Protein AF-D3B8U3-F1 (afdb_monomer_lite)

Structure (mmCIF, N/CA/C/O backbone):
data_AF-D3B8U3-F1
#
_entry.id   AF-D3B8U3-F1
#
loop_
_atom_site.group_PDB
_atom_site.id
_atom_site.type_symbol
_atom_site.label_atom_id
_atom_site.label_alt_id
_atom_site.label_comp_id
_atom_site.label_asym_id
_atom_site.label_entity_id
_atom_site.label_seq_id
_atom_site.pdbx_PDB_ins_code
_atom_site.Cartn_x
_atom_site.Cartn_y
_atom_site.Cartn_z
_atom_site.occupancy
_atom_site.B_iso_or_equiv
_atom_site.auth_seq_id
_atom_site.auth_comp_id
_atom_site.auth_asym_id
_atom_site.auth_atom_id
_atom_site.pdbx_PDB_model_num
ATOM 1 N N . MET A 1 1 ? 51.728 8.743 -44.041 1.00 48.62 1 MET A N 1
ATOM 2 C CA . MET A 1 1 ? 51.628 10.062 -43.377 1.00 48.62 1 MET A CA 1
ATOM 3 C C . MET A 1 1 ? 52.174 11.115 -44.322 1.00 48.62 1 MET A C 1
ATOM 5 O O . MET A 1 1 ? 53.218 10.871 -44.906 1.00 48.62 1 MET A O 1
ATOM 9 N N . CYS A 1 2 ? 51.454 12.220 -44.524 1.00 55.62 2 CYS A N 1
ATOM 10 C CA . CYS A 1 2 ? 51.882 13.318 -45.395 1.00 55.62 2 CYS A CA 1
ATOM 11 C C . CYS A 1 2 ? 53.188 13.917 -44.848 1.00 55.62 2 CYS A C 1
ATOM 13 O O . CYS A 1 2 ? 53.176 14.561 -43.804 1.00 55.62 2 CYS A O 1
ATOM 15 N N . SER A 1 3 ? 54.306 13.645 -45.519 1.00 53.56 3 SER A N 1
ATOM 16 C CA . SER A 1 3 ? 55.662 13.992 -45.066 1.00 53.56 3 SER A CA 1
ATOM 17 C C . SER A 1 3 ? 56.040 15.455 -45.308 1.00 53.56 3 SER A C 1
ATOM 19 O O . SER A 1 3 ? 57.127 15.880 -44.934 1.00 53.56 3 SER A O 1
ATOM 21 N N . GLU A 1 4 ? 55.168 16.230 -45.949 1.00 54.00 4 GLU A N 1
ATOM 22 C CA . GLU A 1 4 ? 55.454 17.598 -46.363 1.00 54.00 4 GLU A CA 1
ATOM 23 C C . GLU A 1 4 ? 54.428 18.564 -45.777 1.00 54.00 4 GLU A C 1
ATOM 25 O O . GLU A 1 4 ? 53.255 18.225 -45.622 1.00 54.00 4 GLU A O 1
ATOM 30 N N . SER A 1 5 ? 54.896 19.778 -45.492 1.00 54.47 5 SER A N 1
ATOM 31 C CA . SER A 1 5 ? 54.263 20.958 -44.881 1.00 54.47 5 SER A CA 1
ATOM 32 C C . SER A 1 5 ? 53.024 21.515 -45.610 1.00 54.47 5 SER A C 1
ATOM 34 O O . SER A 1 5 ? 52.763 22.719 -45.627 1.00 54.47 5 SER A O 1
ATOM 36 N N . HIS A 1 6 ? 52.216 20.650 -46.210 1.00 64.44 6 HIS A N 1
ATOM 37 C CA . HIS A 1 6 ? 51.002 20.996 -46.920 1.00 64.44 6 HIS A CA 1
ATOM 38 C C . HIS A 1 6 ? 49.817 21.052 -45.955 1.00 64.44 6 HIS A C 1
ATOM 40 O O . HIS A 1 6 ? 49.548 20.121 -45.196 1.00 64.44 6 HIS A O 1
ATOM 46 N N . LYS A 1 7 ? 49.068 22.161 -46.002 1.00 76.81 7 LYS A N 1
ATOM 47 C CA . LYS A 1 7 ? 47.861 22.349 -45.185 1.00 76.81 7 LYS A CA 1
ATOM 48 C C . LYS A 1 7 ? 46.859 21.225 -45.472 1.00 76.81 7 LYS A C 1
ATOM 50 O O . LYS A 1 7 ? 46.379 21.102 -46.601 1.00 76.81 7 LYS A O 1
ATOM 55 N N . LEU A 1 8 ? 46.522 20.454 -44.441 1.00 84.50 8 LEU A N 1
ATOM 56 C CA . LEU A 1 8 ? 45.441 19.471 -44.476 1.00 84.50 8 LEU A CA 1
ATOM 57 C C . LEU A 1 8 ? 44.118 20.216 -44.649 1.00 84.50 8 LEU A C 1
ATOM 59 O O . LEU A 1 8 ? 43.788 21.115 -43.873 1.00 84.50 8 LEU A O 1
ATOM 63 N N . LYS A 1 9 ? 43.397 19.894 -45.717 1.00 86.81 9 LYS A N 1
ATOM 64 C CA . LYS A 1 9 ? 42.195 20.629 -46.128 1.00 86.81 9 LYS A CA 1
ATOM 65 C C . LYS A 1 9 ? 41.034 19.717 -46.504 1.00 86.81 9 LYS A C 1
ATOM 67 O O . LYS A 1 9 ? 39.937 20.228 -46.701 1.00 86.81 9 LYS A O 1
ATOM 72 N N . PHE A 1 10 ? 41.258 18.412 -46.598 1.00 87.25 10 PHE A N 1
ATOM 73 C CA . PHE A 1 10 ? 40.261 17.425 -46.986 1.00 87.25 10 PHE A CA 1
ATOM 74 C C . PHE A 1 10 ? 40.145 16.333 -45.924 1.00 87.25 10 PHE A C 1
ATOM 76 O O . PHE A 1 10 ? 41.107 16.062 -45.204 1.00 87.25 10 PHE A O 1
ATOM 83 N N . ILE A 1 11 ? 38.975 15.706 -45.852 1.00 87.38 11 ILE A N 1
ATOM 84 C CA . ILE A 1 11 ? 38.711 14.508 -45.054 1.00 87.38 11 ILE A CA 1
ATOM 85 C C . ILE A 1 11 ? 37.942 13.501 -45.904 1.00 87.38 11 ILE A C 1
ATOM 87 O O . ILE A 1 11 ? 37.019 13.895 -46.615 1.00 87.38 11 ILE A O 1
ATOM 91 N N . CYS A 1 12 ? 38.312 12.225 -45.826 1.00 88.12 12 CYS A N 1
ATOM 92 C CA . CYS A 1 12 ? 37.497 11.119 -46.330 1.00 88.12 12 CYS A CA 1
ATOM 93 C C . CYS A 1 12 ? 36.658 10.557 -45.180 1.00 88.12 12 CYS A C 1
ATOM 95 O O . CYS A 1 12 ? 37.232 10.096 -44.195 1.00 88.12 12 CYS A O 1
ATOM 97 N N . PHE A 1 13 ? 35.327 10.584 -45.281 1.00 82.12 13 PHE A N 1
ATOM 98 C CA . PHE A 1 13 ? 34.451 10.089 -44.206 1.00 82.12 13 PHE A CA 1
ATOM 99 C C . PHE A 1 13 ? 34.405 8.562 -44.089 1.00 82.12 13 PHE A C 1
ATOM 101 O O . PHE A 1 13 ? 34.148 8.064 -42.999 1.00 82.12 13 PHE A O 1
ATOM 108 N N . GLU A 1 14 ? 34.716 7.829 -45.160 1.00 85.50 14 GLU A N 1
ATOM 109 C CA . GLU A 1 14 ? 34.787 6.358 -45.135 1.00 85.50 14 GLU A CA 1
ATOM 110 C C . GLU A 1 14 ? 36.050 5.860 -44.419 1.00 85.50 14 GLU A C 1
ATOM 112 O O . GLU A 1 14 ? 36.007 4.916 -43.636 1.00 85.50 14 GLU A O 1
ATOM 117 N N . CYS A 1 15 ? 37.192 6.519 -44.649 1.00 88.69 15 CYS A N 1
ATOM 118 C CA . CYS A 1 15 ? 38.470 6.140 -44.032 1.00 88.69 15 CYS A CA 1
ATOM 119 C C . CYS A 1 15 ? 38.796 6.922 -42.757 1.00 88.69 15 CYS A C 1
ATOM 121 O O . CYS A 1 15 ? 39.719 6.555 -42.037 1.00 88.69 15 CYS A O 1
ATOM 123 N N . ASN A 1 16 ? 38.063 8.004 -42.486 1.00 85.94 16 ASN A N 1
ATOM 124 C CA . ASN A 1 16 ? 38.333 8.947 -41.403 1.00 85.94 16 ASN A CA 1
ATOM 125 C C . ASN A 1 16 ? 39.771 9.517 -41.432 1.00 85.94 16 ASN A C 1
ATOM 127 O O . ASN A 1 16 ? 40.408 9.710 -40.396 1.00 85.94 16 ASN A O 1
ATOM 131 N N . GLU A 1 17 ? 40.295 9.789 -42.633 1.00 86.44 17 GLU A N 1
ATOM 132 C CA . GLU A 1 17 ? 41.663 10.282 -42.838 1.00 86.44 17 GLU A CA 1
ATOM 133 C C . GLU A 1 17 ? 41.691 11.747 -43.291 1.00 86.44 17 GLU A C 1
ATOM 135 O O . GLU A 1 17 ? 40.952 12.152 -44.194 1.00 86.44 17 GLU A O 1
ATOM 140 N N . LEU A 1 18 ? 42.588 12.537 -42.687 1.00 87.56 18 LEU A N 1
ATOM 141 C CA . LEU A 1 18 ? 42.849 13.928 -43.060 1.00 87.56 18 LEU A CA 1
ATOM 142 C C . LEU A 1 18 ? 43.935 14.011 -44.130 1.00 87.56 18 LEU A C 1
ATOM 144 O O . LEU A 1 18 ? 45.020 13.450 -43.983 1.00 87.56 18 LEU A O 1
ATOM 148 N N . MET A 1 19 ? 43.666 14.774 -45.186 1.00 89.31 19 MET A N 1
ATOM 149 C CA . MET A 1 19 ? 44.506 14.799 -46.379 1.00 89.31 19 MET A CA 1
ATOM 150 C C . MET A 1 19 ? 44.766 16.226 -46.878 1.00 89.31 19 MET A C 1
ATOM 152 O O . MET A 1 19 ? 43.935 17.137 -46.760 1.00 89.31 19 MET A O 1
ATOM 156 N N . CYS A 1 20 ? 45.947 16.436 -47.465 1.00 89.88 20 CYS A N 1
ATOM 157 C CA . CYS A 1 20 ? 46.202 17.584 -48.334 1.00 89.88 20 CYS A CA 1
ATOM 158 C C . CYS A 1 20 ? 45.617 17.315 -49.735 1.00 89.88 20 CYS A C 1
ATOM 160 O O . CYS A 1 20 ? 45.157 16.209 -50.025 1.00 89.88 20 CYS A O 1
ATOM 162 N N . SER A 1 21 ? 45.628 18.307 -50.627 1.00 84.69 21 SER A N 1
ATOM 163 C CA . SER A 1 21 ? 45.097 18.150 -51.992 1.00 84.69 21 SER A CA 1
ATOM 164 C C . SER A 1 21 ? 45.778 17.026 -52.780 1.00 84.69 21 SER A C 1
ATOM 166 O O . SER A 1 21 ? 45.098 16.294 -53.491 1.00 84.69 21 SER A O 1
ATOM 168 N N . VAL A 1 22 ? 47.096 16.856 -52.621 1.00 85.44 22 VAL A N 1
ATOM 169 C CA . VAL A 1 22 ? 47.871 15.809 -53.309 1.00 85.44 22 VAL A CA 1
ATOM 170 C C . VAL A 1 22 ? 47.486 14.428 -52.778 1.00 85.44 22 VAL A C 1
ATOM 172 O O . VAL A 1 22 ? 47.052 13.575 -53.547 1.00 85.44 22 VAL A O 1
ATOM 175 N N . CYS A 1 23 ? 47.513 14.247 -51.453 1.00 88.38 23 CYS A N 1
ATOM 176 C CA . CYS A 1 23 ? 47.113 12.987 -50.826 1.00 88.38 23 CYS A CA 1
ATOM 177 C C . CYS A 1 23 ? 45.654 12.616 -51.122 1.00 88.38 23 CYS A C 1
ATOM 179 O O . CYS A 1 23 ? 45.352 11.437 -51.244 1.00 88.38 23 CYS A O 1
ATOM 181 N N . THR A 1 24 ? 44.759 13.597 -51.282 1.00 86.19 24 THR A N 1
ATOM 182 C CA . THR A 1 24 ? 43.353 13.339 -51.640 1.00 86.19 24 THR A CA 1
ATOM 183 C C . THR A 1 24 ? 43.234 12.756 -53.046 1.00 86.19 24 THR A C 1
ATOM 185 O O . THR A 1 24 ? 42.476 11.813 -53.255 1.00 86.19 24 THR A O 1
ATOM 188 N N . LEU A 1 25 ? 43.993 13.288 -54.011 1.00 84.69 25 LEU A N 1
ATOM 189 C CA . LEU A 1 25 ? 44.004 12.773 -55.381 1.00 84.69 25 LEU A CA 1
ATOM 190 C C . LEU A 1 25 ? 44.570 11.354 -55.436 1.00 84.69 25 LEU A C 1
ATOM 192 O O . LEU A 1 25 ? 43.994 10.499 -56.104 1.00 84.69 25 LEU A O 1
ATOM 196 N N . ASP A 1 26 ? 45.654 11.085 -54.710 1.00 86.94 26 ASP A N 1
ATOM 197 C CA . ASP A 1 26 ? 46.245 9.747 -54.666 1.00 86.94 26 ASP A CA 1
ATOM 198 C C . ASP A 1 26 ? 45.344 8.746 -53.930 1.00 86.94 26 ASP A C 1
ATOM 200 O O . ASP A 1 26 ? 45.153 7.629 -54.410 1.00 86.94 26 ASP A O 1
ATOM 204 N N . HIS A 1 27 ? 44.690 9.167 -52.842 1.00 86.75 27 HIS A N 1
ATOM 205 C CA . HIS A 1 27 ? 43.674 8.377 -52.146 1.00 86.75 27 HIS A CA 1
ATOM 206 C C . HIS A 1 27 ? 42.501 8.026 -53.067 1.00 86.75 27 HIS A C 1
ATOM 208 O O . HIS A 1 27 ? 42.109 6.866 -53.151 1.00 86.75 27 HIS A O 1
ATOM 214 N N . CYS A 1 28 ? 41.973 8.996 -53.819 1.00 85.12 28 CYS A N 1
ATOM 215 C CA . CYS A 1 28 ? 40.862 8.754 -54.742 1.00 85.12 28 CYS A CA 1
ATOM 216 C C . CYS A 1 28 ? 41.276 7.906 -55.956 1.00 85.12 28 CYS A C 1
ATOM 218 O O . CYS A 1 28 ? 40.445 7.188 -56.501 1.00 85.12 28 CYS A O 1
ATOM 220 N N . LYS A 1 29 ? 42.547 7.935 -56.379 1.00 86.94 29 LYS A N 1
ATOM 221 C CA . LYS A 1 29 ? 43.058 7.002 -57.400 1.00 86.94 29 LYS A CA 1
ATOM 222 C C . LYS A 1 29 ? 43.116 5.567 -56.880 1.00 86.94 29 LYS A C 1
ATOM 224 O O . LYS A 1 29 ? 42.807 4.644 -57.625 1.00 86.94 29 LYS A O 1
ATOM 229 N N . GLN A 1 30 ? 43.513 5.381 -55.620 1.00 87.69 30 GLN A N 1
ATOM 230 C CA . GLN A 1 30 ? 43.577 4.062 -54.983 1.00 87.69 30 GLN A CA 1
ATOM 231 C C . GLN A 1 30 ? 42.186 3.526 -54.622 1.00 87.69 30 GLN A C 1
ATOM 233 O O . GLN A 1 30 ? 41.947 2.327 -54.727 1.00 87.69 30 GLN A O 1
ATOM 238 N N . GLN A 1 31 ? 41.265 4.409 -54.227 1.00 86.38 31 GLN A N 1
ATOM 239 C CA . GLN A 1 31 ? 39.891 4.085 -53.843 1.00 86.38 31 GLN A CA 1
ATOM 240 C C . GLN A 1 31 ? 38.890 5.027 -54.542 1.00 86.38 31 GLN A C 1
ATOM 242 O O . GLN A 1 31 ? 38.388 5.973 -53.930 1.00 86.38 31 GLN A O 1
ATOM 247 N N . PRO A 1 32 ? 38.538 4.772 -55.818 1.00 84.94 32 PRO A N 1
ATOM 248 C CA . PRO A 1 32 ? 37.666 5.658 -56.602 1.00 84.94 32 PRO A CA 1
ATOM 249 C C . PRO A 1 32 ? 36.284 5.900 -55.986 1.00 84.94 32 PRO A C 1
ATOM 251 O O . PRO A 1 32 ? 35.713 6.977 -56.142 1.00 84.94 32 PRO A O 1
ATOM 254 N N . LYS A 1 33 ? 35.756 4.922 -55.238 1.00 85.81 33 LYS A N 1
ATOM 255 C CA . LYS A 1 33 ? 34.455 5.026 -54.558 1.00 85.81 33 LYS A CA 1
ATOM 256 C C . LYS A 1 33 ? 34.451 6.054 -53.424 1.00 85.81 33 LYS A C 1
ATOM 258 O O . LYS A 1 33 ? 33.391 6.544 -53.066 1.00 85.81 33 LYS A O 1
ATOM 263 N N . HIS A 1 34 ? 35.615 6.411 -52.882 1.00 85.19 34 HIS A N 1
ATOM 264 C CA . HIS A 1 34 ? 35.712 7.365 -51.777 1.00 85.19 34 HIS A CA 1
ATOM 265 C C . HIS A 1 34 ? 35.645 8.824 -52.237 1.00 85.19 34 HIS A C 1
ATOM 267 O O . HIS A 1 34 ? 35.511 9.714 -51.404 1.00 85.19 34 HIS A O 1
ATOM 273 N N . LEU A 1 35 ? 35.688 9.094 -53.549 1.00 81.44 35 LEU A N 1
ATOM 274 C CA . LEU A 1 35 ? 35.673 10.456 -54.089 1.00 81.44 35 LEU A CA 1
ATOM 275 C C . LEU A 1 35 ? 34.446 11.259 -53.627 1.00 81.44 35 LEU A C 1
ATOM 277 O O . LEU A 1 35 ? 34.586 12.423 -53.262 1.00 81.44 35 LEU A O 1
ATOM 281 N N . ILE A 1 36 ? 33.270 10.626 -53.582 1.00 79.69 36 ILE A N 1
ATOM 282 C CA . ILE A 1 36 ? 32.019 11.256 -53.122 1.00 79.69 36 ILE A CA 1
ATOM 283 C C . ILE A 1 36 ? 31.980 11.482 -51.603 1.00 79.69 36 ILE A C 1
ATOM 285 O O . ILE A 1 36 ? 31.180 12.274 -51.122 1.00 79.69 36 ILE A O 1
ATOM 289 N N . HIS A 1 37 ? 32.856 10.807 -50.854 1.00 79.75 37 HIS A N 1
ATOM 290 C CA . HIS A 1 37 ? 32.971 10.897 -49.398 1.00 79.75 37 HIS A CA 1
ATOM 291 C C . HIS A 1 37 ? 34.156 11.774 -48.957 1.00 79.75 37 HIS A C 1
ATOM 293 O O . HIS A 1 37 ? 34.397 11.934 -47.757 1.00 79.75 37 HIS A O 1
ATOM 299 N N . CYS A 1 38 ? 34.894 12.355 -49.911 1.00 83.75 38 CYS A N 1
ATOM 300 C CA . CYS A 1 38 ? 36.008 13.263 -49.673 1.00 83.75 38 CYS A CA 1
ATOM 301 C C . CYS A 1 38 ? 35.533 14.720 -49.701 1.00 83.75 38 CYS A C 1
ATOM 303 O O . CYS A 1 38 ? 35.241 15.275 -50.759 1.00 83.75 38 CYS A O 1
ATOM 305 N N . HIS A 1 39 ? 35.515 15.387 -48.546 1.00 82.06 39 HIS A N 1
ATOM 306 C CA . HIS A 1 39 ? 35.041 16.768 -48.442 1.00 82.06 39 HIS A CA 1
ATOM 307 C C . HIS A 1 39 ? 36.157 17.737 -48.067 1.00 82.06 39 HIS A C 1
ATOM 309 O O . HIS A 1 39 ? 36.968 17.484 -47.177 1.00 82.06 39 HIS A O 1
ATOM 315 N N . HIS A 1 40 ? 36.158 18.901 -48.719 1.00 86.06 40 HIS A N 1
ATOM 316 C CA . HIS A 1 40 ? 37.021 20.015 -48.343 1.00 86.06 40 HIS A CA 1
ATOM 317 C C . HIS A 1 40 ? 36.477 20.741 -47.104 1.00 86.06 40 HIS A C 1
ATOM 319 O O . HIS A 1 40 ? 35.273 20.967 -46.965 1.00 86.06 40 HIS A O 1
ATOM 325 N N . VAL A 1 41 ? 37.378 21.208 -46.243 1.00 84.31 41 VAL A N 1
ATOM 326 C CA . VAL A 1 41 ? 37.067 21.881 -44.976 1.00 84.31 41 VAL A CA 1
ATOM 327 C C . VAL A 1 41 ? 36.189 23.125 -45.149 1.00 84.31 41 VAL A C 1
ATOM 329 O O . VAL A 1 41 ? 35.377 23.421 -44.278 1.00 84.31 41 VAL A O 1
ATOM 332 N N . THR A 1 42 ? 36.292 23.860 -46.264 1.00 81.50 42 THR A N 1
ATOM 333 C CA . THR A 1 42 ? 35.410 25.020 -46.508 1.00 81.50 42 THR A CA 1
ATOM 334 C C . THR A 1 42 ? 33.972 24.606 -46.787 1.00 81.50 42 THR A C 1
ATOM 336 O O . THR A 1 42 ? 33.079 25.274 -46.279 1.00 81.50 42 THR A O 1
ATOM 339 N N . LYS A 1 43 ? 33.745 23.501 -47.515 1.00 79.00 43 LYS A N 1
ATOM 340 C CA . LYS A 1 43 ? 32.395 22.963 -47.734 1.00 79.00 43 LYS A CA 1
ATOM 341 C C . LYS A 1 43 ? 31.789 22.511 -46.408 1.00 79.00 43 LYS A C 1
ATOM 343 O O . LYS A 1 43 ? 30.672 22.892 -46.097 1.00 79.00 43 LYS A O 1
ATOM 348 N N . ILE A 1 44 ? 32.567 21.815 -45.571 1.00 79.06 44 ILE A N 1
ATOM 349 C CA . ILE A 1 44 ? 32.131 21.417 -44.221 1.00 79.06 44 ILE A CA 1
ATOM 350 C C . ILE A 1 44 ? 31.754 22.649 -43.387 1.00 79.06 44 ILE A C 1
ATOM 352 O O . ILE A 1 44 ? 30.666 22.694 -42.821 1.00 79.06 44 ILE A O 1
ATOM 356 N N . LYS A 1 45 ? 32.612 23.680 -43.352 1.00 81.06 45 LYS A N 1
ATOM 357 C CA . LYS A 1 45 ? 32.330 24.940 -42.640 1.00 81.06 45 LYS A CA 1
ATOM 358 C C . LYS A 1 45 ? 31.069 25.636 -43.156 1.00 81.06 45 LYS A C 1
ATOM 360 O O . LYS A 1 45 ? 30.288 26.135 -42.355 1.00 81.06 45 LYS A O 1
ATOM 365 N N . GLN A 1 46 ? 30.869 25.679 -44.473 1.00 78.44 46 GLN A N 1
ATOM 366 C CA . GLN A 1 46 ? 29.677 26.272 -45.083 1.00 78.44 46 GLN A CA 1
ATOM 367 C C . GLN A 1 46 ? 28.413 25.498 -44.709 1.00 78.44 46 GLN A C 1
ATOM 369 O O . GLN A 1 46 ? 27.450 26.114 -44.266 1.00 78.44 46 GLN A O 1
ATOM 374 N N . SER A 1 47 ? 28.429 24.167 -44.804 1.00 74.75 47 SER A N 1
ATOM 375 C CA . SER A 1 47 ? 27.278 23.348 -44.423 1.00 74.75 47 SER A CA 1
ATOM 376 C C . SER A 1 47 ? 26.942 23.492 -42.939 1.00 74.75 47 SER A C 1
ATOM 378 O O . SER A 1 47 ? 25.784 23.714 -42.610 1.00 74.75 47 SER A O 1
ATOM 380 N N . LEU A 1 48 ? 27.940 23.469 -42.047 1.00 77.19 48 LEU A N 1
ATOM 381 C CA . LEU A 1 48 ? 27.723 23.680 -40.609 1.00 77.19 48 LEU A CA 1
ATOM 382 C C . LEU A 1 48 ? 27.123 25.060 -40.304 1.00 77.19 48 LEU A C 1
ATOM 384 O O . LEU A 1 48 ? 26.217 25.169 -39.483 1.00 77.19 48 LEU A O 1
ATOM 388 N N . ASN A 1 49 ? 27.583 26.108 -40.992 1.00 77.81 49 ASN A N 1
ATOM 389 C CA . ASN A 1 49 ? 27.027 27.454 -40.836 1.00 77.81 49 ASN A CA 1
ATOM 390 C C . ASN A 1 49 ? 25.602 27.581 -41.396 1.00 77.81 49 ASN A C 1
ATOM 392 O O . ASN A 1 49 ? 24.843 28.428 -40.928 1.00 77.81 49 ASN A O 1
ATOM 396 N N . ASN A 1 50 ? 25.241 26.778 -42.399 1.00 73.62 50 ASN A N 1
ATOM 397 C CA . ASN A 1 50 ? 23.915 26.820 -43.009 1.00 73.62 50 ASN A CA 1
ATOM 398 C C . ASN A 1 50 ? 22.853 26.115 -42.154 1.00 73.62 50 ASN A C 1
ATOM 400 O O . ASN A 1 50 ? 21.735 26.620 -42.114 1.00 73.62 50 ASN A O 1
ATOM 404 N N . ILE A 1 51 ? 23.206 25.053 -41.412 1.00 71.19 51 ILE A N 1
ATOM 405 C CA . ILE A 1 51 ? 22.286 24.338 -40.500 1.00 71.19 51 ILE A CA 1
ATOM 406 C C . ILE A 1 51 ? 21.586 25.314 -39.540 1.00 71.19 51 ILE A C 1
ATOM 408 O O . ILE A 1 51 ? 20.368 25.283 -39.389 1.00 71.19 51 ILE A O 1
ATOM 412 N N . PHE A 1 52 ? 22.342 26.242 -38.949 1.00 65.00 52 PHE A N 1
ATOM 413 C CA . PHE A 1 52 ? 21.790 27.226 -38.014 1.00 65.00 52 PHE A CA 1
ATOM 414 C C . PHE A 1 52 ? 21.015 28.361 -38.695 1.00 65.00 52 PHE A C 1
ATOM 416 O O . PHE A 1 52 ? 20.215 29.023 -38.046 1.00 65.00 52 PHE A O 1
ATOM 423 N N . LYS A 1 53 ? 21.226 28.622 -39.992 1.00 67.25 53 LYS A N 1
ATOM 424 C CA . LYS A 1 53 ? 20.522 29.699 -40.712 1.00 67.25 53 LYS A CA 1
ATOM 425 C C . LYS A 1 53 ? 19.135 29.275 -41.186 1.00 67.25 53 LYS A C 1
ATOM 427 O O . LYS A 1 53 ? 18.220 30.097 -41.179 1.00 67.25 53 LYS A O 1
ATOM 432 N N . THR A 1 54 ? 18.967 28.011 -41.566 1.00 58.84 54 THR A N 1
ATOM 433 C CA . THR A 1 54 ? 17.684 27.467 -42.035 1.00 58.84 54 THR A CA 1
ATOM 434 C C . THR A 1 54 ? 16.593 27.487 -40.959 1.00 58.84 54 THR A C 1
ATOM 436 O O . THR A 1 54 ? 15.428 27.698 -41.287 1.00 58.84 54 THR A O 1
ATOM 439 N N . GLU A 1 55 ? 16.943 27.387 -39.672 1.00 55.03 55 GLU A N 1
ATOM 440 C CA . GLU A 1 55 ? 15.962 27.468 -38.575 1.00 55.03 55 GLU A CA 1
ATOM 441 C C . GLU A 1 55 ? 15.399 28.884 -38.348 1.00 55.03 55 GLU A C 1
ATOM 443 O O . GLU A 1 55 ? 14.245 29.028 -37.942 1.00 55.03 55 GLU A O 1
ATOM 448 N N . TYR A 1 56 ? 16.165 29.939 -38.651 1.00 52.41 56 TYR A N 1
ATOM 449 C CA . TYR A 1 56 ? 15.708 31.327 -38.485 1.00 52.41 56 TYR A CA 1
ATOM 450 C C . TYR A 1 56 ? 14.863 31.837 -39.662 1.00 52.41 56 TYR A C 1
ATOM 452 O O . TYR A 1 56 ? 14.006 32.697 -39.464 1.00 52.41 56 TYR A O 1
ATOM 460 N N . ALA A 1 57 ? 15.059 31.305 -40.872 1.00 51.91 57 ALA A N 1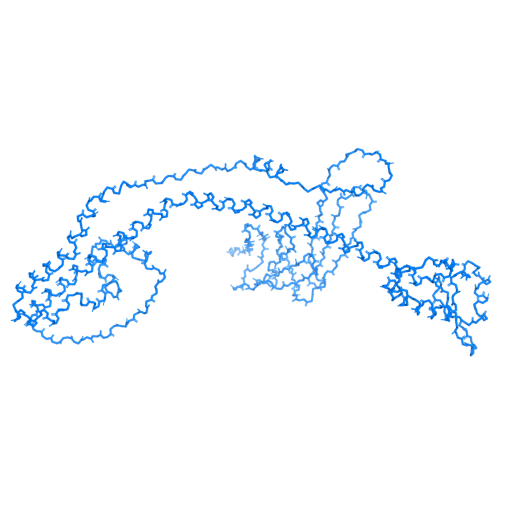
ATOM 461 C CA . ALA A 1 57 ? 14.292 31.717 -42.051 1.00 51.91 57 ALA A CA 1
ATOM 462 C C . ALA A 1 57 ? 12.846 31.179 -42.039 1.00 51.91 57 ALA A C 1
ATOM 464 O O . ALA A 1 57 ? 11.920 31.893 -42.422 1.00 51.91 57 ALA A O 1
ATOM 465 N N . ASN A 1 58 ? 12.627 29.969 -41.509 1.00 50.38 58 ASN A N 1
ATOM 466 C CA . ASN A 1 58 ? 11.308 29.320 -41.494 1.00 50.38 58 ASN A CA 1
ATOM 467 C C . ASN A 1 58 ? 10.307 29.897 -40.478 1.00 50.38 58 ASN A C 1
ATOM 469 O O . ASN A 1 58 ? 9.141 29.511 -40.496 1.00 50.38 58 ASN A O 1
ATOM 473 N N . LYS A 1 59 ? 10.715 30.828 -39.605 1.00 52.28 59 LYS A N 1
ATOM 474 C CA . LYS A 1 59 ? 9.786 31.521 -38.693 1.00 52.28 59 LYS A CA 1
ATOM 475 C C . LYS A 1 59 ? 9.214 32.829 -39.245 1.00 52.28 59 LYS A C 1
ATOM 477 O O . LYS A 1 59 ? 8.224 33.295 -38.694 1.00 52.28 59 LYS A O 1
ATOM 482 N N . ASN A 1 60 ? 9.793 33.404 -40.304 1.00 47.00 60 ASN A N 1
ATOM 483 C CA . ASN A 1 60 ? 9.499 34.792 -40.686 1.00 47.00 60 ASN A CA 1
ATOM 484 C C . ASN A 1 60 ? 8.902 35.016 -42.082 1.00 47.00 60 ASN A C 1
ATOM 486 O O . ASN A 1 60 ? 8.573 36.158 -42.369 1.00 47.00 60 ASN A O 1
ATOM 490 N N . ASN A 1 61 ? 8.697 34.001 -42.927 1.00 44.47 61 ASN A N 1
ATOM 491 C CA . ASN A 1 61 ? 8.111 34.217 -44.257 1.00 44.47 61 ASN A CA 1
ATOM 492 C C . ASN A 1 61 ? 7.036 33.176 -44.600 1.00 44.47 61 ASN A C 1
ATOM 494 O O . ASN A 1 61 ? 7.315 32.147 -45.209 1.00 44.47 61 ASN A O 1
ATOM 498 N N . HIS A 1 62 ? 5.781 33.490 -44.271 1.00 50.03 62 HIS A N 1
ATOM 499 C CA . HIS A 1 62 ? 4.667 33.097 -45.131 1.00 50.03 62 HIS A CA 1
ATOM 500 C C . HIS A 1 62 ? 4.615 34.117 -46.273 1.00 50.03 62 HIS A C 1
ATOM 502 O O . HIS A 1 62 ? 4.496 35.309 -46.005 1.00 50.03 62 HIS A O 1
ATOM 508 N N . ASN A 1 63 ? 4.672 33.631 -47.514 1.00 48.06 63 ASN A N 1
ATOM 509 C CA . ASN A 1 63 ? 4.576 34.370 -48.784 1.00 48.06 63 ASN A CA 1
ATOM 510 C C . ASN A 1 63 ? 5.919 34.743 -49.428 1.00 48.06 63 ASN A C 1
ATOM 512 O O . ASN A 1 63 ? 6.252 35.915 -49.560 1.00 48.06 63 ASN A O 1
ATOM 516 N N . HIS A 1 64 ? 6.650 33.741 -49.914 1.00 41.97 64 HIS A N 1
ATOM 517 C CA . HIS A 1 64 ? 7.029 33.723 -51.330 1.00 41.97 64 HIS A CA 1
ATOM 518 C C . HIS A 1 64 ? 7.534 32.329 -51.712 1.00 41.97 64 HIS A C 1
ATOM 520 O O . HIS A 1 64 ? 8.507 31.832 -51.149 1.00 41.97 64 HIS A O 1
ATOM 526 N N . GLU A 1 65 ? 6.848 31.696 -52.664 1.00 49.44 65 GLU A N 1
ATOM 527 C CA . GLU A 1 65 ? 7.380 30.568 -53.424 1.00 49.44 65 GLU A CA 1
ATOM 528 C C . GLU A 1 65 ? 8.568 31.074 -54.248 1.00 49.44 65 GLU A C 1
ATOM 530 O O . GLU A 1 65 ? 8.402 31.583 -55.353 1.00 49.44 65 GLU A O 1
ATOM 535 N N . GLU A 1 66 ? 9.778 30.968 -53.706 1.00 40.25 66 GLU A N 1
ATOM 536 C CA . GLU A 1 66 ? 10.991 31.015 -54.514 1.00 40.25 66 GLU A CA 1
ATOM 537 C C . GLU A 1 66 ? 11.678 29.656 -54.456 1.00 40.25 66 GLU A C 1
ATOM 539 O O . GLU A 1 66 ? 12.221 29.228 -53.438 1.00 40.25 66 GLU A O 1
ATOM 544 N N . SER A 1 67 ? 11.563 28.975 -55.597 1.00 42.47 67 SER A N 1
ATOM 545 C CA . SER A 1 67 ? 12.393 27.890 -56.112 1.00 42.47 67 SER A CA 1
ATOM 546 C C . SER A 1 67 ? 13.537 27.456 -55.193 1.00 42.47 67 SER A C 1
ATOM 548 O O . SER A 1 67 ? 14.612 28.060 -55.176 1.00 42.47 67 SER A O 1
ATOM 550 N N . ILE A 1 68 ? 13.320 26.337 -54.501 1.00 41.94 68 ILE A N 1
ATOM 551 C CA . ILE A 1 68 ? 14.377 25.544 -53.879 1.00 41.94 68 ILE A CA 1
ATOM 552 C C . ILE A 1 68 ? 15.315 25.109 -55.007 1.00 41.94 68 ILE A C 1
ATOM 554 O O . ILE A 1 68 ? 15.019 24.191 -55.770 1.00 41.94 68 ILE A O 1
ATOM 558 N N . SER A 1 69 ? 16.439 25.810 -55.157 1.00 40.09 69 SER A N 1
ATOM 559 C CA . SER A 1 69 ? 17.531 25.335 -55.994 1.00 40.09 69 SER A CA 1
ATOM 560 C C . SER A 1 69 ? 18.019 24.022 -55.389 1.00 40.09 69 SER A C 1
ATOM 562 O O . SER A 1 69 ? 18.536 24.020 -54.268 1.00 40.09 69 SER A O 1
ATOM 564 N N . ASN A 1 70 ? 17.830 22.924 -56.120 1.00 40.22 70 ASN A N 1
ATOM 565 C CA . ASN A 1 70 ? 18.398 21.612 -55.829 1.00 40.22 70 ASN A CA 1
ATOM 566 C C . ASN A 1 70 ? 19.917 21.741 -55.663 1.00 40.22 70 ASN A C 1
ATOM 568 O O . ASN A 1 70 ? 20.664 21.715 -56.638 1.00 40.22 70 ASN A O 1
ATOM 572 N N . ASN A 1 71 ? 20.378 21.910 -54.428 1.00 44.25 71 ASN A N 1
ATOM 573 C CA . ASN A 1 71 ? 21.779 21.747 -54.093 1.00 44.25 71 ASN A CA 1
ATOM 574 C C . ASN A 1 71 ? 21.949 20.307 -53.615 1.00 44.25 71 ASN A C 1
ATOM 576 O O . ASN A 1 71 ? 21.777 20.017 -52.434 1.00 44.25 71 ASN A O 1
ATOM 580 N N . ASP A 1 72 ? 22.334 19.430 -54.544 1.00 48.69 72 ASP A N 1
ATOM 581 C CA . ASP A 1 72 ? 22.750 18.029 -54.337 1.00 48.69 72 ASP A CA 1
ATOM 582 C C . ASP A 1 72 ? 23.939 17.849 -53.361 1.00 48.69 72 ASP A C 1
ATOM 584 O O . ASP A 1 72 ? 24.454 16.749 -53.180 1.00 48.69 72 ASP A O 1
ATOM 588 N N . ASP A 1 73 ? 24.377 18.916 -52.692 1.00 55.81 73 ASP A N 1
ATOM 589 C CA . ASP A 1 73 ? 25.549 18.968 -51.818 1.00 55.81 73 ASP A CA 1
ATOM 590 C C . ASP A 1 73 ? 25.135 19.145 -50.338 1.00 55.81 73 ASP A C 1
ATOM 592 O O . ASP A 1 73 ? 25.800 19.820 -49.545 1.00 55.81 73 ASP A O 1
ATOM 596 N N . GLU A 1 74 ? 24.005 18.552 -49.936 1.00 60.03 74 GLU A N 1
ATOM 597 C CA . GLU A 1 74 ? 23.644 18.453 -48.522 1.00 60.03 74 GLU A CA 1
ATOM 598 C C . GLU A 1 74 ? 24.661 17.546 -47.810 1.00 60.03 74 GLU A C 1
ATOM 600 O O . GLU A 1 74 ? 24.746 16.339 -48.060 1.00 60.03 74 GLU A O 1
ATOM 605 N N . SER A 1 75 ? 25.480 18.148 -46.943 1.00 69.75 75 SER A N 1
ATOM 606 C CA . SER A 1 75 ? 26.591 17.450 -46.299 1.00 69.75 75 SER A CA 1
ATOM 607 C C . SER A 1 75 ? 26.114 16.266 -45.461 1.00 69.75 75 SER A C 1
ATOM 609 O O . SER A 1 75 ? 25.053 16.309 -44.835 1.00 69.75 75 SER A O 1
ATOM 611 N N . VAL A 1 76 ? 26.962 15.237 -45.367 1.00 71.44 76 VAL A N 1
ATOM 612 C CA . VAL A 1 76 ? 26.745 14.047 -44.522 1.00 71.44 76 VAL A CA 1
ATOM 613 C C . VAL A 1 76 ? 26.341 14.436 -43.092 1.00 71.44 76 VAL A C 1
ATOM 615 O O . VAL A 1 76 ? 25.461 13.812 -42.503 1.00 71.44 76 VAL A O 1
ATOM 618 N N . PHE A 1 77 ? 26.905 15.526 -42.561 1.00 72.62 77 PHE A N 1
ATOM 619 C CA . PHE A 1 77 ? 26.570 16.044 -41.234 1.00 72.62 77 PHE A CA 1
ATOM 620 C C . PHE A 1 77 ? 25.151 16.607 -41.131 1.00 72.62 77 PHE A C 1
ATOM 622 O O . PHE A 1 77 ? 24.504 16.384 -40.113 1.00 72.62 77 PHE A O 1
ATOM 629 N N . SER A 1 78 ? 24.657 17.302 -42.160 1.00 73.94 78 SER A N 1
ATOM 630 C CA . SER A 1 78 ? 23.300 17.873 -42.159 1.00 73.94 78 SER A CA 1
ATOM 631 C C . SER A 1 78 ? 22.256 16.757 -42.203 1.00 73.94 78 SER A C 1
ATOM 633 O O . SER A 1 78 ? 21.363 16.723 -41.360 1.00 73.94 78 SER A O 1
ATOM 635 N N . LYS A 1 79 ? 22.457 15.761 -43.079 1.00 77.75 79 LYS A N 1
ATOM 636 C CA . LYS A 1 79 ? 21.616 14.553 -43.145 1.00 77.75 79 LYS A CA 1
ATOM 637 C C . LYS A 1 79 ? 21.631 13.773 -41.833 1.00 77.75 79 LYS A C 1
ATOM 639 O O . LYS A 1 79 ? 20.583 13.367 -41.340 1.00 77.75 79 LYS A O 1
ATOM 644 N N . THR A 1 80 ? 22.813 13.609 -41.235 1.00 81.19 80 THR A N 1
ATOM 645 C CA . THR A 1 80 ? 22.955 12.938 -39.934 1.00 81.19 80 THR A CA 1
ATOM 646 C C . THR A 1 80 ? 22.208 13.698 -38.840 1.00 81.19 80 THR A C 1
ATOM 648 O O . THR A 1 80 ? 21.418 13.093 -38.123 1.00 81.19 80 THR A O 1
ATOM 651 N N . MET A 1 81 ? 22.383 15.019 -38.740 1.00 81.38 81 MET A N 1
ATOM 652 C CA . MET A 1 81 ? 21.689 15.846 -37.747 1.00 81.38 81 MET A CA 1
ATOM 653 C C . MET A 1 81 ? 20.168 15.799 -37.907 1.00 81.38 81 MET A C 1
ATOM 655 O O . MET A 1 81 ? 19.477 15.580 -36.916 1.00 81.38 81 MET A O 1
ATOM 659 N N . LEU A 1 82 ? 19.646 15.930 -39.132 1.00 82.62 82 LEU A N 1
ATOM 660 C CA . LEU A 1 82 ? 18.209 15.812 -39.397 1.00 82.62 82 LEU A CA 1
ATOM 661 C C . LEU A 1 82 ? 17.684 14.420 -39.034 1.00 82.62 82 LEU A C 1
ATOM 663 O O . LEU A 1 82 ? 16.659 14.310 -38.369 1.00 82.62 82 LEU A O 1
ATOM 667 N N . SER A 1 83 ? 18.410 13.356 -39.389 1.00 84.62 83 SER A N 1
ATOM 668 C CA . SER A 1 83 ? 18.011 11.990 -39.029 1.00 84.62 83 SER A CA 1
ATOM 669 C C . SER A 1 83 ? 17.987 11.766 -37.512 1.00 84.62 83 SER A C 1
ATOM 671 O O . SER A 1 83 ? 17.072 11.123 -36.997 1.00 84.62 83 SER A O 1
ATOM 673 N N . ILE A 1 84 ? 18.950 12.339 -36.780 1.00 86.81 84 ILE A N 1
ATOM 674 C CA . ILE A 1 84 ? 18.989 12.295 -35.315 1.00 86.81 84 ILE A CA 1
ATOM 675 C C . ILE A 1 84 ? 17.825 13.100 -34.743 1.00 86.81 84 ILE A C 1
ATOM 677 O O . ILE A 1 84 ? 17.153 12.616 -33.838 1.00 86.81 84 ILE A O 1
ATOM 681 N N . TRP A 1 85 ? 17.561 14.295 -35.268 1.00 88.69 85 TRP A N 1
ATOM 682 C CA . TRP A 1 85 ? 16.456 15.139 -34.827 1.00 88.69 85 TRP A CA 1
ATOM 683 C C . TRP A 1 85 ? 15.098 14.459 -35.017 1.00 88.69 85 TRP A C 1
ATOM 685 O O . TRP A 1 85 ? 14.317 14.384 -34.069 1.00 88.69 85 TRP A O 1
ATOM 695 N N . GLU A 1 86 ? 14.836 13.892 -36.194 1.00 87.94 86 GLU A N 1
ATOM 696 C CA . GLU A 1 86 ? 13.590 13.166 -36.460 1.00 87.94 86 GLU A CA 1
ATOM 697 C C . GLU A 1 86 ? 13.474 11.899 -35.603 1.00 87.94 86 GLU A C 1
ATOM 699 O O . GLU A 1 86 ? 12.407 11.607 -35.059 1.00 87.94 86 GLU A O 1
ATOM 704 N N . SER A 1 87 ? 14.582 11.181 -35.390 1.00 92.12 87 SER A N 1
ATOM 705 C CA . SER A 1 87 ? 14.629 10.033 -34.478 1.00 92.12 87 SER A CA 1
ATOM 706 C C . SER A 1 87 ? 14.320 10.431 -33.031 1.00 92.12 87 SER A C 1
ATOM 708 O O . SER A 1 87 ? 13.506 9.780 -32.369 1.00 92.12 87 SER A O 1
ATOM 710 N N . LEU A 1 88 ? 14.910 11.530 -32.547 1.00 91.62 88 LEU A N 1
ATOM 711 C CA . LEU A 1 88 ? 14.634 12.085 -31.222 1.00 91.62 88 LEU A CA 1
ATOM 712 C C . LEU A 1 88 ? 13.164 12.476 -31.105 1.00 91.62 88 LEU A C 1
ATOM 714 O O . LEU A 1 88 ? 12.492 12.033 -30.179 1.00 91.62 88 LEU A O 1
ATOM 718 N N . ARG A 1 89 ? 12.640 13.231 -32.072 1.00 92.12 89 ARG A N 1
ATOM 719 C CA . ARG A 1 89 ? 11.248 13.684 -32.091 1.00 92.12 89 ARG A CA 1
ATOM 720 C C . ARG A 1 89 ? 10.265 12.514 -32.077 1.00 92.12 89 ARG A C 1
ATOM 722 O O . ARG A 1 89 ? 9.342 12.503 -31.262 1.00 92.12 89 ARG A O 1
ATOM 729 N N . SER A 1 90 ? 10.482 11.517 -32.934 1.00 91.25 90 SER A N 1
ATOM 730 C CA . SER A 1 90 ? 9.663 10.302 -33.003 1.00 91.25 90 SER A CA 1
ATOM 731 C C . SER A 1 90 ? 9.719 9.506 -31.696 1.00 91.25 90 SER A C 1
ATOM 733 O O . SER A 1 90 ? 8.684 9.123 -31.142 1.00 91.25 90 SER A O 1
ATOM 735 N N . SER A 1 91 ? 10.918 9.336 -31.133 1.00 92.50 91 SER A N 1
ATOM 736 C CA . SER A 1 91 ? 11.116 8.645 -29.856 1.00 92.50 91 SER A CA 1
ATOM 737 C C . SER A 1 91 ? 10.437 9.377 -28.698 1.00 92.50 91 SER A C 1
ATOM 739 O O . SER A 1 91 ? 9.778 8.742 -27.874 1.00 92.50 91 SER A O 1
ATOM 741 N N . THR A 1 92 ? 10.529 10.709 -28.652 1.00 94.38 92 THR A N 1
ATOM 742 C CA . THR A 1 92 ? 9.850 11.539 -27.650 1.00 94.38 92 THR A CA 1
ATOM 743 C C . THR A 1 92 ? 8.334 11.435 -27.774 1.00 94.38 92 THR A C 1
ATOM 745 O O . THR A 1 92 ? 7.664 11.237 -26.763 1.00 94.38 92 THR A O 1
ATOM 748 N N . TYR A 1 93 ? 7.783 11.500 -28.989 1.00 93.56 93 TYR A N 1
ATOM 749 C CA . TYR A 1 93 ? 6.343 11.338 -29.205 1.00 93.56 93 TYR A CA 1
ATOM 750 C C . TYR A 1 93 ? 5.852 9.956 -28.758 1.00 93.56 93 TYR A C 1
ATOM 752 O O . TYR A 1 93 ? 4.841 9.835 -28.063 1.00 93.56 93 TYR A O 1
ATOM 760 N N . ARG A 1 94 ? 6.603 8.901 -29.095 1.00 92.06 94 ARG A N 1
ATOM 761 C CA . ARG A 1 94 ? 6.303 7.540 -28.642 1.00 92.06 94 ARG A CA 1
ATOM 762 C C . ARG A 1 94 ? 6.340 7.436 -27.119 1.00 92.06 94 ARG A C 1
ATOM 764 O O . ARG A 1 94 ? 5.424 6.863 -26.539 1.00 92.06 94 ARG A O 1
ATOM 771 N N . TYR A 1 95 ? 7.358 8.005 -26.478 1.00 93.62 95 TYR A N 1
ATOM 772 C CA . TYR A 1 95 ? 7.465 8.030 -25.020 1.00 93.62 95 TYR A CA 1
ATOM 773 C C . TYR A 1 95 ? 6.274 8.745 -24.373 1.00 93.62 95 TYR A C 1
ATOM 775 O O . TYR A 1 95 ? 5.675 8.214 -23.443 1.00 93.62 95 TYR A O 1
ATOM 783 N N . GLN A 1 96 ? 5.891 9.916 -24.890 1.00 94.56 96 GLN A N 1
ATOM 784 C CA . GLN A 1 96 ? 4.741 10.666 -24.383 1.00 94.56 96 GLN A CA 1
ATOM 785 C C . GLN A 1 96 ? 3.451 9.853 -24.487 1.00 94.56 96 GLN A C 1
ATOM 787 O O . GLN A 1 96 ? 2.732 9.747 -23.500 1.00 94.56 96 GLN A O 1
ATOM 792 N N . ARG A 1 97 ? 3.196 9.204 -25.631 1.00 92.94 97 ARG A N 1
ATOM 793 C CA . ARG A 1 97 ? 2.035 8.314 -25.793 1.00 92.94 97 ARG A CA 1
ATOM 794 C C . ARG A 1 97 ? 2.037 7.165 -24.789 1.00 92.94 97 ARG A C 1
ATOM 796 O O . ARG A 1 97 ? 1.010 6.914 -24.172 1.00 92.94 97 ARG A O 1
ATOM 803 N N . LEU A 1 98 ? 3.178 6.497 -24.606 1.00 92.44 98 LEU A N 1
ATOM 804 C CA . LEU A 1 98 ? 3.307 5.420 -23.618 1.00 92.44 98 LEU A CA 1
ATOM 805 C C . LEU A 1 98 ? 3.031 5.925 -22.199 1.00 92.44 98 LEU A C 1
ATOM 807 O O . LEU A 1 98 ? 2.323 5.263 -21.449 1.00 92.44 98 LEU A O 1
ATOM 811 N N . SER A 1 99 ? 3.536 7.110 -21.855 1.00 91.56 99 SER A N 1
ATOM 812 C CA . SER A 1 99 ? 3.291 7.733 -20.554 1.00 91.56 99 SER A CA 1
ATOM 813 C C . SER A 1 99 ? 1.813 8.085 -20.351 1.00 91.56 99 SER A C 1
ATOM 815 O O . SER A 1 99 ? 1.276 7.863 -19.268 1.00 91.56 99 SER A O 1
ATOM 817 N N . THR A 1 100 ? 1.126 8.577 -21.386 1.00 94.62 100 THR A N 1
ATOM 818 C CA . THR A 1 100 ? -0.323 8.816 -21.339 1.00 94.62 100 THR A CA 1
ATOM 819 C C . THR A 1 100 ? -1.091 7.519 -21.096 1.00 94.62 100 THR A C 1
ATOM 821 O O . THR A 1 100 ? -1.870 7.460 -20.151 1.00 94.62 100 THR A O 1
ATOM 824 N N . THR A 1 101 ? -0.820 6.462 -21.867 1.00 95.12 101 THR A N 1
ATOM 825 C CA . THR A 1 101 ? -1.474 5.155 -21.685 1.00 95.12 101 THR A CA 1
ATOM 826 C C . THR A 1 101 ? -1.188 4.557 -20.305 1.00 95.12 101 THR A C 1
ATOM 828 O O . THR A 1 101 ? -2.090 4.027 -19.661 1.00 95.12 101 THR A O 1
ATOM 831 N N . GLU A 1 102 ? 0.043 4.677 -19.799 1.00 94.38 102 GLU A N 1
ATOM 832 C CA . GLU A 1 102 ? 0.387 4.254 -18.436 1.00 94.38 102 GLU A CA 1
ATOM 833 C C . GLU A 1 102 ? -0.471 4.983 -17.386 1.00 94.38 102 GLU A C 1
ATOM 835 O O . GLU A 1 102 ? -0.961 4.365 -16.438 1.00 94.38 102 GLU A O 1
ATOM 840 N N . ASN A 1 103 ? -0.682 6.290 -17.555 1.00 94.00 103 ASN A N 1
ATOM 841 C CA . ASN A 1 103 ? -1.508 7.082 -16.646 1.00 94.00 103 ASN A CA 1
ATOM 842 C C . ASN A 1 103 ? -2.997 6.720 -16.736 1.00 94.00 103 ASN A C 1
ATOM 844 O O . ASN A 1 103 ? -3.657 6.664 -15.701 1.00 94.00 103 ASN A O 1
ATOM 848 N N . GLU A 1 104 ? -3.518 6.430 -17.927 1.00 95.50 104 GLU A N 1
ATOM 849 C CA . GLU A 1 104 ? -4.903 5.971 -18.117 1.00 95.50 104 GLU A CA 1
ATOM 850 C C . GLU A 1 104 ? -5.156 4.635 -17.403 1.00 95.50 104 GLU A C 1
ATOM 852 O O . GLU A 1 104 ? -6.152 4.494 -16.692 1.00 95.50 104 GLU A O 1
ATOM 857 N N . ILE A 1 105 ? -4.212 3.687 -17.494 1.00 94.50 105 ILE A N 1
ATOM 858 C CA . ILE A 1 105 ? -4.281 2.414 -16.757 1.00 94.50 105 ILE A CA 1
ATOM 859 C C . ILE A 1 105 ? -4.353 2.676 -15.248 1.00 94.50 105 ILE A C 1
ATOM 861 O O . ILE A 1 105 ? -5.212 2.120 -14.562 1.00 94.50 105 ILE A O 1
ATOM 865 N N . LYS A 1 106 ? -3.481 3.547 -14.721 1.00 94.62 106 LYS A N 1
ATOM 866 C CA . LYS A 1 106 ? -3.483 3.909 -13.293 1.00 94.62 106 LYS A CA 1
ATOM 867 C C . LYS A 1 106 ? -4.818 4.519 -12.866 1.00 94.62 106 LYS A C 1
ATOM 869 O O . LYS A 1 106 ? -5.363 4.124 -11.840 1.00 94.62 106 LYS A O 1
ATOM 874 N N . GLN A 1 107 ? -5.356 5.446 -13.655 1.00 93.62 107 GLN A N 1
ATOM 875 C CA . GLN A 1 107 ? -6.628 6.106 -13.359 1.00 93.62 107 GLN A CA 1
ATOM 876 C C . GLN A 1 107 ? -7.805 5.126 -13.326 1.00 93.62 107 GLN A C 1
ATOM 878 O O . GLN A 1 107 ? -8.660 5.244 -12.450 1.00 93.62 107 GLN A O 1
ATOM 883 N N . HIS A 1 108 ? -7.847 4.143 -14.230 1.00 95.00 108 HIS A N 1
ATOM 884 C CA . HIS A 1 108 ? -8.901 3.123 -14.235 1.00 95.00 108 HIS A CA 1
ATOM 885 C C . HIS A 1 108 ? -8.922 2.304 -12.939 1.00 95.00 108 HIS A C 1
ATOM 887 O O . HIS A 1 108 ? -9.968 2.151 -12.306 1.00 95.00 108 HIS A O 1
ATOM 893 N N . PHE A 1 109 ? -7.759 1.818 -12.494 1.00 93.94 109 PHE A N 1
ATOM 894 C CA . PHE A 1 109 ? -7.674 1.050 -11.248 1.00 93.94 109 PHE A CA 1
ATOM 895 C C . PHE A 1 109 ? -7.927 1.906 -10.004 1.00 93.94 109 PHE A C 1
ATOM 897 O O . PHE A 1 109 ? -8.526 1.413 -9.048 1.00 93.94 109 PHE A O 1
ATOM 904 N N . GLU A 1 110 ? -7.555 3.188 -10.030 1.00 93.44 110 GLU A N 1
ATOM 905 C CA . GLU A 1 110 ? -7.915 4.135 -8.973 1.00 93.44 110 GLU A CA 1
ATOM 906 C C . GLU A 1 110 ? -9.441 4.261 -8.843 1.00 93.44 110 GLU A C 1
ATOM 908 O O . GLU A 1 110 ? -9.978 4.171 -7.743 1.00 93.44 110 GLU A O 1
ATOM 913 N N . GLN A 1 111 ? -10.178 4.378 -9.953 1.00 92.88 111 GLN A N 1
ATOM 914 C CA . GLN A 1 111 ? -11.645 4.445 -9.914 1.00 92.88 111 GLN A CA 1
ATOM 915 C C . GLN A 1 111 ? -12.274 3.190 -9.295 1.00 92.88 111 GLN A C 1
ATOM 917 O O . GLN A 1 111 ? -13.192 3.298 -8.475 1.00 92.88 111 GLN A O 1
ATOM 922 N N . LEU A 1 112 ? -11.770 2.002 -9.649 1.00 92.75 112 LEU A N 1
ATOM 923 C CA . LEU A 1 112 ? -12.233 0.744 -9.063 1.00 92.75 112 LEU A CA 1
ATOM 924 C C . LEU A 1 112 ? -11.942 0.693 -7.557 1.00 92.75 112 LEU A C 1
ATOM 926 O O . LEU A 1 112 ? -12.807 0.309 -6.770 1.00 92.75 112 LEU A O 1
ATOM 930 N N . HIS A 1 113 ? -10.749 1.123 -7.146 1.00 91.94 113 HIS A N 1
ATOM 931 C CA . HIS A 1 113 ? -10.366 1.199 -5.740 1.00 91.94 113 HIS A CA 1
ATOM 932 C C . HIS A 1 113 ? -11.289 2.133 -4.943 1.00 91.94 113 HIS A C 1
ATOM 934 O O . HIS A 1 113 ? -11.820 1.735 -3.905 1.00 91.94 113 HIS A O 1
ATOM 940 N N . GLN A 1 114 ? -11.569 3.328 -5.469 1.00 90.44 114 GLN A N 1
ATOM 941 C CA . GLN A 1 114 ? -12.487 4.290 -4.851 1.00 90.44 114 GLN A CA 1
ATOM 942 C C . GLN A 1 114 ? -13.911 3.738 -4.706 1.00 90.44 114 GLN A C 1
ATOM 944 O O . GLN A 1 114 ? -14.591 3.995 -3.709 1.00 90.44 114 GLN A O 1
ATOM 949 N N . TYR A 1 115 ? -14.379 2.954 -5.681 1.00 94.44 115 TYR A N 1
ATOM 950 C CA . TYR A 1 115 ? -15.669 2.277 -5.575 1.00 94.44 115 TYR A CA 1
ATOM 951 C C . TYR A 1 115 ? -15.686 1.250 -4.433 1.00 94.44 115 TYR A C 1
ATOM 953 O O . TYR A 1 115 ? -16.627 1.237 -3.638 1.00 94.44 115 TYR A O 1
ATOM 961 N N . LEU A 1 116 ? -14.639 0.426 -4.316 1.00 91.94 116 LEU A N 1
ATOM 962 C CA . LEU A 1 116 ? -14.523 -0.570 -3.247 1.00 91.94 116 LEU A CA 1
ATOM 963 C C . LEU A 1 116 ? -14.486 0.083 -1.858 1.00 91.94 116 LEU A C 1
ATOM 965 O O . LEU A 1 116 ? -15.200 -0.369 -0.965 1.00 91.94 116 LEU A O 1
ATOM 969 N N . ILE A 1 117 ? -13.746 1.187 -1.702 1.00 90.06 117 ILE A N 1
ATOM 970 C CA . ILE A 1 117 ? -13.722 1.989 -0.466 1.00 90.06 117 ILE A CA 1
ATOM 971 C C . ILE A 1 117 ? -15.129 2.481 -0.099 1.00 90.06 117 ILE A C 1
ATOM 973 O O . ILE A 1 117 ? -15.542 2.431 1.060 1.00 90.06 117 ILE A O 1
ATOM 977 N N . ARG A 1 118 ? -15.909 2.949 -1.082 1.00 93.19 118 ARG A N 1
ATOM 978 C CA . ARG A 1 118 ? -17.274 3.433 -0.831 1.00 93.19 118 ARG A CA 1
ATOM 979 C C . ARG A 1 118 ? -18.195 2.323 -0.329 1.00 93.19 118 ARG A C 1
ATOM 981 O O . ARG A 1 118 ? -18.966 2.558 0.601 1.00 93.19 118 ARG A O 1
ATOM 988 N N . GLU A 1 119 ? -18.134 1.138 -0.933 1.00 93.06 119 GLU A N 1
ATOM 989 C CA . GLU A 1 119 ? -18.936 -0.002 -0.476 1.00 93.06 119 GLU A CA 1
ATOM 990 C C . GLU A 1 119 ? -18.478 -0.505 0.903 1.00 93.06 119 GLU A C 1
ATOM 992 O O . GLU A 1 119 ? -19.328 -0.854 1.723 1.00 93.06 119 GLU A O 1
ATOM 997 N N . GLU A 1 120 ? -17.179 -0.451 1.219 1.00 91.69 120 GLU A N 1
ATOM 998 C CA . GLU A 1 120 ? -16.676 -0.713 2.575 1.00 91.69 120 GLU A CA 1
ATOM 999 C C . GLU A 1 120 ? -17.303 0.245 3.600 1.00 91.69 120 GLU A C 1
ATOM 1001 O O . GLU A 1 120 ? -17.930 -0.199 4.566 1.00 91.69 120 GLU A O 1
ATOM 1006 N N . HIS A 1 121 ? -17.203 1.558 3.372 1.00 90.25 121 HIS A N 1
ATOM 1007 C CA . HIS A 1 121 ? -17.771 2.555 4.281 1.00 90.25 121 HIS A CA 1
ATOM 1008 C C . HIS A 1 121 ? -19.284 2.418 4.434 1.00 90.25 121 HIS A C 1
ATOM 1010 O O . HIS A 1 121 ? -19.818 2.601 5.526 1.00 90.25 121 HIS A O 1
ATOM 1016 N N . LYS A 1 122 ? -19.989 2.073 3.357 1.00 93.38 122 LYS A N 1
ATOM 1017 C CA . LYS A 1 122 ? -21.435 1.842 3.379 1.00 93.38 122 LYS A CA 1
ATOM 1018 C C . LYS A 1 122 ? -21.815 0.671 4.285 1.00 93.38 122 LYS A C 1
ATOM 1020 O O . LYS A 1 122 ? -22.783 0.796 5.027 1.00 93.38 122 LYS A O 1
ATOM 1025 N N . LEU A 1 123 ? -21.053 -0.426 4.259 1.00 92.62 123 LEU A N 1
ATOM 1026 C CA . LEU A 1 123 ? -21.258 -1.567 5.161 1.00 92.62 123 LEU A CA 1
ATOM 1027 C C . LEU A 1 123 ? -20.930 -1.218 6.621 1.00 92.62 123 LEU A C 1
ATOM 1029 O O . LEU A 1 123 ? -21.583 -1.720 7.533 1.00 92.62 123 LEU A O 1
ATOM 1033 N N . GLN A 1 124 ? -19.934 -0.360 6.851 1.00 93.00 124 GLN A N 1
ATOM 1034 C CA . GLN A 1 124 ? -19.509 0.049 8.194 1.00 93.00 124 GLN A CA 1
ATOM 1035 C C . GLN A 1 124 ? -20.365 1.170 8.800 1.00 93.00 124 GLN A C 1
ATOM 1037 O O . GLN A 1 124 ? -20.340 1.350 10.015 1.00 93.00 124 GLN A O 1
ATOM 1042 N N . ARG A 1 125 ? -21.106 1.933 7.988 1.00 89.81 125 ARG A N 1
ATOM 1043 C CA . ARG A 1 125 ? -21.783 3.172 8.405 1.00 89.81 125 ARG A CA 1
ATOM 1044 C C . ARG A 1 125 ? -22.663 2.988 9.635 1.00 89.81 125 ARG A C 1
ATOM 1046 O O . ARG A 1 125 ? -22.522 3.730 10.602 1.00 89.81 125 ARG A O 1
ATOM 1053 N N . ASP A 1 126 ? -23.554 2.007 9.595 1.00 88.25 126 ASP A N 1
ATOM 1054 C CA . ASP A 1 126 ? -24.535 1.818 10.663 1.00 88.25 126 ASP A CA 1
ATOM 1055 C C . ASP A 1 126 ? -23.841 1.304 11.944 1.00 88.25 126 ASP A C 1
ATOM 1057 O O . ASP A 1 126 ? -24.131 1.781 13.037 1.00 88.25 126 ASP A O 1
ATOM 1061 N N . ILE A 1 127 ? -22.794 0.475 11.805 1.00 88.62 127 ILE A N 1
ATOM 1062 C CA . ILE A 1 127 ? -21.929 0.047 12.920 1.00 88.62 127 ILE A CA 1
ATOM 1063 C C . ILE A 1 127 ? -21.226 1.250 13.562 1.00 88.62 127 ILE A C 1
ATOM 1065 O O . ILE A 1 127 ? -21.150 1.347 14.784 1.00 88.62 127 ILE A O 1
ATOM 1069 N N . ILE A 1 128 ? -20.685 2.166 12.756 1.00 87.81 128 ILE A N 1
ATOM 1070 C CA . ILE A 1 128 ? -20.006 3.372 13.248 1.00 87.81 128 ILE A CA 1
ATOM 1071 C C . ILE A 1 128 ? -20.996 4.282 13.985 1.00 87.81 128 ILE A C 1
ATOM 1073 O O . ILE A 1 128 ? -20.673 4.772 15.067 1.00 87.81 128 ILE A O 1
ATOM 1077 N N . ASN A 1 129 ? -22.200 4.469 13.441 1.00 87.50 129 ASN A N 1
ATOM 1078 C CA . ASN A 1 129 ? -23.251 5.270 14.072 1.00 87.50 129 ASN A CA 1
ATOM 1079 C C . ASN A 1 129 ? -23.696 4.679 15.417 1.00 87.50 129 ASN A C 1
ATOM 1081 O O . ASN A 1 129 ? -23.837 5.413 16.399 1.00 87.50 129 ASN A O 1
ATOM 1085 N N . ASP A 1 130 ? -23.853 3.357 15.490 1.00 87.50 130 ASP A N 1
ATOM 1086 C CA . ASP A 1 130 ? -24.187 2.673 16.738 1.00 87.50 130 ASP A CA 1
ATOM 1087 C C . ASP A 1 130 ? -23.047 2.787 17.751 1.00 87.50 130 ASP A C 1
ATOM 1089 O O . ASP A 1 130 ? -23.289 3.123 18.910 1.00 87.50 130 ASP A O 1
ATOM 1093 N N . LYS A 1 131 ? -21.788 2.600 17.324 1.00 86.81 131 LYS A N 1
ATOM 1094 C CA . LYS A 1 131 ? -20.617 2.808 18.192 1.00 86.81 131 LYS A CA 1
ATOM 1095 C C . LYS A 1 131 ? -20.587 4.223 18.759 1.00 86.81 131 LYS A C 1
ATOM 1097 O O . LYS A 1 131 ? -20.372 4.373 19.953 1.00 86.81 131 LYS A O 1
ATOM 1102 N N . HIS A 1 132 ? -20.837 5.240 17.936 1.00 85.75 132 HIS A N 1
ATOM 1103 C CA . HIS A 1 132 ? -20.877 6.631 18.384 1.00 85.75 132 HIS A CA 1
ATOM 1104 C C . HIS A 1 132 ? -22.014 6.879 19.386 1.00 85.75 132 HIS A C 1
ATOM 1106 O O . HIS A 1 132 ? -21.808 7.520 20.413 1.00 85.75 132 HIS A O 1
ATOM 1112 N N . THR A 1 133 ? -23.202 6.328 19.127 1.00 86.69 133 THR A N 1
ATOM 1113 C CA . THR A 1 133 ? -24.341 6.398 20.058 1.00 86.69 133 THR A CA 1
ATOM 1114 C C . THR A 1 133 ? -24.000 5.756 21.405 1.00 86.69 133 THR A C 1
ATOM 1116 O O . THR A 1 133 ? -24.244 6.353 22.452 1.00 86.69 133 THR A O 1
ATOM 1119 N N . ILE A 1 134 ? -23.372 4.577 21.389 1.00 85.62 134 ILE A N 1
ATOM 1120 C CA . ILE A 1 134 ? -22.927 3.871 22.597 1.00 85.62 134 ILE A CA 1
ATOM 1121 C C . ILE A 1 134 ? -21.848 4.673 23.334 1.00 85.62 134 ILE A C 1
ATOM 1123 O O . ILE A 1 134 ? -21.934 4.818 24.551 1.00 85.62 134 ILE A O 1
ATOM 1127 N N . THR A 1 135 ? -20.862 5.226 22.622 1.00 85.94 135 THR A N 1
ATOM 1128 C CA . THR A 1 135 ? -19.821 6.080 23.214 1.00 85.94 135 THR A CA 1
ATOM 1129 C C . THR A 1 135 ? -20.438 7.279 23.924 1.00 85.94 135 THR A C 1
ATOM 1131 O O . THR A 1 135 ? -20.165 7.480 25.102 1.00 85.94 135 THR A O 1
ATOM 1134 N N . ASN A 1 136 ? -21.353 7.998 23.272 1.00 84.62 136 ASN A N 1
ATOM 1135 C CA . ASN A 1 136 ? -22.041 9.134 23.884 1.00 84.62 136 ASN A CA 1
ATOM 1136 C C . ASN A 1 136 ? -22.830 8.736 25.137 1.00 84.62 136 ASN A C 1
ATOM 1138 O O . ASN A 1 136 ? -22.842 9.473 26.122 1.00 84.62 136 ASN A O 1
ATOM 1142 N N . GLN A 1 137 ? -23.488 7.572 25.116 1.00 84.94 137 GLN A N 1
ATOM 1143 C CA . GLN A 1 137 ? -24.222 7.072 26.277 1.00 84.94 137 GLN A CA 1
ATOM 1144 C C . GLN A 1 137 ? -23.280 6.735 27.438 1.00 84.94 137 GLN A C 1
ATOM 1146 O O . GLN A 1 137 ? -23.603 6.998 28.597 1.00 84.94 137 GLN A O 1
ATOM 1151 N N . ILE A 1 138 ? -22.116 6.159 27.143 1.00 86.56 138 ILE A N 1
ATOM 1152 C CA . ILE A 1 138 ? -21.095 5.858 28.148 1.00 86.56 138 ILE A CA 1
ATOM 1153 C C . ILE A 1 138 ? -20.536 7.147 28.730 1.00 86.56 138 ILE A C 1
ATOM 1155 O O . ILE A 1 138 ? -20.507 7.274 29.949 1.00 86.56 138 ILE A O 1
ATOM 1159 N N . ASP A 1 139 ? -20.183 8.124 27.900 1.00 86.25 139 ASP A N 1
ATOM 1160 C CA . ASP A 1 139 ? -19.680 9.419 28.361 1.00 86.25 139 ASP A CA 1
ATOM 1161 C C . ASP A 1 139 ? -20.716 10.141 29.236 1.00 86.25 139 ASP A C 1
ATOM 1163 O O . ASP A 1 139 ? -20.386 10.665 30.304 1.00 86.25 139 ASP A O 1
ATOM 1167 N N . TYR A 1 140 ? -21.994 10.094 28.844 1.00 85.94 140 TYR A N 1
ATOM 1168 C CA . TYR A 1 140 ? -23.097 10.598 29.659 1.00 85.94 140 TYR A CA 1
ATOM 1169 C C . TYR A 1 140 ? -23.166 9.896 31.024 1.00 85.94 140 TYR A C 1
ATOM 1171 O O . TYR A 1 140 ? -23.188 10.559 32.063 1.00 85.94 140 TYR A O 1
ATOM 1179 N N . ASN A 1 141 ? -23.153 8.561 31.039 1.00 87.00 141 ASN A N 1
ATOM 1180 C CA . ASN A 1 141 ? -23.225 7.768 32.268 1.00 87.00 141 ASN A CA 1
ATOM 1181 C C . ASN A 1 141 ? -22.001 7.987 33.171 1.00 87.00 141 ASN A C 1
ATOM 1183 O O . ASN A 1 141 ? -22.133 8.028 34.394 1.00 87.00 141 ASN A O 1
ATOM 1187 N N . ILE A 1 142 ? -20.815 8.156 32.586 1.00 87.38 142 ILE A N 1
ATOM 1188 C CA . ILE A 1 142 ? -19.578 8.451 33.308 1.00 87.38 142 ILE A CA 1
ATOM 1189 C C . ILE A 1 142 ? -19.661 9.828 33.961 1.00 87.38 142 ILE A C 1
ATOM 1191 O O . ILE A 1 142 ? -19.359 9.952 35.145 1.00 87.38 142 ILE A O 1
ATOM 1195 N N . ASN A 1 143 ? -20.146 10.847 33.250 1.00 85.06 143 ASN A N 1
ATOM 1196 C CA . ASN A 1 143 ? -20.369 12.172 33.831 1.00 85.06 143 ASN A CA 1
ATOM 1197 C C . ASN A 1 143 ? -21.424 12.149 34.942 1.00 85.06 143 ASN A C 1
ATOM 1199 O O . ASN A 1 143 ? -21.252 12.790 35.979 1.00 85.06 143 ASN A O 1
ATOM 1203 N N . HIS A 1 144 ? -22.495 11.380 34.765 1.00 84.69 144 HIS A N 1
ATOM 1204 C CA . HIS A 1 144 ? -23.494 11.172 35.809 1.00 84.69 144 HIS A CA 1
ATOM 1205 C C . HIS A 1 144 ? -22.867 10.518 37.056 1.00 84.69 144 HIS A C 1
ATOM 1207 O O . HIS A 1 144 ? -23.057 10.995 38.175 1.00 84.69 144 HIS A O 1
ATOM 1213 N N . LEU A 1 145 ? -22.034 9.487 36.870 1.00 87.81 145 LEU A N 1
ATOM 1214 C CA . LEU A 1 145 ? -21.292 8.835 37.951 1.00 87.81 145 LEU A CA 1
ATOM 1215 C C . LEU A 1 145 ? -20.313 9.791 38.653 1.00 87.81 145 LEU A C 1
ATOM 1217 O O . LEU A 1 145 ? -20.264 9.794 39.881 1.00 87.81 145 LEU A O 1
ATOM 1221 N N . LYS A 1 146 ? -19.578 10.633 37.911 1.00 85.62 146 LYS A N 1
ATOM 1222 C CA . LYS A 1 146 ? -18.699 11.666 38.493 1.00 85.62 146 LYS A CA 1
ATOM 1223 C C . LYS A 1 146 ? -19.470 12.581 39.445 1.00 85.62 146 LYS A C 1
ATOM 1225 O O . LYS A 1 146 ? -19.031 12.813 40.567 1.00 85.62 146 LYS A O 1
ATOM 1230 N N . ASN A 1 147 ? -20.648 13.051 39.032 1.00 83.38 147 ASN A N 1
ATOM 1231 C CA . ASN A 1 147 ? -21.473 13.926 39.866 1.00 83.38 147 ASN A CA 1
ATOM 1232 C C . ASN A 1 147 ? -21.971 13.224 41.134 1.00 83.38 147 ASN A C 1
ATOM 1234 O O . ASN A 1 147 ? -21.904 13.809 42.212 1.00 83.38 147 ASN A O 1
ATOM 1238 N N . LEU A 1 148 ? -22.392 11.959 41.040 1.00 85.38 148 LEU A N 1
ATOM 1239 C CA . LEU A 1 148 ? -22.765 11.169 42.219 1.00 85.38 148 LEU A CA 1
ATOM 1240 C C . LEU A 1 148 ? -21.596 10.996 43.199 1.00 85.38 148 LEU A C 1
ATOM 1242 O O . LEU A 1 148 ? -21.782 11.133 44.408 1.00 85.38 148 LEU A O 1
ATOM 1246 N N . LEU A 1 149 ? -20.388 10.734 42.694 1.00 85.12 149 LEU A N 1
ATOM 1247 C CA . LEU A 1 149 ? -19.194 10.612 43.534 1.00 85.12 149 LEU A CA 1
ATOM 1248 C C . LEU A 1 149 ? -18.830 11.928 44.213 1.00 85.12 149 LEU A C 1
ATOM 1250 O O . LEU A 1 149 ? -18.466 11.920 45.387 1.00 85.12 149 LEU A O 1
ATOM 1254 N N . ASN A 1 150 ? -19.011 13.056 43.528 1.00 82.38 150 ASN A N 1
ATOM 1255 C CA . ASN A 1 150 ? -18.831 14.370 44.135 1.00 82.38 150 ASN A CA 1
ATOM 1256 C C . ASN A 1 150 ? -19.786 14.572 45.319 1.00 82.38 150 ASN A C 1
ATOM 1258 O O . ASN A 1 150 ? -19.333 14.977 46.387 1.00 82.38 150 ASN A O 1
ATOM 1262 N N . ILE A 1 151 ? -21.070 14.211 45.184 1.00 82.81 151 ILE A N 1
ATOM 1263 C CA . ILE A 1 151 ? -22.047 14.282 46.289 1.00 82.81 151 ILE A CA 1
ATOM 1264 C C . ILE A 1 151 ? -21.590 13.429 47.481 1.00 82.81 151 ILE A C 1
ATOM 1266 O O . ILE A 1 151 ? -21.610 13.901 48.619 1.00 82.81 151 ILE A O 1
ATOM 1270 N N . ILE A 1 152 ? -21.135 12.196 47.229 1.00 83.88 152 ILE A N 1
ATOM 1271 C CA . ILE A 1 152 ? -20.622 11.291 48.272 1.00 83.88 152 ILE A CA 1
ATOM 1272 C C . ILE A 1 152 ? -19.398 11.901 48.970 1.00 83.88 152 ILE A C 1
ATOM 1274 O O . ILE A 1 152 ? -19.329 11.909 50.200 1.00 83.88 152 ILE A O 1
ATOM 1278 N N . ASN A 1 153 ? -18.454 12.453 48.207 1.00 81.00 153 ASN A N 1
ATOM 1279 C CA . ASN A 1 153 ? -17.251 13.085 48.747 1.00 81.00 153 ASN A CA 1
ATOM 1280 C C . ASN A 1 153 ? -17.585 14.305 49.616 1.00 81.00 153 ASN A C 1
ATOM 1282 O O . ASN A 1 153 ? -17.025 14.454 50.704 1.00 81.00 153 ASN A O 1
ATOM 1286 N N . ILE A 1 154 ? -18.531 15.144 49.181 1.00 78.19 154 ILE A N 1
ATOM 1287 C CA . ILE A 1 154 ? -19.012 16.294 49.959 1.00 78.19 154 ILE A CA 1
ATOM 1288 C C . ILE A 1 154 ? -19.644 15.825 51.272 1.00 78.19 154 ILE A C 1
ATOM 1290 O O . ILE A 1 154 ? -19.298 16.338 52.335 1.00 78.19 154 ILE A O 1
ATOM 1294 N N . PHE A 1 155 ? -20.527 14.825 51.223 1.00 79.88 155 PHE A N 1
ATOM 1295 C CA . PHE A 1 155 ? -21.168 14.278 52.419 1.00 79.88 155 PHE A CA 1
ATOM 1296 C C . PHE A 1 155 ? -20.147 13.717 53.420 1.00 79.88 155 PHE A C 1
ATOM 1298 O O . PHE A 1 155 ? -20.223 13.996 54.618 1.00 79.88 155 PHE A O 1
ATOM 1305 N 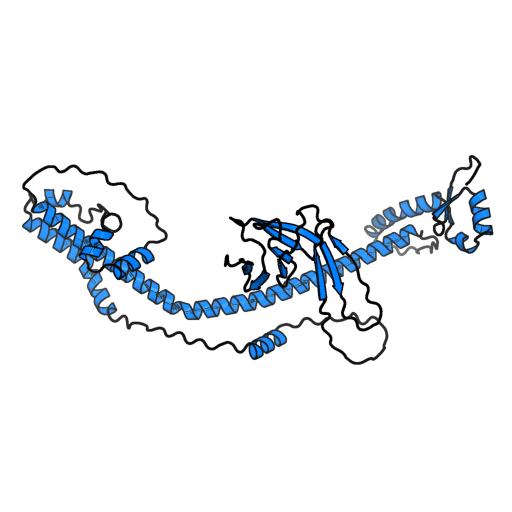N . ASN A 1 156 ? -19.145 12.982 52.931 1.00 81.12 156 ASN A N 1
ATOM 1306 C CA . ASN A 1 156 ? -18.067 12.457 53.765 1.00 81.12 156 ASN A CA 1
ATOM 1307 C C . ASN A 1 156 ? -17.241 13.580 54.407 1.00 81.12 156 ASN A C 1
ATOM 1309 O O . ASN A 1 156 ? -16.926 13.502 55.596 1.00 81.12 156 ASN A O 1
ATOM 1313 N N . LYS A 1 157 ? -16.937 14.650 53.662 1.00 77.50 157 LYS A N 1
ATOM 1314 C CA . LYS A 1 157 ? -16.234 15.833 54.183 1.00 77.50 157 LYS A CA 1
ATOM 1315 C C . LYS A 1 157 ? -17.037 16.546 55.277 1.00 77.50 157 LYS A C 1
ATOM 1317 O O . LYS A 1 157 ? -16.462 16.911 56.295 1.00 77.50 157 LYS A O 1
ATOM 1322 N N . LEU A 1 158 ? -18.353 16.696 55.103 1.00 73.75 158 LEU A N 1
ATOM 1323 C CA . LEU A 1 158 ? -19.244 17.331 56.087 1.00 73.75 158 LEU A CA 1
ATOM 1324 C C . LEU A 1 158 ? -19.357 16.539 57.399 1.00 73.75 158 LEU A C 1
ATOM 1326 O O . LEU A 1 158 ? -19.439 17.135 58.472 1.00 73.75 158 LEU A O 1
ATOM 1330 N N . ASN A 1 159 ? -19.341 15.205 57.326 1.00 71.06 159 ASN A N 1
ATOM 1331 C CA . ASN A 1 159 ? -19.420 14.336 58.505 1.00 71.06 159 ASN A CA 1
ATOM 1332 C C . ASN A 1 159 ? -18.075 14.138 59.217 1.00 71.06 159 ASN A C 1
ATOM 1334 O O . ASN A 1 159 ? -18.059 13.793 60.396 1.00 71.06 159 ASN A O 1
ATOM 1338 N N . SER A 1 160 ? -16.952 14.380 58.538 1.00 67.19 160 SER A N 1
ATOM 1339 C CA . SER A 1 160 ? -15.600 14.196 59.091 1.00 67.19 160 SER A CA 1
ATOM 1340 C C . SER A 1 160 ? -15.126 15.383 59.946 1.00 67.19 160 SER A C 1
ATOM 1342 O O . SER A 1 160 ? -13.930 15.585 60.119 1.00 67.19 160 SER A O 1
ATOM 1344 N N . ASN A 1 161 ? -16.047 16.170 60.513 1.00 54.81 161 ASN A N 1
ATOM 1345 C CA . ASN A 1 161 ? -15.764 17.360 61.329 1.00 54.81 161 ASN A CA 1
ATOM 1346 C C . ASN A 1 161 ? -15.140 17.068 62.713 1.00 54.81 161 ASN A C 1
ATOM 1348 O O . ASN A 1 161 ? -15.247 17.889 63.619 1.00 54.81 161 ASN A O 1
ATOM 1352 N N . ASN A 1 162 ? -14.450 15.942 62.889 1.00 52.56 162 ASN A N 1
ATOM 1353 C CA . ASN A 1 162 ? -13.519 15.761 63.995 1.00 52.56 162 ASN A CA 1
ATOM 1354 C C . ASN A 1 162 ? -12.239 15.077 63.506 1.00 52.56 162 ASN A C 1
ATOM 1356 O O . ASN A 1 162 ? -12.270 13.974 62.971 1.00 52.56 162 ASN A O 1
ATOM 1360 N N . ASP A 1 163 ? -11.138 15.763 63.797 1.00 43.00 163 ASP A N 1
ATOM 1361 C CA . ASP A 1 163 ? -9.740 15.345 63.756 1.00 43.00 163 ASP A CA 1
ATOM 1362 C C . ASP A 1 163 ? -8.941 15.510 62.450 1.00 43.00 163 ASP A C 1
ATOM 1364 O O . ASP A 1 163 ? -8.873 14.661 61.570 1.00 43.00 163 ASP A O 1
ATOM 1368 N N . ASN A 1 164 ? -8.162 16.596 62.507 1.00 43.75 164 ASN A N 1
ATOM 1369 C CA . ASN A 1 164 ? -6.776 16.741 62.071 1.00 43.75 164 ASN A CA 1
ATOM 1370 C C . ASN A 1 164 ? -6.476 16.897 60.576 1.00 43.75 164 ASN A C 1
ATOM 1372 O O . ASN A 1 164 ? -6.570 15.980 59.766 1.00 43.75 164 ASN A O 1
ATOM 1376 N N . ASN A 1 165 ? -5.943 18.092 60.290 1.00 49.56 165 ASN A N 1
ATOM 1377 C CA . ASN A 1 165 ? -5.003 18.412 59.219 1.00 49.56 165 ASN A CA 1
ATOM 1378 C C . ASN A 1 165 ? -4.204 17.185 58.754 1.00 49.56 165 ASN A C 1
ATOM 1380 O O . ASN A 1 165 ? -3.219 16.807 59.391 1.00 49.56 165 ASN A O 1
ATOM 1384 N N . SER A 1 166 ? -4.567 16.625 57.603 1.00 37.69 166 SER A N 1
ATOM 1385 C CA . SER A 1 166 ? -3.627 15.850 56.803 1.00 37.69 166 SER A CA 1
ATOM 1386 C C . SER A 1 166 ? -3.338 16.619 55.521 1.00 37.69 166 SER A C 1
ATOM 1388 O O . SER A 1 166 ? -4.215 16.961 54.733 1.00 37.69 166 SER A O 1
ATOM 1390 N N . SER A 1 167 ? -2.063 16.982 55.436 1.00 41.81 167 SER A N 1
ATOM 1391 C CA . SER A 1 167 ? -1.345 17.575 54.321 1.00 41.81 167 SER A CA 1
ATOM 1392 C C . SER A 1 167 ? -1.821 17.044 52.969 1.00 41.81 167 SER A C 1
ATOM 1394 O O . SER A 1 167 ? -1.779 15.840 52.731 1.00 41.81 167 SER A O 1
ATOM 1396 N N . TYR A 1 168 ? -2.210 17.955 52.075 1.00 35.19 168 TYR A N 1
ATOM 1397 C CA . TYR A 1 168 ? -2.307 17.668 50.648 1.00 35.19 168 TYR A CA 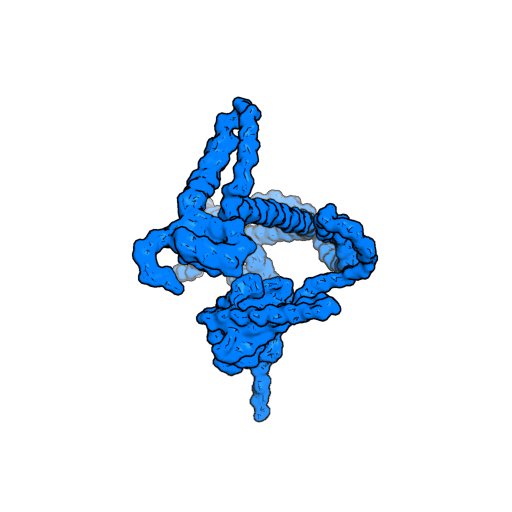1
ATOM 1398 C C . TYR A 1 168 ? -0.911 17.299 50.135 1.00 35.19 168 TYR A C 1
ATOM 1400 O O . TYR A 1 168 ? -0.085 18.173 49.867 1.00 35.19 168 TYR A O 1
ATOM 1408 N N . ASP A 1 169 ? -0.637 16.002 50.016 1.00 32.72 169 ASP A N 1
ATOM 1409 C CA . ASP A 1 169 ? 0.465 15.527 49.193 1.00 32.72 169 ASP A CA 1
ATOM 1410 C C . ASP A 1 169 ? 0.119 15.824 47.731 1.00 32.72 169 ASP A C 1
ATOM 1412 O O . ASP A 1 169 ? -0.813 15.267 47.149 1.00 32.72 169 ASP A O 1
ATOM 1416 N N . ASN A 1 170 ? 0.883 16.752 47.152 1.00 41.28 170 ASN A N 1
ATOM 1417 C CA . ASN A 1 170 ? 0.932 17.029 45.723 1.00 41.28 170 ASN A CA 1
ATOM 1418 C C . ASN A 1 170 ? 1.355 15.756 44.978 1.00 41.28 170 ASN A C 1
ATOM 1420 O O . ASN A 1 170 ? 2.543 15.532 44.738 1.00 41.28 170 ASN A O 1
ATOM 1424 N N . GLN A 1 171 ? 0.391 14.919 44.602 1.00 40.38 171 GLN A N 1
ATOM 1425 C CA . GLN A 1 171 ? 0.644 13.785 43.728 1.00 40.38 171 GLN A CA 1
ATOM 1426 C C . GLN A 1 171 ? 0.531 14.240 42.271 1.00 40.38 171 GLN A C 1
ATOM 1428 O O . GLN A 1 171 ? -0.429 14.890 41.864 1.00 40.38 171 GLN A O 1
ATOM 1433 N N . SER A 1 172 ? 1.595 13.962 41.520 1.00 40.44 172 SER A N 1
ATOM 1434 C CA . SER A 1 172 ? 1.900 14.505 40.199 1.00 40.44 172 SER A CA 1
ATOM 1435 C C . SER A 1 172 ? 0.737 14.436 39.210 1.00 40.44 172 SER A C 1
ATOM 1437 O O . SER A 1 172 ? 0.247 13.352 38.893 1.00 40.44 172 SER A O 1
ATOM 1439 N N . ILE A 1 173 ? 0.394 15.597 38.652 1.00 42.75 173 ILE A N 1
ATOM 1440 C CA . ILE A 1 173 ? -0.475 15.758 37.486 1.00 42.75 173 ILE A CA 1
ATOM 1441 C C . ILE A 1 173 ? 0.182 15.026 36.310 1.00 42.75 173 ILE A C 1
ATOM 1443 O O . ILE A 1 173 ? 1.184 15.485 35.760 1.00 42.75 173 ILE A O 1
ATOM 1447 N N . ILE A 1 174 ? -0.357 13.864 35.945 1.00 47.94 174 ILE A N 1
ATOM 1448 C CA . ILE A 1 174 ? -0.009 13.202 34.689 1.00 47.94 174 ILE A CA 1
ATOM 1449 C C . ILE A 1 174 ? -0.719 13.979 33.584 1.00 47.94 174 ILE A C 1
ATOM 1451 O O . ILE A 1 174 ? -1.934 14.157 33.615 1.00 47.94 174 ILE A O 1
ATOM 1455 N N . SER A 1 175 ? 0.065 14.485 32.635 1.00 42.97 175 SER A N 1
ATOM 1456 C CA . SER A 1 175 ? -0.421 15.260 31.500 1.00 42.97 175 SER A CA 1
ATOM 1457 C C . SER A 1 175 ? -1.401 14.455 30.649 1.00 42.97 175 SER A C 1
ATOM 1459 O O . SER A 1 175 ? -1.118 13.321 30.255 1.00 42.97 175 SER A O 1
ATOM 1461 N N . ASP A 1 176 ? -2.513 15.112 30.349 1.00 34.47 176 ASP A N 1
ATOM 1462 C CA . ASP A 1 176 ? -3.628 14.668 29.529 1.00 34.47 176 ASP A CA 1
ATOM 1463 C C . ASP A 1 176 ? -3.160 14.147 28.152 1.00 34.47 176 ASP A C 1
ATOM 1465 O O . ASP A 1 176 ? -2.581 14.873 27.342 1.00 34.47 176 ASP A O 1
ATOM 1469 N N . THR A 1 177 ? -3.363 12.849 27.907 1.00 39.56 177 THR A N 1
ATOM 1470 C CA . THR A 1 177 ? -3.087 12.175 26.625 1.00 39.56 177 THR A CA 1
ATOM 1471 C C . THR A 1 177 ? -4.407 12.004 25.878 1.00 39.56 177 THR A C 1
ATOM 1473 O O . THR A 1 177 ? -4.974 10.920 25.750 1.00 39.56 177 THR A O 1
ATOM 1476 N N . THR A 1 178 ? -4.915 13.133 25.395 1.00 45.03 178 THR A N 1
ATOM 1477 C CA . THR A 1 178 ? -6.293 13.367 24.934 1.00 45.03 178 THR A CA 1
ATOM 1478 C C . THR A 1 178 ? -6.702 12.618 23.647 1.00 45.03 178 THR A C 1
ATOM 1480 O O . THR A 1 178 ? -7.761 12.881 23.089 1.00 45.03 178 THR A O 1
ATOM 1483 N N . THR A 1 179 ? -5.916 11.659 23.144 1.00 44.19 179 THR A N 1
ATOM 1484 C CA . THR A 1 179 ? -6.236 10.891 21.918 1.00 44.19 179 THR A CA 1
ATOM 1485 C C . THR A 1 179 ? -6.689 9.444 22.162 1.00 44.19 179 THR A C 1
ATOM 1487 O O . THR A 1 179 ? -7.099 8.781 21.212 1.00 44.19 179 THR A O 1
ATOM 1490 N N . LEU A 1 180 ? -6.687 8.955 23.411 1.00 49.97 180 LEU A N 1
ATOM 1491 C CA . LEU A 1 180 ? -7.041 7.565 23.776 1.00 49.97 180 LEU A CA 1
ATOM 1492 C C . LEU A 1 180 ? -8.304 7.416 24.653 1.00 49.97 180 LEU A C 1
ATOM 1494 O O . LEU A 1 180 ? -8.628 6.309 25.082 1.00 49.97 180 LEU A O 1
ATOM 1498 N N . TYR A 1 181 ? -9.030 8.510 24.905 1.00 58.94 181 TYR A N 1
ATOM 1499 C CA . TYR A 1 181 ? -10.020 8.626 25.988 1.00 58.94 181 TYR A CA 1
ATOM 1500 C C . TYR A 1 181 ? -11.090 7.514 26.010 1.00 58.94 181 TYR A C 1
ATOM 1502 O O . TYR A 1 181 ? -11.309 6.891 27.047 1.00 58.94 181 TYR A O 1
ATOM 1510 N N . SER A 1 182 ? -11.719 7.190 24.874 1.00 61.25 182 SER A N 1
ATOM 1511 C CA . SER A 1 182 ? -12.843 6.240 24.857 1.00 61.25 182 SER A CA 1
ATOM 1512 C C . SER A 1 182 ? -12.418 4.773 24.987 1.00 61.25 182 SER A C 1
ATOM 1514 O O . SER A 1 182 ? -13.124 3.993 25.623 1.00 61.25 182 SER A O 1
ATOM 1516 N N . THR A 1 183 ? -11.276 4.375 24.413 1.00 64.56 183 THR A N 1
ATOM 1517 C CA . THR A 1 183 ? -10.827 2.970 24.444 1.00 64.56 183 THR A CA 1
ATOM 1518 C C . THR A 1 183 ? -10.345 2.586 25.841 1.00 64.56 183 THR A C 1
ATOM 1520 O O . THR A 1 183 ? -10.743 1.548 26.360 1.00 64.56 183 THR A O 1
ATOM 1523 N N . THR A 1 184 ? -9.583 3.466 26.494 1.00 74.88 184 THR A N 1
ATOM 1524 C CA . THR A 1 184 ? -9.023 3.223 27.832 1.00 74.88 184 THR A CA 1
ATOM 1525 C C . THR A 1 184 ? -10.105 3.151 28.914 1.00 74.88 184 THR A C 1
ATOM 1527 O O . THR A 1 184 ? -10.041 2.293 29.795 1.00 74.88 184 THR A O 1
ATOM 1530 N N . ILE A 1 185 ? -11.137 4.004 28.840 1.00 82.81 185 ILE A N 1
ATOM 1531 C CA . ILE A 1 185 ? -12.273 3.953 29.778 1.00 82.81 185 ILE A CA 1
ATOM 1532 C C . ILE A 1 185 ? -13.063 2.658 29.578 1.00 82.81 185 ILE A C 1
ATOM 1534 O O . ILE A 1 185 ? -13.379 1.980 30.553 1.00 82.81 185 ILE A O 1
ATOM 1538 N N . MET A 1 186 ? -13.338 2.283 28.327 1.00 84.94 186 MET A N 1
ATOM 1539 C CA . MET A 1 186 ? -14.063 1.052 28.008 1.00 84.94 186 MET A CA 1
ATOM 1540 C C . MET A 1 186 ? -13.320 -0.191 28.519 1.00 84.94 186 MET A C 1
ATOM 1542 O O . MET A 1 186 ? -13.912 -1.051 29.172 1.00 84.94 186 MET A O 1
ATOM 1546 N N . GLU A 1 187 ? -12.010 -0.262 28.275 1.00 85.44 187 GLU A N 1
ATOM 1547 C CA . GLU A 1 187 ? -11.148 -1.325 28.794 1.00 85.44 187 GLU A CA 1
ATOM 1548 C C . GLU A 1 187 ? -11.182 -1.363 30.323 1.00 85.44 187 GLU A C 1
ATOM 1550 O O . GLU A 1 187 ? -11.405 -2.424 30.909 1.00 85.44 187 GLU A O 1
ATOM 1555 N N . SER A 1 188 ? -11.056 -0.212 30.984 1.00 87.50 188 SER A N 1
ATOM 1556 C CA . SER A 1 188 ? -11.118 -0.137 32.443 1.00 87.50 188 SER A CA 1
ATOM 1557 C C . SER A 1 188 ? -12.470 -0.589 33.009 1.00 87.50 188 SER A C 1
ATOM 1559 O O . SER A 1 188 ? -12.498 -1.326 33.995 1.00 87.50 188 SER A O 1
ATOM 1561 N N . ILE A 1 189 ? -13.589 -0.234 32.368 1.00 88.19 189 ILE A N 1
ATOM 1562 C CA . ILE A 1 189 ? -14.929 -0.702 32.759 1.00 88.19 189 ILE A CA 1
ATOM 1563 C C . ILE A 1 189 ? -15.009 -2.229 32.658 1.00 88.19 189 ILE A C 1
ATOM 1565 O O . ILE A 1 189 ? -15.464 -2.881 33.592 1.00 88.19 189 ILE A O 1
ATOM 1569 N N . THR A 1 190 ? -14.544 -2.810 31.548 1.00 88.81 190 THR A N 1
ATOM 1570 C CA . THR A 1 190 ? -14.629 -4.267 31.326 1.00 88.81 190 THR A CA 1
ATOM 1571 C C . THR A 1 190 ? -13.682 -5.085 32.203 1.00 88.81 190 THR A C 1
ATOM 1573 O O . THR A 1 190 ? -13.987 -6.230 32.529 1.00 88.81 190 THR A O 1
ATOM 1576 N N . THR A 1 191 ? -12.540 -4.516 32.592 1.00 89.31 191 THR A N 1
ATOM 1577 C CA . THR A 1 191 ? -11.535 -5.189 33.431 1.00 89.31 191 THR A CA 1
ATOM 1578 C C . THR A 1 191 ? -11.786 -5.011 34.926 1.00 89.31 191 THR A C 1
ATOM 1580 O O . THR A 1 191 ? -11.292 -5.799 35.735 1.00 89.31 191 THR A O 1
ATOM 1583 N N . SER A 1 192 ? -12.578 -4.011 35.316 1.00 90.62 192 SER A N 1
ATOM 1584 C CA . SER A 1 192 ? -12.928 -3.773 36.713 1.00 90.62 192 SER A CA 1
ATOM 1585 C C . SER A 1 192 ? -13.954 -4.787 37.207 1.00 90.62 192 SER A C 1
ATOM 1587 O O . SER A 1 192 ? -15.057 -4.898 36.684 1.00 90.62 192 SER A O 1
ATOM 1589 N N . SER A 1 193 ? -13.621 -5.493 38.286 1.00 90.12 193 SER A N 1
ATOM 1590 C CA . SER A 1 193 ? -14.514 -6.482 38.905 1.00 90.12 193 SER A CA 1
ATOM 1591 C C . SER A 1 193 ? -15.697 -5.868 39.662 1.00 90.12 193 SER A C 1
ATOM 1593 O O . SER A 1 193 ? -16.666 -6.563 39.964 1.00 90.12 193 SER A O 1
ATOM 1595 N N . SER A 1 194 ? -15.620 -4.583 40.012 1.00 92.25 194 SER A N 1
ATOM 1596 C CA . SER A 1 194 ? -16.663 -3.864 40.743 1.00 92.25 194 SER A CA 1
ATOM 1597 C C . SER A 1 194 ? -16.595 -2.359 40.488 1.00 92.25 194 SER A C 1
ATOM 1599 O O . SER A 1 194 ? -15.554 -1.838 40.083 1.00 92.25 194 SER A O 1
ATOM 1601 N N . LEU A 1 195 ? -17.686 -1.648 40.799 1.00 89.69 195 LEU A N 1
ATOM 1602 C CA . LEU A 1 195 ? -17.748 -0.184 40.735 1.00 89.69 195 LEU A CA 1
ATOM 1603 C C . LEU A 1 195 ? -16.664 0.473 41.604 1.00 89.69 195 LEU A C 1
ATOM 1605 O O . LEU A 1 195 ? -15.992 1.391 41.151 1.00 89.69 195 LEU A O 1
ATOM 1609 N N . GLN A 1 196 ? -16.440 -0.025 42.825 1.00 87.75 196 GLN A N 1
ATOM 1610 C CA . GLN A 1 196 ? -15.398 0.513 43.704 1.00 87.75 196 GLN A CA 1
ATOM 1611 C C . GLN A 1 196 ? -13.999 0.302 43.120 1.00 87.75 196 GLN A C 1
ATOM 1613 O O . GLN A 1 196 ? -13.164 1.201 43.180 1.00 87.75 196 GLN A O 1
ATOM 1618 N N . SER A 1 197 ? -13.745 -0.878 42.542 1.00 89.00 197 SER A N 1
ATOM 1619 C CA . SER A 1 197 ? -12.479 -1.157 41.864 1.00 89.00 197 SER A CA 1
ATOM 1620 C C . SER A 1 197 ? -12.277 -0.186 40.702 1.00 89.00 197 SER A C 1
ATOM 1622 O O . SER A 1 197 ? -11.228 0.446 40.620 1.00 89.00 197 SER A O 1
ATOM 1624 N N . PHE A 1 198 ? -13.304 0.012 39.873 1.00 91.94 198 PHE A N 1
ATOM 1625 C CA . PHE A 1 198 ? -13.273 0.956 38.757 1.00 91.94 198 PHE A CA 1
ATOM 1626 C C . PHE A 1 198 ? -12.964 2.388 39.208 1.00 91.94 198 PHE A C 1
ATOM 1628 O O . PHE A 1 198 ? -12.075 3.032 38.651 1.00 91.94 198 PHE A O 1
ATOM 1635 N N . ILE A 1 199 ? -13.651 2.871 40.247 1.00 87.00 199 ILE A N 1
ATOM 1636 C CA . ILE A 1 199 ? -13.433 4.212 40.799 1.00 87.00 199 ILE A CA 1
ATOM 1637 C C . ILE A 1 199 ? -12.001 4.353 41.309 1.00 87.00 199 ILE A C 1
ATOM 1639 O O . ILE A 1 199 ? -11.317 5.300 40.937 1.00 87.00 199 ILE A O 1
ATOM 1643 N N . ASN A 1 200 ? -11.517 3.391 42.100 1.00 85.75 200 ASN A N 1
ATOM 1644 C CA . ASN A 1 200 ? -10.174 3.439 42.675 1.00 85.75 200 ASN A CA 1
ATOM 1645 C C . ASN A 1 200 ? -9.082 3.443 41.595 1.00 85.75 200 ASN A C 1
ATOM 1647 O O . ASN A 1 200 ? -8.139 4.226 41.688 1.00 85.75 200 ASN A O 1
ATOM 1651 N N . HIS A 1 201 ? -9.221 2.607 40.561 1.00 84.44 201 HIS A N 1
ATOM 1652 C CA . HIS A 1 201 ? -8.253 2.530 39.461 1.00 84.44 201 HIS A CA 1
ATOM 1653 C C . HIS A 1 201 ? -8.212 3.808 38.615 1.00 84.44 201 HIS A C 1
ATOM 1655 O O . HIS A 1 201 ? -7.164 4.135 38.066 1.00 84.44 201 HIS A O 1
ATOM 1661 N N . ASN A 1 202 ? -9.320 4.547 38.532 1.00 85.62 202 ASN A N 1
ATOM 1662 C CA . ASN A 1 202 ? -9.418 5.778 37.744 1.00 85.62 202 ASN A CA 1
ATOM 1663 C C . ASN A 1 202 ? -9.465 7.047 38.607 1.00 85.62 202 ASN A C 1
ATOM 1665 O O . ASN A 1 202 ? -9.793 8.125 38.107 1.00 85.62 202 ASN A O 1
ATOM 1669 N N . ASN A 1 203 ? -9.145 6.945 39.900 1.00 81.56 203 ASN A N 1
ATOM 1670 C CA . ASN A 1 203 ? -9.311 8.058 40.830 1.00 81.56 203 ASN A CA 1
ATOM 1671 C C . ASN A 1 203 ? -8.374 9.230 40.512 1.00 81.56 203 ASN A C 1
ATOM 1673 O O . ASN A 1 203 ? -8.733 10.377 40.711 1.00 81.56 203 ASN A O 1
ATOM 1677 N N . GLN A 1 204 ? -7.183 8.944 39.978 1.00 77.56 204 GLN A N 1
ATOM 1678 C CA . GLN A 1 204 ? -6.180 9.957 39.625 1.00 77.56 204 GLN A CA 1
ATOM 1679 C C . GLN A 1 204 ? -6.410 10.602 38.251 1.00 77.56 204 GLN A C 1
ATOM 1681 O O . GLN A 1 204 ? -5.785 11.618 37.950 1.00 77.56 204 GLN A O 1
ATOM 1686 N N . THR A 1 205 ? -7.294 10.031 37.429 1.00 82.56 205 THR A N 1
ATOM 1687 C CA . THR A 1 205 ? -7.546 10.469 36.051 1.00 82.56 205 THR A CA 1
ATOM 1688 C C . THR A 1 205 ? -8.994 10.914 35.880 1.00 82.56 205 THR A C 1
ATOM 1690 O O . THR A 1 205 ? -9.281 12.104 35.872 1.00 82.56 205 THR A O 1
ATOM 1693 N N . LEU A 1 206 ? -9.927 9.966 35.787 1.00 81.88 206 LEU A N 1
ATOM 1694 C CA . LEU A 1 206 ? -11.325 10.216 35.449 1.00 81.88 206 LEU A CA 1
ATOM 1695 C C . LEU A 1 206 ? -12.078 10.961 36.556 1.00 81.88 206 LEU A C 1
ATOM 1697 O O . LEU A 1 206 ? -12.958 11.767 36.254 1.00 81.88 206 LEU A O 1
ATOM 1701 N N . PHE A 1 207 ? -11.741 10.682 37.816 1.00 81.94 207 PHE A N 1
ATOM 1702 C CA . PHE A 1 207 ? -12.445 11.199 38.994 1.00 81.94 207 PHE A CA 1
ATOM 1703 C C . PHE A 1 207 ? -11.638 12.230 39.805 1.00 81.94 207 PHE A C 1
ATOM 1705 O O . PHE A 1 207 ? -12.111 12.670 40.847 1.00 81.94 207 PHE A O 1
ATOM 1712 N N . ASN A 1 208 ? -10.457 12.646 39.327 1.00 73.25 208 ASN A N 1
ATOM 1713 C CA . ASN A 1 208 ? -9.574 13.590 40.037 1.00 73.25 208 ASN A CA 1
ATOM 1714 C C . ASN A 1 208 ? -9.925 15.068 39.804 1.00 73.25 208 ASN A C 1
ATOM 1716 O O . ASN A 1 208 ? -9.319 15.966 40.398 1.00 73.25 208 ASN A O 1
ATOM 1720 N N . ASP A 1 209 ? -10.867 15.347 38.904 1.00 59.91 209 ASP A N 1
ATOM 1721 C CA . ASP A 1 209 ? -11.246 16.719 38.609 1.00 59.91 209 ASP A CA 1
ATOM 1722 C C . ASP A 1 209 ? -11.936 17.327 39.827 1.00 59.91 209 ASP A C 1
ATOM 1724 O O . ASP A 1 209 ? -13.086 17.019 40.144 1.00 59.91 209 ASP A O 1
ATOM 1728 N N . HIS A 1 210 ? -11.240 18.270 40.463 1.00 57.75 210 HIS A N 1
ATOM 1729 C CA . HIS A 1 210 ? -11.767 19.190 41.470 1.00 57.75 210 HIS A CA 1
ATOM 1730 C C . HIS A 1 210 ? -12.731 20.208 40.830 1.00 57.75 210 HIS A C 1
ATOM 1732 O O . HIS A 1 210 ? -12.731 21.393 41.165 1.00 57.75 210 HIS A O 1
ATOM 1738 N N . HIS A 1 211 ? -13.537 19.767 39.863 1.00 57.94 211 HIS A N 1
ATOM 1739 C CA . HIS A 1 211 ? -14.585 20.576 39.286 1.00 57.94 211 HIS A CA 1
ATOM 1740 C C . HIS A 1 211 ? -15.683 20.702 40.333 1.00 57.94 211 HIS A C 1
ATOM 1742 O O . HIS A 1 211 ? -16.484 19.793 40.549 1.00 57.94 211 HIS A O 1
ATOM 1748 N N . ASP A 1 212 ? -15.689 21.846 41.006 1.00 61.62 212 ASP A N 1
ATOM 1749 C CA . ASP A 1 212 ? -16.713 22.210 41.969 1.00 61.62 212 ASP A CA 1
ATOM 1750 C C . ASP A 1 212 ? -18.019 22.557 41.229 1.00 61.62 212 ASP A C 1
ATOM 1752 O O . ASP A 1 212 ? -18.394 23.717 41.074 1.00 61.62 212 ASP A O 1
ATOM 1756 N N . VAL A 1 213 ? -18.687 21.525 40.693 1.00 64.25 213 VAL A N 1
ATOM 1757 C CA . VAL A 1 213 ? -19.909 21.630 39.869 1.00 64.25 213 VAL A CA 1
ATOM 1758 C C . VAL A 1 213 ? -21.029 22.374 40.606 1.00 64.25 213 VAL A C 1
ATOM 1760 O O . VAL A 1 213 ? -21.883 22.990 39.972 1.00 64.25 213 VAL A O 1
ATOM 1763 N N . PHE A 1 214 ? -21.015 22.354 41.940 1.00 66.75 214 PHE A N 1
ATOM 1764 C CA . PHE A 1 214 ? -22.063 22.939 42.774 1.00 66.75 214 PHE A CA 1
ATOM 1765 C C . PHE A 1 214 ? -21.639 24.216 43.512 1.00 66.75 214 PHE A C 1
ATOM 1767 O O . PHE A 1 214 ? -22.470 24.769 44.232 1.00 66.75 214 PHE A O 1
ATOM 1774 N N . ASN A 1 215 ? -20.405 24.702 43.312 1.00 71.62 215 ASN A N 1
ATOM 1775 C CA . ASN A 1 215 ? -19.820 25.822 44.057 1.00 71.62 215 ASN A CA 1
ATOM 1776 C C . ASN A 1 215 ? -20.002 25.639 45.575 1.00 71.62 215 ASN A C 1
ATOM 1778 O O . ASN A 1 215 ? -20.704 26.396 46.254 1.00 71.62 215 ASN A O 1
ATOM 1782 N N . ILE A 1 216 ? -19.436 24.553 46.097 1.00 69.00 216 ILE A N 1
ATOM 1783 C CA . ILE A 1 216 ? -19.662 24.068 47.459 1.00 69.00 216 ILE A CA 1
ATOM 1784 C C . ILE A 1 216 ? -19.256 25.100 48.510 1.00 69.00 216 ILE A C 1
ATOM 1786 O O . ILE A 1 216 ? -19.935 25.222 49.529 1.00 69.00 216 ILE A O 1
ATOM 1790 N N . ASP A 1 217 ? -18.230 25.906 48.244 1.00 69.62 217 ASP A N 1
ATOM 1791 C CA . ASP A 1 217 ? -17.812 26.994 49.136 1.00 69.62 217 ASP A CA 1
ATOM 1792 C C . ASP A 1 217 ? -18.876 28.098 49.282 1.00 69.62 217 ASP A C 1
ATOM 1794 O O . ASP A 1 217 ? -18.984 28.734 50.336 1.00 69.62 217 ASP A O 1
ATOM 1798 N N . GLU A 1 218 ? -19.679 28.340 48.244 1.00 73.19 218 GLU A N 1
ATOM 1799 C CA . GLU A 1 218 ? -20.811 29.269 48.296 1.00 73.19 218 GLU A CA 1
ATOM 1800 C C . GLU A 1 218 ? -21.996 28.649 49.046 1.00 73.19 218 GLU A C 1
ATOM 1802 O O . GLU A 1 218 ? -22.605 29.300 49.898 1.00 73.19 218 GLU A O 1
ATOM 1807 N N . LEU A 1 219 ? -22.272 27.366 48.800 1.00 69.44 219 LEU A N 1
ATOM 1808 C CA . LEU A 1 219 ? -23.355 26.639 49.461 1.00 69.44 219 LEU A CA 1
ATOM 1809 C C . LEU A 1 219 ? -23.120 26.455 50.969 1.00 69.44 219 LEU A C 1
ATOM 1811 O O . LEU A 1 219 ? -24.047 26.607 51.764 1.00 69.44 219 LEU A O 1
ATOM 1815 N N . LEU A 1 220 ? -21.876 26.208 51.384 1.00 71.44 220 LEU A N 1
ATOM 1816 C CA . LEU A 1 220 ? -21.484 26.130 52.795 1.00 71.44 220 LEU A CA 1
ATOM 1817 C C . LEU A 1 220 ? -21.783 27.433 53.556 1.00 71.44 220 LEU A C 1
ATOM 1819 O O . LEU A 1 220 ? -22.229 27.392 54.703 1.00 71.44 220 LEU A O 1
ATOM 1823 N N . LYS A 1 221 ? -21.590 28.593 52.908 1.00 71.62 221 LYS A N 1
ATOM 1824 C CA . LYS A 1 221 ? -21.880 29.914 53.495 1.00 71.62 221 LYS A CA 1
ATOM 1825 C C . LYS A 1 221 ? -23.376 30.185 53.629 1.00 71.62 221 LYS A C 1
ATOM 1827 O O . LYS A 1 221 ? -23.778 30.867 54.566 1.00 71.62 221 LYS A O 1
ATOM 1832 N N . GLN A 1 222 ? -24.190 29.676 52.706 1.00 71.88 222 GLN A N 1
ATOM 1833 C CA . GLN A 1 222 ? -25.638 29.909 52.688 1.00 71.88 222 GLN A CA 1
ATOM 1834 C C . GLN A 1 222 ? -26.383 29.095 53.754 1.00 71.88 222 GLN A C 1
ATOM 1836 O O . GLN A 1 222 ? -27.367 29.577 54.311 1.00 71.88 222 GLN A O 1
ATOM 1841 N N . HIS A 1 223 ? -25.900 27.891 54.071 1.00 69.81 223 HIS A N 1
ATOM 1842 C CA . HIS A 1 223 ? -26.596 26.948 54.956 1.00 69.81 223 HIS A CA 1
ATOM 1843 C C . HIS A 1 223 ? -26.075 26.928 56.406 1.00 69.81 223 HIS A C 1
ATOM 1845 O O . HIS A 1 223 ? -26.434 26.034 57.164 1.00 69.81 223 HIS A O 1
ATOM 1851 N N . ASN A 1 224 ? -25.247 27.897 56.828 1.00 68.88 224 ASN A N 1
ATOM 1852 C CA . ASN A 1 224 ? -24.713 28.008 58.202 1.00 68.88 224 ASN A CA 1
ATOM 1853 C C . ASN A 1 224 ? -24.119 26.693 58.765 1.00 68.88 224 ASN A C 1
ATOM 1855 O O . ASN A 1 224 ? -24.247 26.414 59.956 1.00 68.88 224 ASN A O 1
ATOM 1859 N N . ASN A 1 225 ? -23.472 25.881 57.922 1.00 66.06 225 ASN A N 1
ATOM 1860 C CA . ASN A 1 225 ? -22.958 24.546 58.267 1.00 66.06 225 ASN A CA 1
ATOM 1861 C C . ASN A 1 225 ? -24.014 23.505 58.710 1.00 66.06 225 ASN A C 1
ATOM 1863 O O . ASN A 1 225 ? -23.638 22.481 59.282 1.00 66.06 225 ASN A O 1
ATOM 1867 N N . ASP A 1 226 ? -25.309 23.701 58.432 1.00 78.62 226 ASP A N 1
ATOM 1868 C CA . ASP A 1 226 ? -26.294 22.621 58.553 1.00 78.62 226 ASP A CA 1
ATOM 1869 C C . ASP A 1 226 ? -26.095 21.610 57.415 1.00 78.62 226 ASP A C 1
ATOM 1871 O O . ASP A 1 226 ? -26.522 21.807 56.272 1.00 78.62 226 ASP A O 1
ATOM 1875 N N . SER A 1 227 ? -25.426 20.506 57.745 1.00 76.44 227 SER A N 1
ATOM 1876 C CA . SER A 1 227 ? -25.096 19.431 56.810 1.00 76.44 227 SER A CA 1
ATOM 1877 C C . SER A 1 227 ? -26.332 18.777 56.191 1.00 76.44 227 SER A C 1
ATOM 1879 O O . SER A 1 227 ? -26.254 18.286 55.064 1.00 76.44 227 SER A O 1
ATOM 1881 N N . THR A 1 228 ? -27.476 18.796 56.884 1.00 80.00 228 THR A N 1
ATOM 1882 C CA . THR A 1 228 ? -28.706 18.150 56.407 1.00 80.00 228 THR A CA 1
ATOM 1883 C C . THR A 1 228 ? -29.377 18.990 55.324 1.00 80.00 228 THR A C 1
ATOM 1885 O O . THR A 1 228 ? -29.691 18.472 54.251 1.00 80.00 228 THR A O 1
ATOM 1888 N N . SER A 1 229 ? -29.545 20.295 55.563 1.00 81.31 229 SER A N 1
ATOM 1889 C CA . SER A 1 229 ? -30.119 21.222 54.576 1.00 81.31 229 SER A CA 1
ATOM 1890 C C . SER A 1 229 ? -29.226 21.372 53.341 1.00 81.31 229 SER A C 1
ATOM 1892 O O . SER A 1 229 ? -29.724 21.365 52.215 1.00 81.31 229 SER A O 1
ATOM 1894 N N . LEU A 1 230 ? -27.903 21.404 53.536 1.00 81.31 230 LEU A N 1
ATOM 1895 C CA . LEU A 1 230 ? -26.926 21.452 52.448 1.00 81.31 230 LEU A CA 1
ATOM 1896 C C . LEU A 1 230 ? -26.977 20.198 51.561 1.00 81.31 230 LEU A C 1
ATOM 1898 O O . LEU A 1 230 ? -26.964 20.305 50.335 1.00 81.31 230 LEU A O 1
ATOM 1902 N N . LEU A 1 231 ? -27.071 19.008 52.163 1.00 82.69 231 LEU A N 1
ATOM 1903 C CA . LEU A 1 231 ? -27.200 17.757 51.415 1.00 82.69 231 LEU A CA 1
ATOM 1904 C C . LEU A 1 231 ? -28.488 17.731 50.581 1.00 82.69 231 LEU A C 1
ATOM 1906 O O . LEU A 1 231 ? -28.456 17.337 49.416 1.00 82.69 231 LEU A O 1
ATOM 1910 N N . LEU A 1 232 ? -29.611 18.170 51.157 1.00 84.69 232 LEU A N 1
ATOM 1911 C CA . LEU A 1 232 ? -30.890 18.236 50.448 1.00 84.69 232 LEU A CA 1
ATOM 1912 C C . LEU A 1 232 ? -30.841 19.210 49.264 1.00 84.69 232 LEU A C 1
ATOM 1914 O O . LEU A 1 232 ? -31.362 18.880 48.199 1.00 84.69 232 LEU A O 1
ATOM 1918 N N . ASP A 1 233 ? -30.183 20.362 49.411 1.00 84.06 233 ASP A N 1
ATOM 1919 C CA . ASP A 1 233 ? -30.019 21.341 48.329 1.00 84.06 233 ASP A CA 1
ATOM 1920 C C . ASP A 1 233 ? -29.119 20.806 47.199 1.00 84.06 233 ASP A C 1
ATOM 1922 O O . ASP A 1 233 ? -29.456 20.919 46.020 1.00 84.06 233 ASP A O 1
ATOM 1926 N N . ILE A 1 234 ? -28.022 20.119 47.535 1.00 83.44 234 ILE A N 1
ATOM 1927 C CA . ILE A 1 234 ? -27.151 19.461 46.546 1.00 83.44 234 ILE A CA 1
ATOM 1928 C C . ILE A 1 234 ? -27.914 18.368 45.783 1.00 83.44 234 ILE A C 1
ATOM 1930 O O . ILE A 1 234 ? -27.848 18.318 44.554 1.00 83.44 234 ILE A O 1
ATOM 1934 N N . ILE A 1 235 ? -28.677 17.521 46.483 1.00 84.81 235 ILE A N 1
ATOM 1935 C CA . ILE A 1 235 ? -29.510 16.482 45.855 1.00 84.81 235 ILE A CA 1
ATOM 1936 C C . ILE A 1 235 ? -30.580 17.117 44.961 1.00 84.81 235 ILE A C 1
ATOM 1938 O O . ILE A 1 235 ? -30.829 16.634 43.857 1.00 84.81 235 ILE A O 1
ATOM 1942 N N . HIS A 1 236 ? -31.202 18.209 45.404 1.00 84.75 236 HIS A N 1
ATOM 1943 C CA . HIS A 1 236 ? -32.196 18.930 44.617 1.00 84.75 236 HIS A CA 1
ATOM 1944 C C . HIS A 1 236 ? -31.588 19.526 43.336 1.00 84.75 236 HIS A C 1
ATOM 1946 O O . HIS A 1 236 ? -32.140 19.334 42.252 1.00 84.75 236 HIS A O 1
ATOM 1952 N N . LYS A 1 237 ? -30.417 20.173 43.421 1.00 84.06 237 LYS A N 1
ATOM 1953 C CA . LYS A 1 237 ? -29.685 20.701 42.255 1.00 84.06 237 LYS A CA 1
ATOM 1954 C C . LYS A 1 237 ? -29.270 19.598 41.285 1.00 84.06 237 LYS A C 1
ATOM 1956 O O . LYS A 1 237 ? -29.485 19.735 40.082 1.00 84.06 237 LYS A O 1
ATOM 1961 N N . TYR A 1 238 ? -28.739 18.495 41.806 1.00 85.75 238 TYR A N 1
ATOM 1962 C CA . TYR A 1 238 ? -28.408 17.309 41.023 1.00 85.75 238 TYR A CA 1
ATOM 1963 C C . TYR A 1 238 ? -29.631 16.765 40.273 1.00 85.75 238 TYR A C 1
ATOM 1965 O O . TYR A 1 238 ? -29.592 16.571 39.058 1.00 85.75 238 TYR A O 1
ATOM 1973 N N . ASN A 1 239 ? -30.746 16.578 40.980 1.00 84.56 239 ASN A N 1
ATOM 1974 C CA . ASN A 1 239 ? -31.983 16.088 40.388 1.00 84.56 239 ASN A CA 1
ATOM 1975 C C . ASN A 1 239 ? -32.484 17.025 39.287 1.00 84.56 239 ASN A C 1
ATOM 1977 O O . ASN A 1 239 ? -32.885 16.544 38.238 1.00 84.56 239 ASN A O 1
ATOM 1981 N N . ASN A 1 240 ? -32.401 18.344 39.456 1.00 83.75 240 ASN A N 1
ATOM 1982 C CA . ASN A 1 240 ? -32.796 19.283 38.402 1.00 83.75 240 ASN A CA 1
ATOM 1983 C C . ASN A 1 240 ? -31.894 19.193 37.160 1.00 83.75 240 ASN A C 1
ATOM 1985 O O . ASN A 1 240 ? -32.386 19.290 36.040 1.00 83.75 240 ASN A O 1
ATOM 1989 N N . GLN A 1 241 ? -30.594 18.945 37.337 1.00 80.25 241 GLN A N 1
ATOM 1990 C CA . GLN A 1 241 ? -29.649 18.805 36.226 1.00 80.25 241 GLN A CA 1
ATOM 1991 C C . GLN A 1 241 ? -29.854 17.504 35.427 1.00 80.25 241 GLN A C 1
ATOM 1993 O O . GLN A 1 241 ? -29.713 17.496 34.203 1.00 80.25 241 GLN A O 1
ATOM 1998 N N . PHE A 1 242 ? -30.198 16.401 36.099 1.00 75.31 242 PHE A N 1
ATOM 1999 C CA . PHE A 1 242 ? -30.259 15.074 35.476 1.00 75.31 242 PHE A CA 1
ATOM 2000 C C . PHE A 1 242 ? -31.687 14.531 35.247 1.00 75.31 242 PHE A C 1
ATOM 2002 O O . PHE A 1 242 ? -31.857 13.662 34.388 1.00 75.31 242 PHE A O 1
ATOM 2009 N N . ASN A 1 243 ? -32.736 15.059 35.896 1.00 69.31 243 ASN A N 1
ATOM 2010 C CA . ASN A 1 243 ? -34.132 14.607 35.705 1.00 69.31 243 ASN A CA 1
ATOM 2011 C C . ASN A 1 243 ? -34.765 15.067 34.382 1.00 69.31 243 ASN A C 1
ATOM 2013 O O . ASN A 1 243 ? -35.544 14.324 33.780 1.00 69.31 243 ASN A O 1
ATOM 2017 N N . GLU A 1 244 ? -34.397 16.245 33.868 1.00 58.75 244 GLU A N 1
ATOM 2018 C CA . GLU A 1 244 ? -34.826 16.669 32.522 1.00 58.75 244 GLU A CA 1
ATOM 2019 C C . GLU A 1 244 ? -34.175 15.822 31.411 1.00 58.75 244 GLU A C 1
ATOM 2021 O O . GLU A 1 244 ? -34.702 15.712 30.304 1.00 58.75 244 GLU A O 1
ATOM 2026 N N . SER A 1 245 ? -33.038 15.185 31.714 1.00 55.28 245 SER A N 1
ATOM 2027 C CA . SER A 1 245 ? -32.293 14.334 30.780 1.00 55.28 245 SER A CA 1
ATOM 2028 C C . SER A 1 245 ? -32.731 12.867 30.842 1.00 55.28 245 SER A C 1
ATOM 2030 O O . SER A 1 245 ? -32.832 12.205 29.812 1.00 55.28 245 SER A O 1
ATOM 2032 N N . THR A 1 246 ? -33.033 12.344 32.033 1.00 52.06 246 THR A N 1
ATOM 2033 C CA . THR A 1 246 ? -33.403 10.931 32.240 1.00 52.06 246 THR A CA 1
ATOM 2034 C C . THR A 1 246 ? -34.761 10.569 31.648 1.00 52.06 246 THR A C 1
ATOM 2036 O O . THR A 1 246 ? -34.902 9.457 31.145 1.00 52.06 246 THR A O 1
ATOM 2039 N N . THR A 1 247 ? -35.713 11.504 31.583 1.00 48.91 247 THR A N 1
ATOM 2040 C CA . THR A 1 247 ? -36.998 11.296 30.883 1.00 48.91 247 THR A CA 1
ATOM 2041 C C . THR A 1 247 ? -36.841 11.103 29.369 1.00 48.91 247 THR A C 1
ATOM 2043 O O . THR A 1 247 ? -37.655 10.412 28.769 1.00 48.91 247 THR A O 1
ATOM 2046 N N . LYS A 1 248 ? -35.762 11.610 28.749 1.00 50.78 248 LYS A N 1
ATOM 2047 C CA . LYS A 1 248 ? -35.404 11.309 27.345 1.00 50.78 248 LYS A CA 1
ATOM 2048 C C . LYS A 1 248 ? -34.591 10.018 27.180 1.00 50.78 248 LYS A C 1
ATOM 2050 O O . LYS A 1 248 ? -34.524 9.477 26.081 1.00 50.78 248 LYS A O 1
ATOM 2055 N N . ILE A 1 249 ? -33.959 9.526 28.246 1.00 51.56 249 ILE A N 1
ATOM 2056 C CA . ILE A 1 249 ? -33.081 8.344 28.215 1.00 51.56 249 ILE A CA 1
ATOM 2057 C C . ILE A 1 249 ? -33.865 7.056 28.489 1.00 51.56 249 ILE A C 1
ATOM 2059 O O . ILE A 1 249 ? -33.555 6.024 27.900 1.00 51.56 249 ILE A O 1
ATOM 2063 N N . THR A 1 250 ? -34.922 7.094 29.306 1.00 44.94 250 THR A N 1
ATOM 2064 C CA . THR A 1 250 ? -35.772 5.913 29.541 1.00 44.94 250 THR A CA 1
ATOM 2065 C C . THR A 1 250 ? -36.502 5.428 28.288 1.00 44.94 250 THR A C 1
ATOM 2067 O O . THR A 1 250 ? -36.659 4.219 28.136 1.00 44.94 250 THR A O 1
ATOM 2070 N N . ASP A 1 251 ? -36.838 6.318 27.349 1.00 44.41 251 ASP A N 1
ATOM 2071 C CA . ASP A 1 251 ? -37.383 5.924 26.040 1.00 44.41 251 ASP A CA 1
ATOM 2072 C C . ASP A 1 251 ? -36.303 5.333 25.102 1.00 44.41 251 ASP A C 1
ATOM 2074 O O . ASP A 1 251 ? -36.612 4.529 24.223 1.00 44.41 251 ASP A O 1
ATOM 2078 N N . ASN A 1 252 ? -35.022 5.650 25.340 1.00 44.97 252 ASN A N 1
ATOM 2079 C CA . ASN A 1 252 ? -33.859 5.160 24.583 1.00 44.97 252 ASN A CA 1
ATOM 2080 C C . ASN A 1 252 ? -33.219 3.880 25.148 1.00 44.97 252 ASN A C 1
ATOM 2082 O O . ASN A 1 252 ? -32.342 3.303 24.507 1.00 44.97 252 ASN A O 1
ATOM 2086 N N . ASN A 1 253 ? -33.666 3.376 26.302 1.00 47.09 253 ASN A N 1
ATOM 2087 C CA . ASN A 1 253 ? -33.253 2.052 26.791 1.00 47.09 253 ASN A CA 1
ATOM 2088 C C . ASN A 1 253 ? -33.800 0.902 25.921 1.00 47.09 253 ASN A C 1
ATOM 2090 O O . ASN A 1 253 ? -33.362 -0.237 26.063 1.00 47.09 253 ASN A O 1
ATOM 2094 N N . ASN A 1 254 ? -34.679 1.207 24.960 1.00 46.53 254 ASN A N 1
ATOM 2095 C CA . ASN A 1 254 ? -34.967 0.363 23.802 1.00 46.53 254 ASN A CA 1
ATOM 2096 C C . ASN A 1 254 ? -33.926 0.549 22.680 1.00 46.53 254 ASN A C 1
ATOM 2098 O O . ASN A 1 254 ? -34.274 0.527 21.499 1.00 46.53 254 ASN A O 1
ATOM 2102 N N . LEU A 1 255 ? -32.641 0.698 23.019 1.00 54.34 255 LEU A N 1
ATOM 2103 C CA . LEU A 1 255 ? -31.551 0.345 22.113 1.00 54.34 255 LEU A CA 1
ATOM 2104 C C . LEU A 1 255 ? -31.682 -1.159 21.859 1.00 54.34 255 LEU A C 1
ATOM 2106 O O . LEU A 1 255 ? -31.070 -1.984 22.535 1.00 54.34 255 LEU A O 1
ATOM 2110 N N . THR A 1 256 ? -32.554 -1.524 20.916 1.00 54.06 256 THR A N 1
ATOM 2111 C CA . THR A 1 256 ? -32.563 -2.833 20.274 1.00 54.06 256 THR A CA 1
ATOM 2112 C C . THR A 1 256 ? -31.127 -3.103 19.891 1.00 54.06 256 THR A C 1
ATOM 2114 O O . THR A 1 256 ? -30.606 -2.441 18.999 1.00 54.06 256 THR A O 1
ATOM 2117 N N . LEU A 1 257 ? -30.474 -3.989 20.642 1.00 58.62 257 LEU A N 1
ATOM 2118 C CA . LEU A 1 257 ? -29.066 -4.299 20.487 1.00 58.62 257 LEU A CA 1
ATOM 2119 C C . LEU A 1 257 ? -28.876 -4.763 19.041 1.00 58.62 257 LEU A C 1
ATOM 2121 O O . LEU A 1 257 ? -29.245 -5.889 18.700 1.00 58.62 257 LEU A O 1
ATOM 2125 N N . SER A 1 258 ? -28.391 -3.876 18.174 1.00 65.69 258 SER A N 1
ATOM 2126 C CA . SER A 1 258 ? -28.175 -4.178 16.767 1.00 65.69 258 SER A CA 1
ATOM 2127 C C . SER A 1 258 ? -27.109 -5.266 16.698 1.00 65.69 258 SER A C 1
ATOM 2129 O O . SER A 1 258 ? -25.911 -5.004 16.801 1.00 65.69 258 SER A O 1
ATOM 2131 N N . SER A 1 259 ? -27.518 -6.530 16.600 1.00 79.88 259 SER A N 1
ATOM 2132 C CA . SER A 1 259 ? -26.571 -7.631 16.484 1.00 79.88 259 SER A CA 1
ATOM 2133 C C . SER A 1 259 ? -26.115 -7.722 15.030 1.00 79.88 259 SER A C 1
ATOM 2135 O O . SER A 1 259 ? -26.808 -8.290 14.182 1.00 79.88 259 SER A O 1
ATOM 2137 N N . TYR A 1 260 ? -24.955 -7.149 14.726 1.00 87.25 260 TYR A N 1
ATOM 2138 C CA . TYR A 1 260 ? -24.350 -7.249 13.401 1.00 87.25 260 TYR A CA 1
ATOM 2139 C C . TYR A 1 260 ? -23.706 -8.624 13.213 1.00 87.25 260 TYR A C 1
ATOM 2141 O O . TYR A 1 260 ? -22.861 -9.044 14.004 1.00 87.25 260 TYR A O 1
ATOM 2149 N N . LYS A 1 261 ? -24.069 -9.327 12.135 1.00 90.88 261 LYS A N 1
ATOM 2150 C CA . LYS A 1 261 ? -23.422 -10.581 11.732 1.00 90.88 261 LYS A CA 1
ATOM 2151 C C . LYS A 1 261 ? -22.744 -10.404 10.381 1.00 90.88 261 LYS A C 1
ATOM 2153 O O . LYS A 1 261 ? -23.407 -10.305 9.352 1.00 90.88 261 LYS A O 1
ATOM 2158 N N . LEU A 1 262 ? -21.415 -10.436 10.378 1.00 91.50 262 LEU A N 1
ATOM 2159 C CA . LEU A 1 262 ? -20.627 -10.413 9.152 1.00 91.50 262 LEU A CA 1
ATOM 2160 C C . LEU A 1 262 ? -20.617 -11.805 8.508 1.00 91.50 262 LEU A C 1
ATOM 2162 O O . LEU A 1 262 ? -20.206 -12.784 9.127 1.00 91.50 262 LEU A O 1
ATOM 2166 N N . SER A 1 263 ? -21.072 -11.893 7.260 1.00 91.69 263 SER A N 1
ATOM 2167 C CA . SER A 1 263 ? -20.992 -13.113 6.451 1.00 91.69 263 SER A CA 1
ATOM 2168 C C . SER A 1 263 ? -20.132 -12.833 5.226 1.00 91.69 263 SER A C 1
ATOM 2170 O O . SER A 1 263 ? -20.575 -12.162 4.299 1.00 91.69 263 SER A O 1
ATOM 2172 N N . ILE A 1 264 ? -18.897 -13.334 5.228 1.00 90.81 264 ILE A N 1
ATOM 2173 C CA . ILE A 1 264 ? -17.968 -13.178 4.106 1.00 90.81 264 ILE A CA 1
ATOM 2174 C C . ILE A 1 264 ? -18.012 -14.451 3.270 1.00 90.81 264 ILE A C 1
ATOM 2176 O O . ILE A 1 264 ? -17.769 -15.547 3.775 1.00 90.81 264 ILE A O 1
ATOM 2180 N N . LYS A 1 265 ? -18.296 -14.301 1.979 1.00 92.56 265 LYS A N 1
ATOM 2181 C CA . LYS A 1 265 ? -18.014 -15.333 0.981 1.00 92.56 265 LYS A CA 1
ATOM 2182 C C . LYS A 1 265 ? -16.701 -14.979 0.302 1.00 92.56 265 LYS A C 1
ATOM 2184 O O . LYS A 1 265 ? -16.438 -13.804 0.055 1.00 92.56 265 LYS A O 1
ATOM 2189 N N . GLN A 1 266 ? -15.881 -15.986 0.015 1.00 88.19 266 GLN A N 1
ATOM 2190 C CA . GLN A 1 266 ? -14.679 -15.769 -0.779 1.00 88.19 266 GLN A CA 1
ATOM 2191 C C . GLN A 1 266 ? -15.092 -15.208 -2.152 1.00 88.19 266 GLN A C 1
ATOM 2193 O O . GLN A 1 266 ? -15.995 -15.780 -2.769 1.00 88.19 266 GLN A O 1
ATOM 2198 N N . PRO A 1 267 ? -14.488 -14.099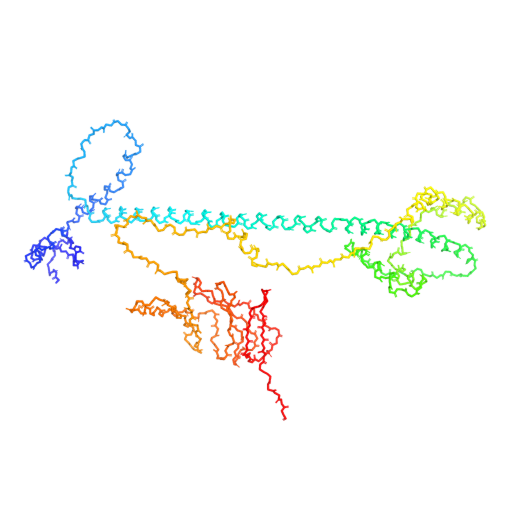 -2.617 1.00 89.00 267 PRO A N 1
ATOM 2199 C CA . PRO A 1 267 ? -14.765 -13.579 -3.947 1.00 89.00 267 PRO A CA 1
ATOM 2200 C C . PRO A 1 267 ? -14.439 -14.628 -5.009 1.00 89.00 267 PRO A C 1
ATOM 2202 O O . PRO A 1 267 ? -13.406 -15.297 -4.928 1.00 89.00 267 PRO A O 1
ATOM 2205 N N . ASP A 1 268 ? -15.298 -14.746 -6.020 1.00 92.38 268 ASP A N 1
ATOM 2206 C CA . ASP A 1 268 ? -14.960 -15.504 -7.219 1.00 92.38 268 ASP A CA 1
ATOM 2207 C C . ASP A 1 268 ? -13.997 -14.669 -8.067 1.00 92.38 268 ASP A C 1
ATOM 2209 O O . ASP A 1 268 ? -14.391 -13.799 -8.849 1.00 92.38 268 ASP A O 1
ATOM 2213 N N . PHE A 1 269 ? -12.704 -14.916 -7.875 1.00 90.94 269 PHE A N 1
ATOM 2214 C CA . PHE A 1 269 ? -11.661 -14.214 -8.610 1.00 90.94 269 PHE A CA 1
ATOM 2215 C C . PHE A 1 269 ? -11.693 -14.509 -10.111 1.00 90.94 269 PHE A C 1
ATOM 2217 O O . PHE A 1 269 ? -11.229 -13.674 -10.876 1.00 90.94 269 PHE A O 1
ATOM 2224 N N . ASN A 1 270 ? -12.273 -15.626 -10.562 1.00 90.50 270 ASN A N 1
ATOM 2225 C CA . ASN A 1 270 ? -12.394 -15.893 -11.996 1.00 90.50 270 ASN A CA 1
ATOM 2226 C C . ASN A 1 270 ? -13.430 -14.960 -12.627 1.00 90.50 270 ASN A C 1
ATOM 2228 O O . ASN A 1 270 ? -13.177 -14.364 -13.673 1.00 90.50 270 ASN A O 1
ATOM 2232 N N . GLN A 1 271 ? -14.569 -14.777 -11.955 1.00 92.06 271 GLN A N 1
ATOM 2233 C CA . GLN A 1 271 ? -15.579 -13.816 -12.388 1.00 92.06 271 GLN A CA 1
ATOM 2234 C C . GLN A 1 271 ? -15.043 -12.380 -12.323 1.00 92.06 271 GLN A C 1
ATOM 2236 O O . GLN A 1 271 ? -15.251 -11.606 -13.256 1.00 92.06 271 GLN A O 1
ATOM 2241 N N . LEU A 1 272 ? -14.316 -12.027 -11.257 1.00 90.38 272 LEU A N 1
ATOM 2242 C CA . LEU A 1 272 ? -13.701 -10.705 -11.130 1.00 90.38 272 LEU A CA 1
ATOM 2243 C C . LEU A 1 272 ? -12.655 -10.454 -12.223 1.00 90.38 272 LEU A C 1
ATOM 2245 O O . LEU A 1 272 ? -12.670 -9.387 -12.830 1.00 90.38 272 LEU A O 1
ATOM 2249 N N . ASN A 1 273 ? -11.795 -11.432 -12.515 1.00 88.75 273 ASN A N 1
ATOM 2250 C CA . ASN A 1 273 ? -10.822 -11.337 -13.602 1.00 88.75 273 ASN A CA 1
ATOM 2251 C C . ASN A 1 273 ? -11.528 -11.129 -14.944 1.00 88.75 273 ASN A C 1
ATOM 2253 O O . ASN A 1 273 ? -11.150 -10.227 -15.682 1.00 88.75 273 ASN A O 1
ATOM 2257 N N . SER A 1 274 ? -12.612 -11.867 -15.212 1.00 91.31 274 SER A N 1
ATOM 2258 C CA . SER A 1 274 ? -13.416 -11.668 -16.423 1.00 91.31 274 SER A CA 1
ATOM 2259 C C . SER A 1 274 ? -14.003 -10.256 -16.514 1.00 91.31 274 SER A C 1
ATOM 2261 O O . SER A 1 274 ? -14.087 -9.712 -17.611 1.00 91.31 274 SER A O 1
ATOM 2263 N N . ILE A 1 275 ? -14.424 -9.657 -15.396 1.00 92.12 275 ILE A N 1
ATOM 2264 C CA . ILE A 1 275 ? -14.922 -8.273 -15.374 1.00 92.12 275 ILE A CA 1
ATOM 2265 C C . ILE A 1 275 ? -13.776 -7.293 -15.640 1.00 92.12 275 ILE A C 1
ATOM 2267 O O . ILE A 1 275 ? -13.941 -6.362 -16.426 1.00 92.12 275 ILE A O 1
ATOM 2271 N N . ILE A 1 276 ? -12.610 -7.502 -15.021 1.00 91.50 276 ILE A N 1
ATOM 2272 C CA . ILE A 1 276 ? -11.438 -6.639 -15.212 1.00 91.50 276 ILE A CA 1
ATOM 2273 C C . ILE A 1 276 ? -10.986 -6.680 -16.674 1.00 91.50 276 ILE A C 1
ATOM 2275 O O . ILE A 1 276 ? -10.855 -5.618 -17.279 1.00 91.50 276 ILE A O 1
ATOM 2279 N N . GLU A 1 277 ? -10.842 -7.871 -17.257 1.00 89.81 277 GLU A N 1
ATOM 2280 C CA . GLU A 1 277 ? -10.453 -8.072 -18.660 1.00 89.81 277 GLU A CA 1
ATOM 2281 C C . GLU A 1 277 ? -11.443 -7.441 -19.651 1.00 89.81 277 GLU A C 1
ATOM 2283 O O . GLU A 1 277 ? -11.038 -6.945 -20.700 1.00 89.81 277 GLU A O 1
ATOM 2288 N N . GLN A 1 278 ? -12.739 -7.425 -19.320 1.00 91.00 278 GLN A N 1
ATOM 2289 C CA . GLN A 1 278 ? -13.757 -6.727 -20.113 1.00 91.00 278 GLN A CA 1
ATOM 2290 C C . GLN A 1 278 ? -13.730 -5.206 -19.910 1.00 91.00 278 GLN A C 1
ATOM 2292 O O . GLN A 1 278 ? -14.121 -4.465 -20.809 1.00 91.00 278 GLN A O 1
ATOM 2297 N N . SER A 1 279 ? -13.296 -4.735 -18.737 1.00 91.56 279 SER A N 1
ATOM 2298 C CA . SER A 1 279 ? -13.288 -3.311 -18.384 1.00 91.56 279 SER A CA 1
ATOM 2299 C C . SER A 1 279 ? -12.080 -2.554 -18.931 1.00 91.56 279 SER A C 1
ATOM 2301 O O . SER A 1 279 ? -12.195 -1.375 -19.254 1.00 91.56 279 SER A O 1
ATOM 2303 N N . ILE A 1 280 ? -10.925 -3.215 -19.021 1.00 92.25 280 ILE A N 1
ATOM 2304 C CA . ILE A 1 280 ? -9.687 -2.620 -19.508 1.00 92.25 280 ILE A CA 1
ATOM 2305 C C . ILE A 1 280 ? -8.865 -3.670 -20.242 1.00 92.25 280 ILE A C 1
ATOM 2307 O O . ILE A 1 280 ? -8.610 -4.763 -19.740 1.00 92.25 280 ILE A O 1
ATOM 2311 N N . LYS A 1 281 ? -8.418 -3.310 -21.443 1.00 91.25 281 LYS A N 1
ATOM 2312 C CA . LYS A 1 281 ? -7.570 -4.154 -22.273 1.00 91.25 281 LYS A CA 1
ATOM 2313 C C . LYS A 1 281 ? -6.474 -3.307 -22.894 1.00 91.25 281 LYS A C 1
ATOM 2315 O O . LYS A 1 281 ? -6.745 -2.243 -23.444 1.00 91.25 281 LYS A O 1
ATOM 2320 N N . LEU A 1 282 ? -5.240 -3.789 -22.800 1.00 89.56 282 LEU A N 1
ATOM 2321 C CA . LEU A 1 282 ? -4.102 -3.181 -23.471 1.00 89.56 282 LEU A CA 1
ATOM 2322 C C . LEU A 1 282 ? -3.789 -3.987 -24.728 1.00 89.56 282 LEU A C 1
ATOM 2324 O O . LEU A 1 282 ? -3.199 -5.063 -24.652 1.00 89.56 282 LEU A O 1
ATOM 2328 N N . ASP A 1 283 ? -4.183 -3.458 -25.879 1.00 86.75 283 ASP A N 1
ATOM 2329 C CA . ASP A 1 283 ? -3.842 -4.045 -27.168 1.00 86.75 283 ASP A CA 1
ATOM 2330 C C . ASP A 1 283 ? -2.537 -3.436 -27.689 1.00 86.75 283 ASP A C 1
ATOM 2332 O O . ASP A 1 283 ? -2.420 -2.222 -27.874 1.00 86.75 283 ASP A O 1
ATOM 2336 N N . ASN A 1 284 ? -1.539 -4.283 -27.943 1.00 79.69 284 ASN A N 1
ATOM 2337 C CA . ASN A 1 284 ? -0.338 -3.863 -28.652 1.00 79.69 284 ASN A CA 1
ATOM 2338 C C . ASN A 1 284 ? -0.655 -3.823 -30.148 1.00 79.69 284 ASN A C 1
ATOM 2340 O O . ASN A 1 284 ? -0.533 -4.824 -30.852 1.00 79.69 284 ASN A O 1
ATOM 2344 N N . ILE A 1 285 ? -1.120 -2.670 -30.621 1.00 78.56 285 ILE A N 1
ATOM 2345 C CA . ILE A 1 285 ? -1.312 -2.437 -32.049 1.00 78.56 285 ILE A CA 1
ATOM 2346 C C . ILE A 1 285 ? 0.085 -2.247 -32.643 1.00 78.56 285 ILE A C 1
ATOM 2348 O O . ILE A 1 285 ? 0.629 -1.140 -32.635 1.00 78.56 285 ILE A O 1
ATOM 2352 N N . GLU A 1 286 ? 0.696 -3.335 -33.118 1.00 64.88 286 GLU A N 1
ATOM 2353 C CA . GLU A 1 286 ? 1.870 -3.221 -33.978 1.00 64.88 286 GLU A CA 1
ATOM 2354 C C . GLU A 1 286 ? 1.496 -2.321 -35.156 1.00 64.88 286 GLU A C 1
ATOM 2356 O O . GLU A 1 286 ? 0.489 -2.533 -35.832 1.00 64.88 286 GLU A O 1
ATOM 2361 N N . SER A 1 287 ? 2.277 -1.260 -35.361 1.00 54.41 287 SER A N 1
ATOM 2362 C CA . SER A 1 287 ? 2.079 -0.338 -36.472 1.00 54.41 287 SER A CA 1
ATOM 2363 C C . SER A 1 287 ? 2.133 -1.126 -37.778 1.00 54.41 287 SER A C 1
ATOM 2365 O O . SER A 1 287 ? 3.202 -1.589 -38.184 1.00 54.41 287 SER A O 1
ATOM 2367 N N . THR A 1 288 ? 0.983 -1.279 -38.430 1.00 44.78 288 THR A N 1
ATOM 2368 C CA . THR A 1 288 ? 0.835 -1.859 -39.765 1.00 44.78 288 THR A CA 1
ATOM 2369 C C . THR A 1 288 ? 1.431 -0.916 -40.811 1.00 44.78 288 THR A C 1
ATOM 2371 O O . THR A 1 288 ? 0.713 -0.288 -41.577 1.00 44.78 288 THR A O 1
ATOM 2374 N N . GLU A 1 289 ? 2.755 -0.800 -40.831 1.00 44.72 289 GLU A N 1
ATOM 2375 C CA . GLU A 1 289 ? 3.528 -0.255 -41.956 1.00 44.72 289 GLU A CA 1
ATOM 2376 C C . GLU A 1 289 ? 4.548 -1.279 -42.481 1.00 44.72 289 GLU A C 1
ATOM 2378 O O . GLU A 1 289 ? 5.524 -0.930 -43.138 1.00 44.72 289 GLU A O 1
ATOM 2383 N N . SER A 1 290 ? 4.311 -2.577 -42.255 1.00 38.12 290 SER A N 1
ATOM 2384 C CA . SER A 1 290 ? 5.035 -3.623 -42.977 1.00 38.12 290 SER A CA 1
ATOM 2385 C C . SER A 1 290 ? 4.082 -4.574 -43.702 1.00 38.12 290 SER A C 1
ATOM 2387 O O . SER A 1 290 ? 3.186 -5.194 -43.138 1.00 38.12 290 SER A O 1
ATOM 2389 N N . ILE A 1 291 ? 4.288 -4.567 -45.013 1.00 39.16 291 ILE A N 1
ATOM 2390 C CA . ILE A 1 291 ? 3.779 -5.395 -46.101 1.00 39.16 291 ILE A CA 1
ATOM 2391 C C . ILE A 1 291 ? 3.364 -6.813 -45.672 1.00 39.16 291 ILE A C 1
ATOM 2393 O O . ILE A 1 291 ? 4.158 -7.572 -45.123 1.00 39.16 291 ILE A O 1
ATOM 2397 N N . ASN A 1 292 ? 2.128 -7.162 -46.044 1.00 36.69 292 ASN A N 1
ATOM 2398 C CA . ASN A 1 292 ? 1.575 -8.502 -46.251 1.00 36.69 292 ASN A CA 1
ATOM 2399 C C . ASN A 1 292 ? 2.582 -9.659 -46.146 1.00 36.69 292 ASN A C 1
ATOM 2401 O O . ASN A 1 292 ? 3.220 -10.022 -47.131 1.00 36.69 292 ASN A O 1
ATOM 2405 N N . THR A 1 293 ? 2.613 -10.336 -45.003 1.00 32.62 293 THR A N 1
ATOM 2406 C CA . THR A 1 293 ? 2.782 -11.794 -44.978 1.00 32.62 293 THR A CA 1
ATOM 2407 C C . THR A 1 293 ? 1.927 -12.370 -43.858 1.00 32.62 293 THR A C 1
ATOM 2409 O O . THR A 1 293 ? 2.231 -12.276 -42.676 1.00 32.62 293 THR A O 1
ATOM 2412 N N . THR A 1 294 ? 0.806 -12.961 -44.259 1.00 38.53 294 THR A N 1
ATOM 2413 C CA . THR A 1 294 ? -0.004 -13.875 -43.456 1.00 38.53 294 THR A CA 1
ATOM 2414 C C . THR A 1 294 ? 0.871 -14.979 -42.873 1.00 38.53 294 THR A C 1
ATOM 2416 O O . THR A 1 294 ? 1.377 -15.825 -43.609 1.00 38.53 294 THR A O 1
ATOM 2419 N N . SER A 1 295 ? 1.001 -15.018 -41.551 1.00 32.44 295 SER A N 1
ATOM 2420 C CA . SER A 1 295 ? 1.246 -16.252 -40.807 1.00 32.44 295 SER A CA 1
ATOM 2421 C C . SER A 1 295 ? 0.602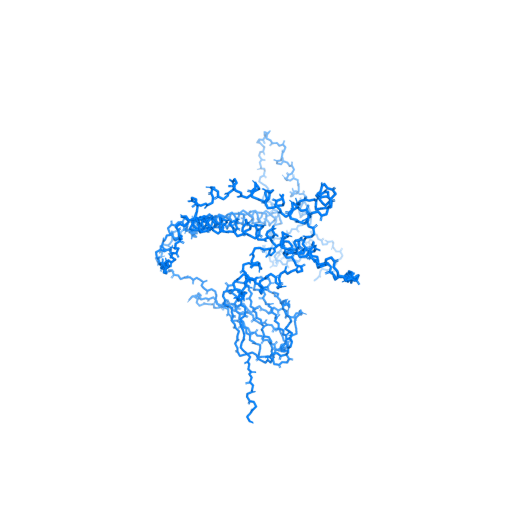 -16.150 -39.431 1.00 32.44 295 SER A C 1
ATOM 2423 O O . SER A 1 295 ? 0.816 -15.219 -38.663 1.00 32.44 295 SER A O 1
ATOM 2425 N N . ILE A 1 296 ? -0.282 -17.110 -39.219 1.00 39.00 296 ILE A N 1
ATOM 2426 C CA . ILE A 1 296 ? -1.250 -17.273 -38.147 1.00 39.00 296 ILE A CA 1
ATOM 2427 C C . ILE A 1 296 ? -0.536 -17.759 -36.872 1.00 39.00 296 ILE A C 1
ATOM 2429 O O . ILE A 1 296 ? 0.304 -18.648 -36.946 1.00 39.00 296 ILE A O 1
ATOM 2433 N N . THR A 1 297 ? -0.922 -17.159 -35.738 1.00 41.94 297 THR A N 1
ATOM 2434 C CA . THR A 1 297 ? -0.824 -17.612 -34.330 1.00 41.94 297 THR A CA 1
ATOM 2435 C C . THR A 1 297 ? 0.506 -18.166 -33.807 1.00 41.94 297 THR A C 1
ATOM 2437 O O . THR A 1 297 ? 0.944 -19.241 -34.199 1.00 41.94 297 THR A O 1
ATOM 2440 N N . ASN A 1 298 ? 1.023 -17.542 -32.744 1.00 34.66 298 ASN A N 1
ATOM 2441 C CA . ASN A 1 298 ? 1.009 -18.167 -31.416 1.00 34.66 298 ASN A CA 1
ATOM 2442 C C . ASN A 1 298 ? 1.290 -17.124 -30.328 1.00 34.66 298 ASN A C 1
ATOM 2444 O O . ASN A 1 298 ? 2.346 -16.495 -30.305 1.00 34.66 298 ASN A O 1
ATOM 2448 N N . ASN A 1 299 ? 0.324 -16.978 -29.420 1.00 44.34 299 ASN A N 1
ATOM 2449 C CA . ASN A 1 299 ? 0.491 -16.303 -28.141 1.00 44.34 299 ASN A CA 1
ATOM 2450 C C . ASN A 1 299 ? 1.597 -17.012 -27.360 1.00 44.34 299 ASN A C 1
ATOM 2452 O O . ASN A 1 299 ? 1.427 -18.164 -26.973 1.00 44.34 299 ASN A O 1
ATOM 2456 N N . ASN A 1 300 ? 2.700 -16.325 -27.101 1.00 42.34 300 ASN A N 1
ATOM 2457 C CA . ASN A 1 300 ? 3.548 -16.657 -25.972 1.00 42.34 300 ASN A CA 1
ATOM 2458 C C . ASN A 1 300 ? 3.943 -15.354 -25.296 1.00 42.34 300 ASN A C 1
ATOM 2460 O O . ASN A 1 300 ? 4.620 -14.511 -25.885 1.00 42.34 300 ASN A O 1
ATOM 2464 N N . ASP A 1 301 ? 3.495 -15.212 -24.051 1.00 46.34 301 ASP A N 1
ATOM 2465 C CA . ASP A 1 301 ? 4.007 -14.234 -23.110 1.00 46.34 301 ASP A CA 1
ATOM 2466 C C . ASP A 1 301 ? 5.534 -14.261 -23.176 1.00 46.34 301 ASP A C 1
ATOM 2468 O O . ASP A 1 301 ? 6.162 -15.273 -22.846 1.00 46.34 301 ASP A O 1
ATOM 2472 N N . ASN A 1 302 ? 6.151 -13.153 -23.583 1.00 53.06 302 ASN A N 1
ATOM 2473 C CA . ASN A 1 302 ? 7.594 -12.970 -23.474 1.00 53.06 302 ASN A CA 1
ATOM 2474 C C . ASN A 1 302 ? 7.964 -12.822 -21.986 1.00 53.06 302 ASN A C 1
ATOM 2476 O O . ASN A 1 302 ? 8.346 -11.748 -21.527 1.00 53.06 302 ASN A O 1
ATOM 2480 N N . LYS A 1 303 ? 7.826 -13.902 -21.206 1.00 57.91 303 LYS A N 1
ATOM 2481 C CA . LYS A 1 303 ? 8.318 -14.008 -19.832 1.00 57.91 303 LYS A CA 1
ATOM 2482 C C . LYS A 1 303 ? 9.834 -13.955 -19.890 1.00 57.91 303 LYS A C 1
ATOM 2484 O O . LYS A 1 303 ? 10.499 -14.940 -20.218 1.00 57.91 303 LYS A O 1
ATOM 2489 N N . GLN A 1 304 ? 10.374 -12.779 -19.608 1.00 66.88 304 GLN A N 1
ATOM 2490 C CA . GLN A 1 304 ? 11.806 -12.592 -19.501 1.00 66.88 304 GLN A CA 1
ATOM 2491 C C . GLN A 1 304 ? 12.276 -13.299 -18.231 1.00 66.88 304 GLN A C 1
ATOM 2493 O O . GLN A 1 304 ? 11.816 -13.004 -17.132 1.00 66.88 304 GLN A O 1
ATOM 2498 N N . SER A 1 305 ? 13.122 -14.308 -18.405 1.00 74.12 305 SER A N 1
ATOM 2499 C CA . SER A 1 305 ? 13.665 -15.080 -17.292 1.00 74.12 305 SER A CA 1
ATOM 2500 C C . SER A 1 305 ? 15.054 -14.545 -16.956 1.00 74.12 305 SER A C 1
ATOM 2502 O O . SER A 1 305 ? 15.801 -14.128 -17.845 1.00 74.12 305 SER A O 1
ATOM 2504 N N . TYR A 1 306 ? 15.387 -14.524 -15.669 1.00 78.19 306 TYR A N 1
ATOM 2505 C CA . TYR A 1 306 ? 16.647 -13.990 -15.167 1.00 78.19 306 TYR A CA 1
ATOM 2506 C C . TYR A 1 306 ? 17.371 -15.061 -14.359 1.00 78.19 306 TYR A C 1
ATOM 2508 O O . TYR A 1 306 ? 16.766 -15.723 -13.519 1.00 78.19 306 TYR A O 1
ATOM 2516 N N . ILE A 1 307 ? 18.676 -15.195 -14.572 1.00 81.69 307 ILE A N 1
ATOM 2517 C CA . ILE A 1 307 ? 19.566 -15.934 -13.678 1.00 81.69 307 ILE A CA 1
ATOM 2518 C C . ILE A 1 307 ? 20.427 -14.896 -12.975 1.00 81.69 307 ILE A C 1
ATOM 2520 O O . ILE A 1 307 ? 21.186 -14.172 -13.616 1.00 81.69 307 ILE A O 1
ATOM 2524 N N . PHE A 1 308 ? 20.298 -14.809 -11.657 1.00 81.06 308 PHE A N 1
ATOM 2525 C CA . PHE A 1 308 ? 21.098 -13.914 -10.834 1.00 81.06 308 PHE A CA 1
ATOM 2526 C C . PHE A 1 308 ? 22.073 -14.736 -9.997 1.00 81.06 308 PHE A C 1
ATOM 2528 O O . PHE A 1 308 ? 21.662 -15.636 -9.268 1.00 81.06 308 PHE A O 1
ATOM 2535 N N . THR A 1 309 ? 23.362 -14.429 -10.101 1.00 80.12 309 THR A N 1
ATOM 2536 C CA . THR A 1 309 ? 24.419 -15.075 -9.318 1.00 80.12 309 THR A CA 1
ATOM 2537 C C . THR A 1 309 ? 25.321 -14.029 -8.687 1.00 80.12 309 THR A C 1
ATOM 2539 O O . THR A 1 309 ? 25.609 -12.995 -9.286 1.00 80.12 309 THR A O 1
ATOM 2542 N N . THR A 1 310 ? 25.800 -14.303 -7.480 1.00 75.38 310 THR A N 1
ATOM 2543 C CA . THR A 1 310 ? 26.747 -13.453 -6.756 1.00 75.38 310 THR A CA 1
ATOM 2544 C C . THR A 1 310 ? 28.125 -14.104 -6.730 1.00 75.38 310 THR A C 1
ATOM 2546 O O . THR A 1 310 ? 28.262 -15.325 -6.724 1.00 75.38 310 THR A O 1
ATOM 2549 N N . HIS A 1 311 ? 29.166 -13.278 -6.733 1.00 75.50 311 HIS A N 1
ATOM 2550 C CA . HIS A 1 311 ? 30.567 -13.681 -6.683 1.00 75.50 311 HIS A CA 1
ATOM 2551 C C . HIS A 1 311 ? 31.206 -13.073 -5.440 1.00 75.50 311 HIS A C 1
ATOM 2553 O O . HIS A 1 311 ? 31.057 -11.880 -5.176 1.00 75.50 311 HIS A O 1
ATOM 2559 N N . THR A 1 312 ? 31.991 -13.861 -4.710 1.00 70.31 312 THR A N 1
ATOM 2560 C CA . THR A 1 312 ? 32.635 -13.433 -3.456 1.00 70.31 312 THR A CA 1
ATOM 2561 C C . THR A 1 312 ? 33.521 -12.192 -3.606 1.00 70.31 312 THR A C 1
ATOM 2563 O O . THR A 1 312 ? 33.609 -11.394 -2.676 1.00 70.31 312 THR A O 1
ATOM 2566 N N . SER A 1 313 ? 34.155 -11.997 -4.767 1.00 68.75 313 SER A N 1
ATOM 2567 C CA . SER A 1 313 ? 35.098 -10.893 -5.016 1.00 68.75 313 SER A CA 1
ATOM 2568 C C . SER A 1 313 ? 34.830 -10.067 -6.278 1.00 68.75 313 SER A C 1
ATOM 2570 O O . SER A 1 313 ? 35.485 -9.048 -6.476 1.00 68.75 313 SER A O 1
ATOM 2572 N N . LYS A 1 314 ? 33.894 -10.489 -7.140 1.00 67.75 314 LYS A N 1
ATOM 2573 C CA . LYS A 1 314 ? 33.680 -9.905 -8.484 1.00 67.75 314 LYS A CA 1
ATOM 2574 C C . LYS A 1 314 ? 32.288 -9.328 -8.712 1.00 67.75 314 LYS A C 1
ATOM 2576 O O . LYS A 1 314 ? 31.934 -8.985 -9.834 1.00 67.75 314 LYS A O 1
ATOM 2581 N N . GLY A 1 315 ? 31.499 -9.217 -7.655 1.00 72.06 315 GLY A N 1
ATOM 2582 C CA . GLY A 1 315 ? 30.205 -8.577 -7.729 1.00 72.06 315 GLY A CA 1
ATOM 2583 C C . GLY A 1 315 ? 29.052 -9.549 -7.965 1.00 72.06 315 GLY A C 1
ATOM 2584 O O . GLY A 1 315 ? 29.001 -10.600 -7.337 1.00 72.06 315 GLY A O 1
ATOM 2585 N N . ALA A 1 316 ? 28.114 -9.205 -8.845 1.00 75.19 316 ALA A N 1
ATOM 2586 C CA . ALA A 1 316 ? 27.023 -10.090 -9.243 1.00 75.19 316 ALA A CA 1
ATOM 2587 C C . ALA A 1 316 ? 26.835 -10.067 -10.758 1.00 75.19 316 ALA A C 1
ATOM 2589 O O . ALA A 1 316 ? 27.107 -9.066 -11.424 1.00 75.19 316 ALA A O 1
ATOM 2590 N N . THR A 1 317 ? 26.343 -11.178 -11.288 1.00 78.88 317 THR A N 1
ATOM 2591 C CA . THR A 1 317 ? 26.011 -11.342 -12.698 1.00 78.88 317 THR A CA 1
ATOM 2592 C C . THR A 1 317 ? 24.516 -11.576 -12.818 1.00 78.88 317 THR A C 1
ATOM 2594 O O . THR A 1 317 ? 23.973 -12.488 -12.193 1.00 78.88 317 THR A O 1
ATOM 2597 N N . LEU A 1 318 ? 23.865 -10.756 -13.640 1.00 80.19 318 LEU A N 1
ATOM 2598 C CA . LEU A 1 318 ? 22.496 -10.974 -14.082 1.00 80.19 318 LEU A CA 1
ATOM 2599 C C . LEU A 1 318 ? 22.545 -11.450 -15.535 1.00 80.19 318 LEU A C 1
ATOM 2601 O O . LEU A 1 318 ? 23.024 -10.735 -16.413 1.00 80.19 318 LEU A O 1
ATOM 2605 N N . ILE A 1 319 ? 22.057 -12.658 -15.782 1.00 78.69 319 ILE A N 1
ATOM 2606 C CA . ILE A 1 319 ? 21.925 -13.233 -17.117 1.00 78.69 319 ILE A CA 1
ATOM 2607 C C . ILE A 1 319 ? 20.454 -13.157 -17.496 1.00 78.69 319 ILE A C 1
ATOM 2609 O O . ILE A 1 319 ? 19.593 -13.698 -16.803 1.00 78.69 319 ILE A O 1
ATOM 2613 N N . ILE A 1 320 ? 20.172 -12.490 -18.608 1.00 73.31 320 ILE A N 1
ATOM 2614 C CA . ILE A 1 320 ? 18.825 -12.391 -19.159 1.00 73.31 320 ILE A CA 1
ATOM 2615 C C . ILE A 1 320 ? 18.645 -13.528 -20.165 1.00 73.31 320 ILE A C 1
ATOM 2617 O O . ILE A 1 320 ? 19.323 -13.570 -21.192 1.00 73.31 320 ILE A O 1
ATOM 2621 N N . THR A 1 321 ? 17.734 -14.454 -19.883 1.00 69.31 321 THR A N 1
ATOM 2622 C CA . THR A 1 321 ? 17.377 -15.542 -20.795 1.00 69.31 321 THR A CA 1
ATOM 2623 C C . THR A 1 321 ? 16.088 -15.172 -21.525 1.00 69.31 321 THR A C 1
ATOM 2625 O O . THR A 1 321 ? 15.011 -15.124 -20.926 1.00 69.31 321 THR A O 1
ATOM 2628 N N . ASN A 1 322 ? 16.198 -14.888 -22.825 1.00 62.47 322 ASN A N 1
ATOM 2629 C CA . ASN A 1 322 ? 15.038 -14.678 -23.689 1.00 62.47 322 ASN A CA 1
ATOM 2630 C C . ASN A 1 322 ? 14.561 -16.028 -24.235 1.00 62.47 322 ASN A C 1
ATOM 2632 O O . ASN A 1 322 ? 15.292 -16.681 -24.979 1.00 62.47 322 ASN A O 1
ATOM 2636 N N . ASN A 1 323 ? 13.320 -16.407 -23.926 1.00 52.88 323 ASN A N 1
ATOM 2637 C CA . ASN A 1 323 ? 12.658 -17.611 -24.442 1.00 52.88 323 ASN A CA 1
ATOM 2638 C C . ASN A 1 323 ? 12.189 -17.449 -25.900 1.00 52.88 323 ASN A C 1
ATOM 2640 O O . ASN A 1 323 ? 11.071 -17.826 -26.238 1.00 52.88 323 ASN A O 1
ATOM 2644 N N . ASN A 1 324 ? 13.015 -16.876 -26.780 1.00 51.44 324 ASN A N 1
ATOM 2645 C CA . ASN A 1 324 ? 12.686 -16.849 -28.201 1.00 51.44 324 ASN A CA 1
ATOM 2646 C C . ASN A 1 324 ? 13.251 -18.115 -28.853 1.00 51.44 324 ASN A C 1
ATOM 2648 O O . ASN A 1 324 ? 14.465 -18.293 -28.933 1.00 51.44 324 ASN A O 1
ATOM 2652 N N . SER A 1 325 ? 12.361 -18.998 -29.302 1.00 48.72 325 SER A N 1
ATOM 2653 C CA . SER A 1 325 ? 12.654 -20.306 -29.907 1.00 48.72 325 SER A CA 1
ATOM 2654 C C . SER A 1 325 ? 13.431 -20.243 -31.229 1.00 48.72 325 SER A C 1
ATOM 2656 O O . SER A 1 325 ? 13.811 -21.283 -31.763 1.00 48.72 325 SER A O 1
ATOM 2658 N N . ASN A 1 326 ? 13.738 -19.049 -31.741 1.00 43.75 326 ASN A N 1
ATOM 2659 C CA . ASN A 1 326 ? 14.651 -18.884 -32.862 1.00 43.75 326 ASN A CA 1
ATOM 2660 C C . ASN A 1 326 ? 16.101 -18.804 -32.373 1.00 43.75 326 ASN A C 1
ATOM 2662 O O . ASN A 1 326 ? 16.551 -17.807 -31.811 1.00 43.75 326 ASN A O 1
ATOM 2666 N N . SER A 1 327 ? 16.826 -19.890 -32.633 1.00 42.59 327 SER A N 1
ATOM 2667 C CA . SER A 1 327 ? 18.268 -20.100 -32.500 1.00 42.59 327 SER A CA 1
ATOM 2668 C C . SER A 1 327 ? 19.121 -18.833 -32.679 1.00 42.59 327 SER A C 1
ATOM 2670 O O . SER A 1 327 ? 19.538 -18.499 -33.790 1.00 42.59 327 SER A O 1
ATOM 2672 N N . LYS A 1 328 ? 19.373 -18.140 -31.564 1.00 43.00 328 LYS A N 1
ATOM 2673 C CA . LYS A 1 328 ? 20.554 -17.332 -31.203 1.00 43.00 328 LYS A CA 1
ATOM 2674 C C . LYS A 1 328 ? 20.253 -16.721 -29.832 1.00 43.00 328 LYS A C 1
ATOM 2676 O O . LYS A 1 328 ? 19.777 -15.592 -29.731 1.00 43.00 328 LYS A O 1
ATOM 2681 N N . SER A 1 329 ? 20.508 -17.478 -28.765 1.00 38.50 329 SER A N 1
ATOM 2682 C CA . SER A 1 329 ? 20.506 -16.944 -27.403 1.00 38.50 329 SER A CA 1
ATOM 2683 C C . SER A 1 329 ? 21.563 -15.841 -27.316 1.00 38.50 329 SER A C 1
ATOM 2685 O O . SER A 1 329 ? 22.757 -16.117 -27.216 1.00 38.50 329 SER A O 1
ATOM 2687 N N . LYS A 1 330 ? 21.145 -14.575 -27.403 1.00 42.41 330 LYS A N 1
ATOM 2688 C CA . LYS A 1 330 ? 21.995 -13.445 -27.027 1.00 42.41 330 LYS A CA 1
ATOM 2689 C C . LYS A 1 330 ? 22.081 -13.449 -25.503 1.00 42.41 330 LYS A C 1
ATOM 2691 O O . LYS A 1 330 ? 21.248 -12.839 -24.842 1.00 42.41 330 LYS A O 1
ATOM 2696 N N . SER A 1 331 ? 23.050 -14.170 -24.948 1.00 43.84 331 SER A N 1
ATOM 2697 C CA . SER A 1 331 ? 23.452 -13.989 -23.557 1.00 43.84 331 SER A CA 1
ATOM 2698 C C . SER A 1 331 ? 24.105 -12.614 -23.452 1.00 43.84 331 SER A C 1
ATOM 2700 O O . SER A 1 331 ? 25.243 -12.420 -23.879 1.00 43.84 331 SER A O 1
ATOM 2702 N N . ILE A 1 332 ? 23.366 -11.630 -22.952 1.00 48.41 332 ILE A N 1
ATOM 2703 C CA . ILE A 1 332 ? 23.968 -10.374 -22.516 1.00 48.41 332 ILE A CA 1
ATOM 2704 C C . ILE A 1 332 ? 24.447 -10.637 -21.093 1.00 48.41 332 ILE A C 1
ATOM 2706 O O . ILE A 1 332 ? 23.649 -10.657 -20.158 1.00 48.41 332 ILE A O 1
ATOM 2710 N N . GLU A 1 333 ? 25.742 -10.905 -20.940 1.00 51.06 333 GLU A N 1
ATOM 2711 C CA . GLU A 1 333 ? 26.387 -10.817 -19.635 1.00 51.06 333 GLU A CA 1
ATOM 2712 C C . GLU A 1 333 ? 26.496 -9.333 -19.285 1.00 51.06 333 GLU A C 1
ATOM 2714 O O . GLU A 1 333 ? 27.234 -8.568 -19.913 1.00 51.06 333 GLU A O 1
ATOM 2719 N N . HIS A 1 334 ? 25.715 -8.898 -18.304 1.00 53.75 334 HIS A N 1
ATOM 2720 C CA . HIS A 1 334 ? 25.923 -7.605 -17.673 1.00 53.75 334 HIS A CA 1
ATOM 2721 C C . HIS A 1 334 ? 26.408 -7.822 -16.245 1.00 53.75 334 HIS A C 1
ATOM 2723 O O . HIS A 1 334 ? 25.731 -8.413 -15.403 1.00 53.75 334 HIS A O 1
ATOM 2729 N N . ILE A 1 335 ? 27.638 -7.365 -16.011 1.00 55.03 335 ILE A N 1
ATOM 2730 C CA . ILE A 1 335 ? 28.301 -7.379 -14.714 1.00 55.03 335 ILE A CA 1
ATOM 2731 C C . ILE A 1 335 ? 27.992 -6.032 -14.065 1.00 55.03 335 ILE A C 1
ATOM 2733 O O . ILE A 1 335 ? 28.512 -4.997 -14.482 1.00 55.03 335 ILE A O 1
ATOM 2737 N N . GLY A 1 336 ? 27.102 -6.042 -13.074 1.00 56.47 336 GLY A N 1
ATOM 2738 C CA . GLY A 1 336 ? 26.872 -4.878 -12.227 1.00 56.47 336 GLY A CA 1
ATOM 2739 C C . GLY A 1 336 ? 28.068 -4.692 -11.298 1.00 56.47 336 GLY A C 1
ATOM 2740 O O . GLY A 1 336 ? 28.410 -5.593 -10.532 1.00 56.47 336 GLY A O 1
ATOM 2741 N N . ASP A 1 337 ? 28.714 -3.532 -11.369 1.00 58.50 337 ASP A N 1
ATOM 2742 C CA . ASP A 1 337 ? 29.896 -3.221 -10.567 1.00 58.50 337 ASP A CA 1
ATOM 2743 C C . ASP A 1 337 ? 29.487 -3.055 -9.084 1.00 58.50 337 ASP A C 1
ATOM 2745 O O . ASP A 1 337 ? 28.798 -2.101 -8.706 1.00 58.50 337 ASP A O 1
ATOM 2749 N N . ILE A 1 338 ? 29.884 -3.996 -8.219 1.00 62.22 338 ILE A N 1
ATOM 2750 C CA . ILE A 1 338 ? 29.586 -3.968 -6.776 1.00 62.22 338 ILE A CA 1
ATOM 2751 C C . ILE A 1 338 ? 30.557 -3.015 -6.072 1.00 62.22 338 ILE A C 1
ATOM 2753 O O . ILE 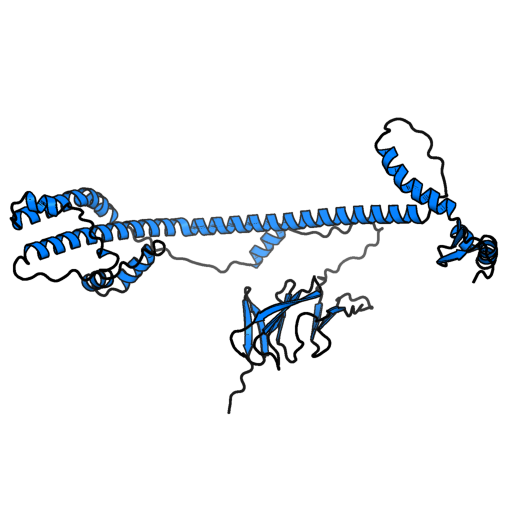A 1 338 ? 31.535 -3.418 -5.453 1.00 62.22 338 ILE A O 1
ATOM 2757 N N . LYS A 1 339 ? 30.308 -1.708 -6.186 1.00 64.62 339 LYS A N 1
ATOM 2758 C CA . LYS A 1 339 ? 31.117 -0.691 -5.486 1.00 64.62 339 LYS A CA 1
ATOM 2759 C C . LYS A 1 339 ? 30.583 -0.331 -4.099 1.00 64.62 339 LYS A C 1
ATOM 2761 O O . LYS A 1 339 ? 31.344 0.128 -3.256 1.00 64.62 339 LYS A O 1
ATOM 2766 N N . VAL A 1 340 ? 29.287 -0.533 -3.854 1.00 75.19 340 VAL A N 1
ATOM 2767 C CA . VAL A 1 340 ? 28.600 -0.027 -2.647 1.00 75.19 340 VAL A CA 1
ATOM 2768 C C . VAL A 1 340 ? 28.497 -1.074 -1.532 1.00 75.19 340 VAL A C 1
ATOM 2770 O O . VAL A 1 340 ? 28.452 -0.722 -0.352 1.00 75.19 340 VAL A O 1
ATOM 2773 N N . ILE A 1 341 ? 28.482 -2.365 -1.873 1.00 79.56 341 ILE A N 1
ATOM 2774 C CA . ILE A 1 341 ? 28.302 -3.452 -0.902 1.00 79.56 341 ILE A CA 1
ATOM 2775 C C . ILE A 1 341 ? 29.521 -4.379 -0.885 1.00 79.56 341 ILE A C 1
ATOM 2777 O O . ILE A 1 341 ? 30.217 -4.526 -1.880 1.00 79.56 341 ILE A O 1
ATOM 2781 N N . LYS A 1 342 ? 29.808 -5.008 0.256 1.00 80.44 342 LYS A N 1
ATOM 2782 C CA . LYS A 1 342 ? 30.879 -6.011 0.355 1.00 80.44 342 LYS A CA 1
ATOM 2783 C C . LYS A 1 342 ? 30.333 -7.362 -0.119 1.00 80.44 342 LYS A C 1
ATOM 2785 O O . LYS A 1 342 ? 29.263 -7.759 0.345 1.00 80.44 342 LYS A O 1
ATOM 2790 N N . GLY A 1 343 ? 31.029 -8.052 -1.022 1.00 80.12 343 GLY A N 1
ATOM 2791 C CA . GLY A 1 343 ? 30.658 -9.416 -1.422 1.00 80.12 343 GLY A CA 1
ATOM 2792 C C . GLY A 1 343 ? 30.621 -10.376 -0.225 1.00 80.12 343 GLY A C 1
ATOM 2793 O O . GLY A 1 343 ? 31.285 -10.135 0.786 1.00 80.12 343 GLY A O 1
ATOM 2794 N N . ASP A 1 344 ? 29.819 -11.434 -0.323 1.00 84.94 344 ASP A N 1
ATOM 2795 C CA . ASP A 1 344 ? 29.731 -12.520 0.662 1.00 84.94 344 ASP A CA 1
ATOM 2796 C C . ASP A 1 344 ? 29.368 -13.835 -0.056 1.00 84.94 344 ASP A C 1
ATOM 2798 O O . ASP A 1 344 ? 28.993 -13.814 -1.231 1.00 84.94 344 ASP A O 1
ATOM 2802 N N . SER A 1 345 ? 29.507 -14.975 0.617 1.00 85.88 345 SER A N 1
ATOM 2803 C CA . SER A 1 345 ? 29.086 -16.291 0.115 1.00 85.88 345 SER A CA 1
ATOM 2804 C C . SER A 1 345 ? 27.804 -16.763 0.800 1.00 85.88 345 SER A C 1
ATOM 2806 O O . SER A 1 345 ? 27.449 -16.277 1.870 1.00 85.88 345 SER A O 1
ATOM 2808 N N . ASN A 1 346 ? 27.099 -17.716 0.180 1.00 87.19 346 ASN A N 1
ATOM 2809 C CA . ASN A 1 346 ? 25.878 -18.335 0.719 1.00 87.19 346 ASN A CA 1
ATOM 2810 C C . ASN A 1 346 ? 24.815 -17.315 1.162 1.00 87.19 346 ASN A C 1
ATOM 2812 O O . ASN A 1 346 ? 24.185 -17.459 2.210 1.00 87.19 346 ASN A O 1
ATOM 2816 N N . MET A 1 347 ? 24.651 -16.255 0.369 1.00 90.12 347 MET A N 1
ATOM 2817 C CA . MET A 1 347 ? 23.595 -15.274 0.584 1.00 90.12 347 MET A CA 1
ATOM 2818 C C . MET A 1 347 ? 22.260 -15.868 0.145 1.00 90.12 347 MET A C 1
ATOM 2820 O O . MET A 1 347 ? 22.170 -16.455 -0.935 1.00 90.12 347 MET A O 1
ATOM 2824 N N . SER A 1 348 ? 21.218 -15.677 0.948 1.00 92.94 348 SER A N 1
ATOM 2825 C CA . SER A 1 348 ? 19.862 -16.002 0.514 1.00 92.94 348 SER A CA 1
ATOM 2826 C C . SER A 1 348 ? 19.328 -14.870 -0.361 1.00 92.94 348 SER A C 1
ATOM 2828 O O . SER A 1 348 ? 19.556 -13.696 -0.060 1.00 92.94 348 SER A O 1
ATOM 2830 N N . VAL A 1 349 ? 18.641 -15.208 -1.453 1.00 93.06 349 VAL A N 1
ATOM 2831 C CA . VAL A 1 349 ? 18.141 -14.231 -2.427 1.00 93.06 349 VAL A CA 1
ATOM 2832 C C . VAL A 1 349 ? 16.639 -14.365 -2.629 1.00 93.06 349 VAL A C 1
ATOM 2834 O O . VAL A 1 349 ? 16.117 -15.476 -2.693 1.00 93.06 349 VAL A O 1
ATOM 2837 N N . CYS A 1 350 ? 15.938 -13.239 -2.762 1.00 93.88 350 CYS A N 1
ATOM 2838 C CA . CYS A 1 350 ? 14.528 -13.232 -3.146 1.00 93.88 350 CYS A CA 1
ATOM 2839 C C . CYS A 1 350 ? 14.176 -12.049 -4.048 1.00 93.88 350 CYS A C 1
ATOM 2841 O O . CYS A 1 350 ? 14.702 -10.951 -3.895 1.00 93.88 350 CYS A O 1
ATOM 2843 N N . TYR A 1 351 ? 13.288 -12.289 -5.009 1.00 93.69 351 TYR A N 1
ATOM 2844 C CA . TYR A 1 351 ? 12.774 -11.271 -5.920 1.00 93.69 351 TYR A CA 1
ATOM 2845 C C . TYR A 1 351 ? 11.420 -10.764 -5.419 1.00 93.69 351 TYR A C 1
ATOM 2847 O O . TYR A 1 351 ? 10.592 -11.556 -4.970 1.00 93.69 351 TYR A O 1
ATOM 2855 N N . ASP A 1 352 ? 11.198 -9.454 -5.492 1.00 93.25 352 ASP A N 1
ATOM 2856 C CA . ASP A 1 352 ? 9.955 -8.809 -5.049 1.00 93.25 352 ASP A CA 1
ATOM 2857 C C . ASP A 1 352 ? 8.799 -8.895 -6.053 1.00 93.25 352 ASP A C 1
ATOM 2859 O O . ASP A 1 352 ? 7.676 -8.509 -5.729 1.00 93.25 352 ASP A O 1
ATOM 2863 N N . GLY A 1 353 ? 9.056 -9.409 -7.258 1.00 88.69 353 GLY A N 1
ATOM 2864 C CA . GLY A 1 353 ? 8.077 -9.440 -8.343 1.00 88.69 353 GLY A CA 1
ATOM 2865 C C . GLY A 1 353 ? 7.999 -8.137 -9.143 1.00 88.69 353 GLY A C 1
ATOM 2866 O O . GLY A 1 353 ? 7.142 -8.024 -10.015 1.00 88.69 353 GLY A O 1
ATOM 2867 N N . GLN A 1 354 ? 8.862 -7.157 -8.858 1.00 90.06 354 GLN A N 1
ATOM 2868 C CA . GLN A 1 354 ? 8.891 -5.853 -9.513 1.00 90.06 354 GLN A CA 1
ATOM 2869 C C . GLN A 1 354 ? 10.283 -5.567 -10.080 1.00 90.06 354 GLN A C 1
ATOM 2871 O O . GLN A 1 354 ? 10.587 -5.947 -11.211 1.00 90.06 354 GLN A O 1
ATOM 2876 N N . ASP A 1 355 ? 11.150 -4.897 -9.332 1.00 93.00 355 ASP A N 1
ATOM 2877 C CA . ASP A 1 355 ? 12.445 -4.438 -9.822 1.00 93.00 355 ASP A CA 1
ATOM 2878 C C . ASP A 1 355 ? 13.591 -4.608 -8.826 1.00 93.00 355 ASP A C 1
ATOM 2880 O O . ASP A 1 355 ? 14.712 -4.215 -9.158 1.00 93.00 355 ASP A O 1
ATOM 2884 N N . HIS A 1 356 ? 13.365 -5.248 -7.672 1.00 93.81 356 HIS A N 1
ATOM 2885 C CA . HIS A 1 356 ? 14.414 -5.479 -6.682 1.00 93.81 356 HIS A CA 1
ATOM 2886 C C . HIS A 1 356 ? 14.643 -6.960 -6.380 1.00 93.81 356 HIS A C 1
ATOM 2888 O O . HIS A 1 356 ? 13.734 -7.727 -6.066 1.00 93.81 356 HIS A O 1
ATOM 2894 N N . ILE A 1 357 ? 15.918 -7.346 -6.396 1.00 93.94 357 ILE A N 1
ATOM 2895 C CA . ILE A 1 357 ? 16.400 -8.612 -5.842 1.00 93.94 357 ILE A CA 1
ATOM 2896 C C . ILE A 1 357 ? 17.038 -8.304 -4.493 1.00 93.94 357 ILE A C 1
ATOM 2898 O O . ILE A 1 357 ? 17.984 -7.523 -4.413 1.00 93.94 357 ILE A O 1
ATOM 2902 N N . TYR A 1 358 ? 16.533 -8.914 -3.433 1.00 95.19 358 TYR A N 1
ATOM 2903 C CA . TYR A 1 358 ? 17.042 -8.771 -2.078 1.00 95.19 358 TYR A CA 1
ATOM 2904 C C . TYR A 1 358 ? 18.082 -9.848 -1.801 1.00 95.19 358 TYR A C 1
ATOM 2906 O O . TYR A 1 358 ? 17.896 -11.007 -2.167 1.00 95.19 358 TYR A O 1
ATOM 2914 N N . LEU A 1 359 ? 19.166 -9.457 -1.138 1.00 94.12 359 LEU A N 1
ATOM 2915 C CA . LEU A 1 359 ? 20.239 -10.330 -0.690 1.00 94.12 359 LEU A CA 1
ATOM 2916 C C . LEU A 1 359 ? 20.297 -10.267 0.837 1.00 94.12 359 LEU A C 1
ATOM 2918 O O . LEU A 1 359 ? 20.577 -9.213 1.415 1.00 94.12 359 LEU A O 1
ATOM 2922 N N . VAL A 1 360 ? 20.010 -11.389 1.490 1.00 94.44 360 VAL A N 1
ATOM 2923 C CA . VAL A 1 360 ? 19.800 -11.477 2.937 1.00 94.44 360 VAL A CA 1
ATOM 2924 C C . VAL A 1 360 ? 20.926 -12.284 3.568 1.00 94.44 360 VAL A C 1
ATOM 2926 O O . VAL A 1 360 ? 21.012 -13.500 3.381 1.00 94.44 360 VAL A O 1
ATOM 2929 N N . ASN A 1 361 ? 21.749 -11.591 4.361 1.00 92.94 361 ASN A N 1
ATOM 2930 C CA . ASN A 1 361 ? 22.935 -12.117 5.039 1.00 92.94 361 ASN A CA 1
ATOM 2931 C C . ASN A 1 361 ? 23.895 -12.866 4.091 1.00 92.94 361 ASN A C 1
ATOM 2933 O O . ASN A 1 361 ? 23.732 -12.883 2.875 1.00 92.94 361 ASN A O 1
ATOM 2937 N N . GLY A 1 362 ? 24.939 -13.450 4.660 1.00 88.81 362 GLY A N 1
ATOM 2938 C CA . GLY A 1 362 ? 25.841 -14.395 4.022 1.00 88.81 362 GLY A CA 1
ATOM 2939 C C . GLY A 1 362 ? 26.667 -15.118 5.082 1.00 88.81 362 GLY A C 1
ATOM 2940 O O . GLY A 1 362 ? 26.411 -14.986 6.284 1.00 88.81 362 GLY A O 1
ATOM 2941 N N . LEU A 1 363 ? 27.635 -15.916 4.642 1.00 87.69 363 LEU A N 1
ATOM 2942 C CA . LEU A 1 363 ? 28.461 -16.746 5.513 1.00 87.69 363 LEU A CA 1
ATOM 2943 C C . LEU A 1 363 ? 29.278 -15.902 6.498 1.00 87.69 363 LEU A C 1
ATOM 2945 O O . LEU A 1 363 ? 29.411 -16.278 7.661 1.00 87.69 363 LEU A O 1
ATOM 2949 N N . TYR A 1 364 ? 29.813 -14.766 6.041 1.00 88.75 364 TYR A N 1
ATOM 2950 C CA . TYR A 1 364 ? 30.675 -13.906 6.852 1.00 88.75 364 TYR A CA 1
ATOM 2951 C C . TYR A 1 364 ? 29.945 -12.684 7.430 1.00 88.75 364 TYR A C 1
ATOM 2953 O O . TYR A 1 364 ? 30.416 -12.103 8.410 1.00 88.75 364 TYR A O 1
ATOM 2961 N N . ILE A 1 365 ? 28.813 -12.270 6.850 1.00 89.19 365 ILE A N 1
ATOM 2962 C CA . ILE A 1 365 ? 28.041 -11.091 7.266 1.00 89.19 365 ILE A CA 1
ATOM 2963 C C . ILE A 1 365 ? 26.599 -11.504 7.578 1.00 89.19 365 ILE A C 1
ATOM 2965 O O . ILE A 1 365 ? 25.766 -11.668 6.692 1.00 89.19 365 ILE A O 1
ATOM 2969 N N . SER A 1 366 ? 26.271 -11.606 8.865 1.00 92.44 366 SER A N 1
ATOM 2970 C CA . SER A 1 366 ? 25.004 -12.175 9.350 1.00 92.44 366 SER A CA 1
ATOM 2971 C C . SER A 1 366 ? 23.959 -11.154 9.823 1.00 92.44 366 SER A C 1
ATOM 2973 O O . SER A 1 366 ? 22.992 -11.522 10.491 1.00 92.44 366 SER A O 1
ATOM 2975 N N . ASN A 1 367 ? 24.151 -9.868 9.520 1.00 93.44 367 ASN A N 1
ATOM 2976 C CA . ASN A 1 367 ? 23.292 -8.782 10.002 1.00 93.44 367 ASN A CA 1
ATOM 2977 C C . ASN A 1 367 ? 22.947 -7.735 8.931 1.00 93.44 367 ASN A C 1
ATOM 2979 O O . ASN A 1 367 ? 22.889 -6.537 9.221 1.00 93.44 367 ASN A O 1
ATOM 2983 N N . ARG A 1 368 ? 22.743 -8.156 7.682 1.00 92.75 368 ARG A N 1
ATOM 2984 C CA . ARG A 1 368 ? 22.629 -7.251 6.532 1.00 92.75 368 ARG A CA 1
ATOM 2985 C C . ARG A 1 368 ? 21.561 -7.699 5.546 1.00 92.75 368 ARG A C 1
ATOM 2987 O O . ARG A 1 368 ? 21.497 -8.868 5.185 1.00 92.75 368 ARG A O 1
ATOM 2994 N N . ILE A 1 369 ? 20.818 -6.725 5.033 1.00 95.19 369 ILE A N 1
ATOM 2995 C CA . ILE A 1 369 ? 19.974 -6.861 3.852 1.00 95.19 369 ILE A CA 1
ATOM 2996 C C . ILE A 1 369 ? 20.443 -5.822 2.836 1.00 95.19 369 ILE A C 1
ATOM 2998 O O . ILE A 1 369 ? 20.387 -4.618 3.096 1.00 95.19 369 ILE A O 1
ATOM 3002 N N . ASP A 1 370 ? 20.907 -6.290 1.687 1.00 94.25 370 ASP A N 1
ATOM 3003 C CA . ASP A 1 370 ? 21.190 -5.454 0.523 1.00 94.25 370 ASP A CA 1
ATOM 3004 C C . ASP A 1 370 ? 20.109 -5.698 -0.537 1.00 94.25 370 ASP A C 1
ATOM 3006 O O . ASP A 1 370 ? 19.430 -6.727 -0.514 1.00 94.25 370 ASP A O 1
ATOM 3010 N N . ARG A 1 371 ? 19.934 -4.767 -1.475 1.00 93.94 371 ARG A N 1
ATOM 3011 C CA . ARG A 1 371 ? 19.068 -4.985 -2.639 1.00 93.94 371 ARG A CA 1
ATOM 3012 C C . ARG A 1 371 ? 19.742 -4.531 -3.927 1.00 93.94 371 ARG A C 1
ATOM 3014 O O . ARG A 1 371 ? 20.572 -3.621 -3.928 1.00 93.94 371 ARG A O 1
ATOM 3021 N N . PHE A 1 372 ? 19.388 -5.195 -5.015 1.00 91.69 372 PHE A N 1
ATOM 3022 C CA . PHE A 1 372 ? 19.831 -4.908 -6.367 1.00 91.69 372 PHE A CA 1
ATOM 3023 C C . PHE A 1 372 ? 18.635 -4.461 -7.195 1.00 91.69 372 PHE A C 1
ATOM 3025 O O . PHE A 1 372 ? 17.683 -5.224 -7.354 1.00 91.69 372 PHE A O 1
ATOM 3032 N N . ASN A 1 373 ? 18.686 -3.242 -7.722 1.00 91.38 373 ASN A N 1
ATOM 3033 C CA . ASN A 1 373 ? 17.647 -2.730 -8.601 1.00 91.38 373 ASN A CA 1
ATOM 3034 C C . ASN A 1 373 ? 17.957 -3.124 -10.056 1.00 91.38 373 ASN A C 1
ATOM 3036 O O . ASN A 1 373 ? 18.948 -2.673 -10.635 1.00 91.38 373 ASN A O 1
ATOM 3040 N N . ILE A 1 374 ? 17.089 -3.945 -10.650 1.00 88.12 374 ILE A N 1
ATOM 3041 C CA . ILE A 1 374 ? 17.261 -4.533 -11.987 1.00 88.12 374 ILE A CA 1
ATOM 3042 C C . ILE A 1 374 ? 17.223 -3.457 -13.083 1.00 88.12 374 ILE A C 1
ATOM 3044 O O . ILE A 1 374 ? 17.930 -3.567 -14.080 1.00 88.12 374 ILE A O 1
ATOM 3048 N N . LYS A 1 375 ? 16.430 -2.391 -12.907 1.00 86.69 375 LYS A N 1
ATOM 3049 C CA . LYS A 1 375 ? 16.289 -1.316 -13.906 1.00 86.69 375 LYS A CA 1
ATOM 3050 C C . LYS A 1 375 ? 17.521 -0.419 -13.961 1.00 86.69 375 LYS A C 1
ATOM 3052 O O . LYS A 1 375 ? 17.979 -0.046 -15.035 1.00 86.69 375 LYS A O 1
ATOM 3057 N N . THR A 1 376 ? 18.043 -0.051 -12.796 1.00 87.12 376 THR A N 1
ATOM 3058 C CA . THR A 1 376 ? 19.183 0.868 -12.673 1.00 87.12 376 THR A CA 1
ATOM 3059 C C . THR A 1 376 ? 20.529 0.152 -12.662 1.00 87.12 376 THR A C 1
ATOM 3061 O O . THR A 1 376 ? 21.556 0.816 -12.797 1.00 87.12 376 THR A O 1
ATOM 3064 N N . MET A 1 377 ? 20.529 -1.178 -12.512 1.00 83.44 377 MET A N 1
ATOM 3065 C CA . MET A 1 377 ? 21.718 -2.027 -12.394 1.00 83.44 377 MET A CA 1
ATOM 3066 C C . MET A 1 377 ? 22.628 -1.619 -11.225 1.00 83.44 377 MET A C 1
ATOM 3068 O O . MET A 1 377 ? 23.855 -1.640 -11.336 1.00 83.44 377 MET A O 1
ATOM 3072 N N . LYS A 1 378 ? 22.034 -1.218 -10.092 1.00 86.00 378 LYS A N 1
ATOM 3073 C CA . LYS A 1 378 ? 22.763 -0.724 -8.914 1.00 86.00 378 LYS A CA 1
ATOM 3074 C C . LYS A 1 378 ? 22.436 -1.517 -7.657 1.00 86.00 378 LYS A C 1
ATOM 3076 O O . LYS A 1 378 ? 21.296 -1.913 -7.429 1.00 86.00 378 LYS A O 1
ATOM 3081 N N . PHE A 1 379 ? 23.461 -1.688 -6.826 1.00 88.62 379 PHE A N 1
ATOM 3082 C CA . PHE A 1 379 ? 23.328 -2.186 -5.462 1.00 88.62 379 PHE A CA 1
ATOM 3083 C C . PHE A 1 379 ? 23.155 -1.044 -4.476 1.00 88.62 379 PHE A C 1
ATOM 3085 O O . PHE A 1 379 ? 23.826 -0.015 -4.573 1.00 88.62 379 PHE A O 1
ATOM 3092 N N . GLU A 1 380 ? 22.336 -1.284 -3.465 1.00 91.44 380 GLU A N 1
ATOM 3093 C CA . GLU A 1 380 ? 22.185 -0.401 -2.320 1.00 91.44 380 GLU A CA 1
ATOM 3094 C C . GLU A 1 380 ? 22.009 -1.210 -1.035 1.00 91.44 380 GLU A C 1
ATOM 3096 O O . GLU A 1 380 ? 21.488 -2.330 -1.031 1.00 91.44 380 GLU A O 1
ATOM 3101 N N . ARG A 1 381 ? 22.465 -0.633 0.077 1.00 91.88 381 ARG A N 1
ATOM 3102 C CA . ARG A 1 381 ? 22.240 -1.212 1.398 1.00 91.88 381 ARG A CA 1
ATOM 3103 C C . ARG A 1 381 ? 20.817 -0.890 1.824 1.00 91.88 381 ARG A C 1
ATOM 3105 O O . ARG A 1 381 ? 20.490 0.279 1.995 1.00 91.88 381 ARG A O 1
ATOM 3112 N N . TYR A 1 382 ? 20.002 -1.920 2.012 1.00 94.31 382 TYR A N 1
ATOM 3113 C CA . TYR A 1 382 ? 18.594 -1.751 2.353 1.00 94.31 382 TYR A CA 1
ATOM 3114 C C . TYR A 1 382 ? 18.390 -1.638 3.864 1.00 94.31 382 TYR A C 1
ATOM 3116 O O . TYR A 1 382 ? 17.757 -0.700 4.341 1.00 94.31 382 TYR A O 1
ATOM 3124 N N . HIS A 1 383 ? 18.949 -2.573 4.637 1.00 94.25 383 HIS A N 1
ATOM 3125 C CA . HIS A 1 383 ? 18.762 -2.600 6.085 1.00 94.25 383 HIS A CA 1
ATOM 3126 C C . HIS A 1 383 ? 19.909 -3.313 6.815 1.00 94.25 383 HIS A C 1
ATOM 3128 O O . HIS A 1 383 ? 20.586 -4.177 6.253 1.00 94.25 383 HIS A O 1
ATOM 3134 N N . ARG A 1 384 ? 20.125 -2.973 8.092 1.00 93.31 384 ARG A N 1
ATOM 3135 C CA . ARG A 1 384 ? 21.074 -3.660 8.980 1.00 93.31 384 ARG A CA 1
ATOM 3136 C C . ARG A 1 384 ? 20.312 -4.242 10.162 1.00 93.31 384 ARG A C 1
ATOM 3138 O O . ARG A 1 384 ? 19.688 -3.500 10.908 1.00 93.31 384 ARG A O 1
ATOM 3145 N N . LEU A 1 385 ? 20.374 -5.559 10.318 1.00 90.69 385 LEU A N 1
ATOM 3146 C CA . LEU A 1 385 ? 19.645 -6.269 11.363 1.00 90.69 385 LEU A CA 1
ATOM 3147 C C . LEU A 1 385 ? 20.297 -6.045 12.736 1.00 90.69 385 LEU A C 1
ATOM 3149 O O . LEU A 1 385 ? 21.524 -5.960 12.858 1.00 90.69 385 LEU A O 1
ATOM 3153 N N . ILE A 1 386 ? 19.465 -5.968 13.776 1.00 87.62 386 ILE A N 1
ATOM 3154 C CA . ILE A 1 386 ? 19.910 -5.859 15.167 1.00 87.62 386 ILE A CA 1
ATOM 3155 C C . ILE A 1 386 ? 20.246 -7.275 15.657 1.00 87.62 386 ILE A C 1
ATOM 3157 O O . ILE A 1 386 ? 19.376 -8.011 16.104 1.00 87.62 386 ILE A O 1
ATOM 3161 N N . GLY A 1 387 ? 21.511 -7.675 15.511 1.00 81.94 387 GLY A N 1
ATOM 3162 C CA . GLY A 1 387 ? 22.008 -9.006 15.891 1.00 81.94 387 GLY A CA 1
ATOM 3163 C C . GLY A 1 387 ? 22.497 -9.842 14.703 1.00 81.94 387 GLY A C 1
ATOM 3164 O O . GLY A 1 387 ? 22.218 -9.529 13.548 1.00 81.94 387 GLY A O 1
ATOM 3165 N N . GLY A 1 388 ? 23.289 -10.881 14.985 1.00 83.62 388 GLY A N 1
ATOM 3166 C CA . GLY A 1 388 ? 23.793 -11.818 13.978 1.00 83.62 388 GLY A CA 1
ATOM 3167 C C . GLY A 1 388 ? 22.854 -13.011 13.831 1.00 83.62 388 GLY A C 1
ATOM 3168 O O . GLY A 1 388 ? 22.843 -13.889 14.686 1.00 83.62 388 GLY A O 1
ATOM 3169 N N . TYR A 1 389 ? 22.086 -13.062 12.744 1.00 85.19 389 TYR A N 1
ATOM 3170 C CA . TYR A 1 389 ? 21.070 -14.098 12.498 1.00 85.19 389 TYR A CA 1
ATOM 3171 C C . TYR A 1 389 ? 21.617 -15.341 11.776 1.00 85.19 389 TYR A C 1
ATOM 3173 O O . TYR A 1 389 ? 20.848 -16.196 11.338 1.00 85.19 389 TYR A O 1
ATOM 3181 N N . GLY A 1 390 ? 22.941 -15.444 11.649 1.00 87.44 390 GLY A N 1
ATOM 3182 C CA . GLY A 1 390 ? 23.626 -16.510 10.921 1.00 87.44 390 GLY A CA 1
ATOM 3183 C C . GLY A 1 390 ? 23.284 -16.570 9.427 1.00 87.44 390 GLY A C 1
ATOM 3184 O O . GLY A 1 390 ? 22.665 -15.664 8.853 1.00 87.44 390 GLY A O 1
ATOM 3185 N N . MET A 1 391 ? 23.701 -17.672 8.803 1.00 88.94 391 MET A N 1
ATOM 3186 C CA . MET A 1 391 ? 23.391 -17.989 7.410 1.00 88.94 391 MET A CA 1
ATOM 3187 C C . MET A 1 391 ? 21.885 -18.215 7.246 1.00 88.94 391 MET A C 1
ATOM 3189 O O . MET A 1 391 ? 21.252 -18.829 8.102 1.00 88.94 391 MET A O 1
ATOM 3193 N N . GLN A 1 392 ? 21.306 -17.724 6.153 1.00 91.62 392 GLN A N 1
ATOM 3194 C CA . GLN A 1 392 ? 19.896 -17.945 5.832 1.00 91.62 392 GLN A CA 1
ATOM 3195 C C . GLN A 1 392 ? 19.774 -19.075 4.814 1.00 91.62 392 GLN A C 1
ATOM 3197 O O . GLN A 1 392 ? 20.542 -19.130 3.860 1.00 91.62 392 GLN A O 1
ATOM 3202 N N . VAL A 1 393 ? 18.821 -19.978 5.028 1.00 91.69 393 VAL A N 1
ATOM 3203 C CA . VAL A 1 393 ? 18.539 -21.097 4.116 1.00 91.69 393 VAL A CA 1
ATOM 3204 C C . VAL A 1 393 ? 17.641 -20.640 2.973 1.00 91.69 393 VAL A C 1
ATOM 3206 O O . VAL A 1 393 ? 17.807 -21.068 1.836 1.00 91.69 393 VAL A O 1
ATOM 3209 N N . SER A 1 394 ? 16.667 -19.784 3.279 1.00 93.06 394 SER A N 1
ATOM 3210 C CA . SER A 1 394 ? 15.694 -19.299 2.310 1.00 93.06 394 SER A CA 1
ATOM 3211 C C . SER A 1 394 ? 15.145 -17.947 2.739 1.00 93.06 394 SER A C 1
ATOM 3213 O O . SER A 1 394 ? 14.961 -17.691 3.931 1.00 93.06 394 SER A O 1
ATOM 3215 N N . SER A 1 395 ? 14.865 -17.096 1.759 1.00 95.12 395 SER A N 1
ATOM 3216 C CA . SER A 1 395 ? 14.184 -15.823 1.938 1.00 95.12 395 SER A CA 1
ATOM 3217 C C . SER A 1 395 ? 13.110 -15.695 0.869 1.00 95.12 395 SER A C 1
ATOM 3219 O O . SER A 1 395 ? 13.266 -16.190 -0.245 1.00 95.12 395 SER A O 1
ATOM 3221 N N . MET A 1 396 ? 12.009 -15.034 1.201 1.00 96.00 396 MET A N 1
ATOM 3222 C CA . MET A 1 396 ? 10.897 -14.817 0.283 1.00 96.00 396 MET A CA 1
ATOM 3223 C C . MET A 1 396 ? 10.174 -13.524 0.628 1.00 96.00 396 MET A C 1
ATOM 3225 O O . MET A 1 396 ? 10.189 -13.085 1.777 1.00 96.00 396 MET A O 1
ATOM 3229 N N . ILE A 1 397 ? 9.519 -12.928 -0.362 1.00 94.81 397 ILE A N 1
ATOM 3230 C CA . ILE A 1 397 ? 8.606 -11.810 -0.139 1.00 94.81 397 ILE A CA 1
ATOM 3231 C C . ILE A 1 397 ? 7.183 -12.345 -0.194 1.00 94.81 397 ILE A C 1
ATOM 3233 O O . ILE A 1 397 ? 6.791 -13.015 -1.147 1.00 94.81 397 ILE A O 1
ATOM 3237 N N . PHE A 1 398 ? 6.405 -12.050 0.841 1.00 93.25 398 PHE A N 1
ATOM 3238 C CA . PHE A 1 398 ? 4.998 -12.410 0.910 1.00 93.25 398 PHE A CA 1
ATOM 3239 C C . PHE A 1 398 ? 4.208 -11.234 1.480 1.00 93.25 398 PHE A C 1
ATOM 3241 O O . PHE A 1 398 ? 4.535 -10.713 2.543 1.00 93.25 398 PHE A O 1
ATOM 3248 N N . LYS A 1 399 ? 3.181 -10.785 0.747 1.00 91.44 399 LYS A N 1
ATOM 3249 C CA . LYS A 1 399 ? 2.334 -9.635 1.124 1.00 91.44 399 LYS A CA 1
ATOM 3250 C C . LYS A 1 399 ? 3.135 -8.373 1.499 1.00 91.44 399 LYS A C 1
ATOM 3252 O O . LYS A 1 399 ? 2.829 -7.711 2.483 1.00 91.44 399 LYS A O 1
ATOM 3257 N N . GLY A 1 400 ? 4.180 -8.063 0.727 1.00 89.88 400 GLY A N 1
ATOM 3258 C CA . GLY A 1 400 ? 5.023 -6.875 0.934 1.00 89.88 400 GLY A CA 1
ATOM 3259 C C . GLY A 1 400 ? 6.047 -6.986 2.070 1.00 89.88 400 GLY A C 1
ATOM 3260 O O . GLY A 1 400 ? 6.826 -6.059 2.265 1.00 89.88 400 GLY A O 1
ATOM 3261 N N . SER A 1 401 ? 6.091 -8.115 2.781 1.00 93.69 401 SER A N 1
ATOM 3262 C CA . SER A 1 401 ? 7.043 -8.367 3.866 1.00 93.69 401 SER A CA 1
ATOM 3263 C C . SER A 1 401 ? 8.106 -9.378 3.444 1.00 93.69 401 SER A C 1
ATOM 3265 O O . SER A 1 401 ? 7.797 -10.373 2.785 1.00 93.69 401 SER A O 1
ATOM 3267 N N . LEU A 1 402 ? 9.359 -9.142 3.845 1.00 95.25 402 LEU A N 1
ATOM 3268 C CA . LEU A 1 402 ? 10.473 -10.067 3.636 1.00 95.25 402 LEU A CA 1
ATOM 3269 C C . LEU A 1 402 ? 10.547 -11.057 4.803 1.00 95.25 402 LEU A C 1
ATOM 3271 O O . LEU A 1 402 ? 10.760 -10.671 5.951 1.00 95.25 402 LEU A O 1
ATOM 3275 N N . TYR A 1 403 ? 10.405 -12.339 4.488 1.00 95.94 403 TYR A N 1
ATOM 3276 C CA . TYR A 1 403 ? 10.575 -13.454 5.411 1.00 95.94 403 TYR A CA 1
ATOM 3277 C C . TYR A 1 403 ? 11.907 -14.140 5.124 1.00 95.94 403 TYR A C 1
ATOM 3279 O O . TYR A 1 403 ? 12.301 -14.270 3.965 1.00 95.94 403 TYR A O 1
ATOM 3287 N N . SER A 1 404 ? 12.601 -14.592 6.166 1.00 93.81 404 SER A N 1
ATOM 3288 C CA . SER A 1 404 ? 13.852 -15.336 6.030 1.00 93.81 404 SER A CA 1
ATOM 3289 C C . SER A 1 404 ? 13.972 -16.396 7.117 1.00 93.81 404 SER A C 1
ATOM 3291 O O . SER A 1 404 ? 13.599 -16.154 8.264 1.00 93.81 404 SER A O 1
ATOM 3293 N N . VAL A 1 405 ? 14.485 -17.568 6.750 1.00 93.38 405 VAL A N 1
ATOM 3294 C CA . VAL A 1 405 ? 14.681 -18.710 7.647 1.00 93.38 405 VAL A CA 1
ATOM 3295 C C . VAL A 1 405 ? 16.175 -18.913 7.859 1.00 93.38 405 VAL A C 1
ATOM 3297 O O . VAL A 1 405 ? 16.909 -19.164 6.900 1.00 93.38 405 VAL A O 1
ATOM 3300 N N . SER A 1 406 ? 16.630 -18.817 9.108 1.00 90.56 406 SER A N 1
ATOM 3301 C CA . SER A 1 406 ? 18.036 -19.013 9.454 1.00 90.56 406 SER A CA 1
ATOM 3302 C C . SER A 1 406 ? 18.394 -20.490 9.580 1.00 90.56 406 SER A C 1
ATOM 3304 O O . SER A 1 406 ? 17.616 -21.315 10.057 1.00 90.56 406 SER A O 1
ATOM 3306 N N . TYR A 1 407 ? 19.614 -20.824 9.169 1.00 86.25 407 TYR A N 1
ATOM 3307 C CA . TYR A 1 407 ? 20.232 -22.099 9.482 1.00 86.25 407 TYR A CA 1
ATOM 3308 C C . TYR A 1 407 ? 20.724 -22.044 10.927 1.00 86.25 407 TYR A C 1
ATOM 3310 O O . TYR A 1 407 ? 21.678 -21.327 11.240 1.00 86.25 407 TYR A O 1
ATOM 3318 N N . LYS A 1 408 ? 20.071 -22.790 11.817 1.00 81.56 408 LYS A N 1
ATOM 3319 C CA . LYS A 1 408 ? 20.548 -22.990 13.183 1.00 81.56 408 LYS A CA 1
ATOM 3320 C C . LYS A 1 408 ? 21.113 -24.401 13.280 1.00 81.56 408 LYS A C 1
ATOM 3322 O O . LYS A 1 408 ? 20.371 -25.366 13.120 1.00 81.56 408 LYS A O 1
ATOM 3327 N N . VAL A 1 409 ? 22.419 -24.517 13.523 1.00 70.50 409 VAL A N 1
ATOM 3328 C CA . VAL A 1 409 ? 23.001 -25.799 13.934 1.00 70.50 409 VAL A CA 1
ATOM 3329 C C . VAL A 1 409 ? 22.399 -26.108 15.298 1.00 70.50 409 VAL A C 1
ATOM 3331 O O . VAL A 1 409 ? 22.551 -25.321 16.231 1.00 70.50 409 VAL A O 1
ATOM 3334 N N . LEU A 1 410 ? 21.644 -27.199 15.392 1.00 66.50 410 LEU A N 1
ATOM 3335 C CA . LEU A 1 410 ? 21.296 -27.763 16.688 1.00 66.50 410 LEU A CA 1
ATOM 3336 C C . LEU A 1 410 ? 22.617 -28.237 17.295 1.00 66.50 410 LEU A C 1
ATOM 3338 O O . LEU A 1 410 ? 23.249 -29.134 16.743 1.00 66.50 410 LEU A O 1
ATOM 3342 N N . GLU A 1 411 ? 23.068 -27.580 18.362 1.00 61.50 411 GLU A N 1
ATOM 3343 C CA . GLU A 1 411 ? 24.131 -28.129 19.202 1.00 61.50 411 GLU A CA 1
ATOM 3344 C C . GLU A 1 411 ? 23.595 -29.449 19.767 1.00 61.50 411 GLU A C 1
ATOM 3346 O O . GLU A 1 411 ? 22.646 -29.453 20.553 1.00 61.50 411 GLU A O 1
ATOM 3351 N N . SER A 1 412 ? 24.113 -30.559 19.237 1.00 47.97 412 SER A N 1
ATOM 3352 C CA . SER A 1 412 ? 23.795 -31.929 19.646 1.00 47.97 412 SER A CA 1
ATOM 3353 C C . SER A 1 412 ? 24.599 -32.346 20.861 1.00 47.97 412 SER A C 1
ATOM 3355 O O . SER A 1 412 ? 25.829 -32.100 20.810 1.00 47.97 412 SER A O 1
#

Foldseek 3Di:
DPPDPADFFKAQPVVRDTDHPVRLVVVCVVPVVSVVRIDGNVLVVVLVVVLVVVVVVVVPDDDDPDDPDPPVSNDPVNVVVVVVVVVVVVVVVVVVVVVVVVVVVVVLVVVVVVVVVVVVCVLCVVVVVVVVVVLVVVVVVLVLVLLVVVLVVLLVVLVPPDDDDDDDDPDDDDDDPPPCPRVVLVVLVVPQPDPVSSCVVCVSPSNVDPPPVPPVVVLCVVPVSPSVVSSVVSVVVSCVVCVVVVVVVVVVVPPVPPDDDDDDDDDPVVVVVVVVCVSDDDDPPDPPPDDDDDDDDDDDDQPWDWDWDADQQQGIWIWTFTPDPPPDGPGPTDRQGQPADHGAALWAWEDPVPFKIWTAAHQVGQFFIKIAGNVVSDIDTDDGHDDRQHHWPYWYDDPNDIDTHGDDDDPD

Radius of gyration: 43.0 Å; chains: 1; bounding box: 93×67×121 Å

Sequence (412 aa):
MCSESHKLKFICFECNELMCSVCTLDHCKQQPKHLIHCHHVTKIKQSLNNIFKTEYANKNNHNHEESISNNDDESVFSKTMLSIWESLRSSTYRYQRLSTTENEIKQHFEQLHQYLIREEHKLQRDIINDKHTITNQIDYNINHLKNLLNIINIFNKLNSNNDNNSSYDNQSIISDTTTLYSTTIMESITTSSSLQSFINHNNQTLFNDHHDVFNIDELLKQHNNDSTSLLLDIIHKYNNQFNESTTKITDNNNLTLSSYKLSIKQPDFNQLNSIIEQSIKLDNIESTESINTTSITNNNDNKQSYIFTTHTSKGATLIITNNNSNSKSKSIEHIGDIKVIKGDSNMSVCYDGQDHIYLVNGLYISNRIDRFNIKTMKFERYHRLIGGYGMQVSSMIFKGSLYSVSYKVLES

Organism: Heterostelium pallidum (strain ATCC 26659 / Pp 5 / PN500) (NCBI:txid670386)

pLDDT: mean 75.86, std 17.78, range [32.44, 96.0]

Secondary structure (DSSP, 8-state):
---S-PPP-EEETTTTEEE-HHHHHHHHHH-GGGGGGEEEHHHHHHHHHHHHHHHHHTTT-SS--------S---HHHHHHHHHHHHHHHHHHHHHHHHHHHHHHHHHHHHHHHHHHHHHHHHHHHHHHHHHHHHHHHHHHHHHHHHHHHHHHHHHHHH--SS--------------TTSHHHHHHHHHHH-SSHHHHHHHTTTTTT-----TT-HHHHHHHTTT-HHHHHHHHHHHHHHHHHHHHHHHTTGGG---------PPPP-HHHHHHHHHHH----------S--------------EEEEEEETTTEEEEEEE----SS-----EEEE---SS---SS-EEEE-SSSEEEEE--SS--SEEEEEETTTTEEEEEEE-SS----EEEEEEETTEEEEEE------